Protein 1TII (pdb70)

Organism: Escherichia coli (NCBI:txid562)

Foldseek 3Di:
DDDPVVVVVLVVDQFDKAWFWQWADWDADCPPVVHFIWTATPVGQIETQDADDDPPRNVVSVVVSVLNVVRNVPRFTKMFGWHPPDPVTYTPDMGTDD/DDDVVRVVVLVVDQFDKAWQWQWADWDADCPVVPHFIWTATPVGAIEGEDDDDDPPVNVVSVVVNVLRVCRNVPRFGKMFGWHPPDVVTYTPDMGTDD/DDDVVVVVVLVVDQFDKAWFWQWADWDADCPPVDHFTKTATPVRAIEGQDDDPDPPVNVVSVVVSVLRVCSNVVSWTKMFGWRPPDPPTYTPDMGTDD/DDDPVRVVVLVVDPFDKAPFWQWADWDQDCPVPPHFIWTATPVRQIETEDDDDDPPVNVVSVVVSVLRVVSNVPRFTKMFGWAPPDVVTYTPDMDGDD/DDDPVRVVVLVVDQFDKAPFFFWADWDADCPPPPHFIWTATPVGQIETQDDDDDPPVNVVSVVVSVLRVVRNVPRFTKMFGWHVPDVVTYTPDMGTDD/DKWKAWWADDPVRQVQLQHFFAPQWDHRLVPTFRPAAAQLVQLVDDAQTQGRYRQWGKIAHDPVLNLVSCCVRVVVPQKIKMWIFFAAAQWAQQCLQCPPSRPCVVRRITIGGRGGGLLRTQFMFMQGRSRGDDDTDGRPSHDCVVRPPHHYHDSLVSLQRNRDDAPDVQCVDPPNVVNHDVRRHD/DDPVVVVVVVVVVVVVVVVVVVVVVVVVVVCVVPDD

CATH classification: 3.90.210.10

InterPro domains:
  IPR001144 Heat-labile enterotoxin, A chain [PF01375] (2-263)
  IPR001144 Heat-labile enterotoxin, A chain [PR00771] (24-44)
  IPR001144 Heat-labile enterotoxin, A chain [PR00771] (46-72)
  IPR001144 Heat-labile enterotoxin, A chain [PR00771] (75-95)
  IPR001144 Heat-labile enterotoxin, A chain [PR00771] (111-129)
  IPR001144 Heat-labile enterotoxin, A chain [PR00771] (133-153)
  IPR001144 Heat-labile enterotoxin, A chain [PR00771] (174-196)
  IPR001144 Heat-labile enterotoxin, A chain [PR00771] (197-217)
  IPR001144 Heat-labile enterotoxin, A chain [PR00771] (217-232)

B-factor: mean 30.54, std 16.08, range [2.89, 94.62]

Sequence (712 aa):
GASQFFKDNCNRTTASLVEGVELTKYISDINNNTDGMYVVSSTGGVWRISRAKDYPDNVMTAEMRKIAMAAVLSGMRVNMCASPASSPNVIWAIELEAGASQFFKDNCNRTTASLVEGVELTKYISDINNNTDGMYVVSSTGGVWRISRAKDYPDNVMTAEMRKIAMAAVLSGMRVNMCASPASSPNVIWAIELEAGASQFFKDNCNRTTASLVEGVELTKYISDINNNTDGMYVVSSTGGVWRISRAKDYPDNVMTAEMRKIAMAAVLSGMRVNMCASPASSPNVIWAIELEAGASQFFKDNCNRTTASLVEGVELTKYISDINNNTDGMYVVSSTGGVWRISRAKDYPDNVMTAEMRKIAMAAVLSGMRVNMCASPASSPNVIWAIELEAGASQFFKDNCNRTTASLVEGVELTKYISDINNNTDGMYVVSSTGGVWRISRAKDYPDNVMTAEMRKIAMAAVLSGMRVNMCASPASSPNVIWAIELEANDYFRADSRTPDEVRRSGGLIPRGQDEAYERGTPININLYDHARGTTGNTRYNDGYVSTTTTLRQAHLLGQNMLGGYNEYYIYVVAAAPNLFDVNGVLGRYSPYPSENEYAALGGIPLSQIIGWYRVSFGAIEGGMHRNRDYRRDLFRGLSAAPNEDGYRIAGFPDGFPAWEEVPWREFAPNSCLPTTCASLTNKLSQHDLADFKKYIKRKFTLMTLLSINN

Structure (mmCIF, N/CA/C/O backbone):
data_1TII
#
_entry.id   1TII
#
_cell.length_a   105.700
_cell.length_b   105.700
_cell.length_c   171.600
_cell.angle_alpha   90.00
_cell.angle_beta   90.00
_cell.angle_gamma   120.00
#
_symmetry.space_group_name_H-M   'P 31 2 1'
#
loop_
_entity.id
_entity.type
_entity.pdbx_description
1 polymer 'HEAT LABILE ENTEROTOXIN TYPE IIB'
2 polymer 'HEAT LABILE ENTEROTOXIN TYPE IIB'
3 polymer 'HEAT LABILE ENTEROTOXIN TYPE IIB'
4 water water
#
loop_
_atom_site.group_PDB
_atom_site.id
_atom_site.type_symbol
_atom_site.label_atom_id
_atom_site.label_alt_id
_atom_site.label_comp_id
_atom_site.label_asym_id
_atom_site.label_entity_id
_atom_site.label_seq_id
_atom_site.pdbx_PDB_ins_code
_atom_site.Cartn_x
_atom_site.Cartn_y
_atom_site.Cartn_z
_atom_site.occupancy
_atom_site.B_iso_or_equiv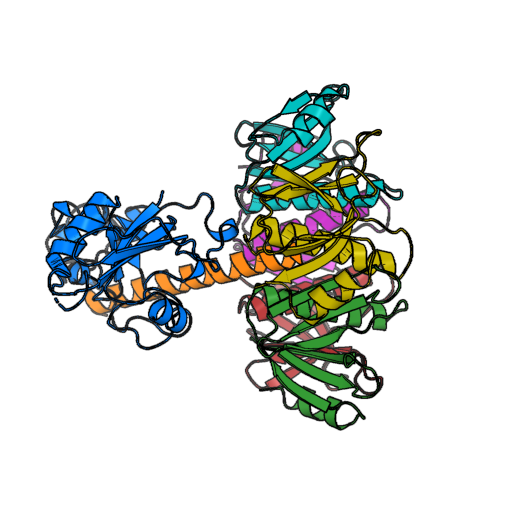
_atom_site.auth_seq_id
_atom_site.auth_comp_id
_atom_site.auth_asym_id
_atom_site.auth_atom_id
_atom_site.pdbx_PDB_model_num
ATOM 1 N N . GLY A 1 1 ? 42.053 -9.336 17.867 1.00 43.86 1 GLY D N 1
ATOM 2 C CA . GLY A 1 1 ? 42.704 -10.253 18.851 1.00 41.67 1 GLY D CA 1
ATOM 3 C C . GLY A 1 1 ? 44.140 -10.512 18.447 1.00 40.48 1 GLY D C 1
ATOM 4 O O . GLY A 1 1 ? 44.535 -10.161 17.337 1.00 42.47 1 GLY D O 1
ATOM 5 N N . ALA A 1 2 ? 44.927 -11.100 19.338 1.00 38.67 2 ALA D N 1
ATOM 6 C CA . ALA A 1 2 ? 46.325 -11.383 19.040 1.00 37.36 2 ALA D CA 1
ATOM 7 C C . ALA A 1 2 ? 46.414 -12.479 17.988 1.00 36.74 2 ALA D C 1
ATOM 8 O O . ALA A 1 2 ? 45.621 -13.414 17.993 1.00 38.51 2 ALA D O 1
ATOM 10 N N . SER A 1 3 ? 47.363 -12.347 17.071 1.00 36.76 3 SER D N 1
ATOM 11 C CA . SER A 1 3 ? 47.523 -13.332 16.025 1.00 35.93 3 SER D CA 1
ATOM 12 C C . SER A 1 3 ? 47.767 -14.667 16.691 1.00 40.41 3 SER D C 1
ATOM 13 O O . SER A 1 3 ? 48.280 -14.712 17.812 1.00 44.16 3 SER D O 1
ATOM 16 N N . GLN A 1 4 ? 47.384 -15.749 16.024 1.00 42.14 4 GLN D N 1
ATOM 17 C CA . GLN A 1 4 ? 47.591 -17.078 16.578 1.00 43.27 4 GLN D CA 1
ATOM 18 C C . GLN A 1 4 ? 49.068 -17.209 16.892 1.00 39.83 4 GLN D C 1
ATOM 19 O O . GLN A 1 4 ? 49.451 -17.715 17.942 1.00 38.33 4 GLN D O 1
ATOM 25 N N . PHE A 1 5 ? 49.883 -16.674 15.993 1.00 36.17 5 PHE D N 1
ATOM 26 C CA . PHE A 1 5 ? 51.321 -16.694 16.144 1.00 35.07 5 PHE D CA 1
ATOM 27 C C . PHE A 1 5 ? 51.724 -16.095 17.490 1.00 38.58 5 PHE D C 1
ATOM 28 O O . PHE A 1 5 ? 52.434 -16.721 18.279 1.00 40.47 5 PHE D O 1
ATOM 36 N N . PHE A 1 6 ? 51.239 -14.892 17.756 1.00 36.76 6 PHE D N 1
ATOM 37 C CA . PHE A 1 6 ? 51.551 -14.200 18.992 1.00 37.59 6 PHE D CA 1
ATOM 38 C C . PHE A 1 6 ? 51.064 -14.975 20.219 1.00 40.74 6 PHE D C 1
ATOM 39 O O . PHE A 1 6 ? 51.826 -15.172 21.161 1.00 40.79 6 PHE D O 1
ATOM 47 N N . LYS A 1 7 ? 49.803 -15.415 20.212 1.00 41.17 7 LYS D N 1
ATOM 48 C CA . LYS A 1 7 ? 49.264 -16.170 21.340 1.00 40.98 7 LYS D CA 1
ATOM 49 C C . LYS A 1 7 ? 50.165 -17.339 21.693 1.00 43.16 7 LYS D C 1
ATOM 50 O O . LYS A 1 7 ? 50.394 -17.620 22.862 1.00 50.48 7 LYS D O 1
ATOM 56 N N . ASP A 1 8 ? 50.694 -18.008 20.681 1.00 43.88 8 ASP D N 1
ATOM 57 C CA . ASP A 1 8 ? 51.555 -19.167 20.892 1.00 44.89 8 ASP D CA 1
ATOM 58 C C . ASP A 1 8 ? 52.961 -18.902 21.471 1.00 44.42 8 ASP D C 1
ATOM 59 O O . ASP A 1 8 ? 53.382 -19.601 22.394 1.00 45.05 8 ASP D O 1
ATOM 64 N N . ASN A 1 9 ? 53.678 -17.907 20.949 1.00 42.68 9 ASN D N 1
ATOM 65 C CA . ASN A 1 9 ? 55.027 -17.573 21.427 1.00 38.80 9 ASN D CA 1
ATOM 66 C C . ASN A 1 9 ? 55.050 -17.103 22.869 1.00 38.62 9 ASN D C 1
ATOM 67 O O . ASN A 1 9 ? 56.001 -17.388 23.605 1.00 40.24 9 ASN D O 1
ATOM 72 N N . CYS A 1 10 ? 54.013 -16.364 23.254 1.00 36.73 10 CYS D N 1
ATOM 73 C CA . CYS A 1 10 ? 53.877 -15.850 24.606 1.00 37.27 10 CYS D CA 1
ATOM 74 C C . CYS A 1 10 ? 53.545 -16.955 25.600 1.00 40.83 10 CYS D C 1
ATOM 75 O O . CYS A 1 10 ? 54.088 -16.999 26.705 1.00 40.40 10 CYS D O 1
ATOM 78 N N . ASN A 1 11 ? 52.650 -17.855 25.202 1.00 46.30 11 ASN D N 1
ATOM 79 C CA . ASN A 1 11 ? 52.232 -18.970 26.057 1.00 51.96 11 ASN D CA 1
ATOM 80 C C . ASN A 1 11 ? 53.297 -20.067 26.185 1.00 53.14 11 ASN D C 1
ATOM 81 O O . ASN A 1 11 ? 53.118 -21.058 26.893 1.00 52.20 11 ASN D O 1
ATOM 86 N N . ARG A 1 12 ? 54.412 -19.853 25.494 1.00 55.06 12 ARG D N 1
ATOM 87 C CA . ARG A 1 12 ? 55.559 -20.740 25.506 1.00 57.07 12 ARG D CA 1
ATOM 88 C C . ARG A 1 12 ? 56.506 -20.227 26.617 1.00 59.61 12 ARG D C 1
ATOM 89 O O . ARG A 1 12 ? 57.484 -20.902 26.976 1.00 61.07 12 ARG D O 1
ATOM 97 N N . THR A 1 13 ? 56.220 -19.025 27.139 1.00 58.30 13 THR D N 1
ATOM 98 C CA . THR A 1 13 ? 57.035 -18.389 28.180 1.00 53.45 13 THR D CA 1
ATOM 99 C C . THR A 1 13 ? 56.313 -18.229 29.527 1.00 52.74 13 THR D C 1
ATOM 100 O O . THR A 1 13 ? 55.179 -18.694 29.708 1.00 54.32 13 THR D O 1
ATOM 104 N N . THR A 1 14 ? 57.008 -17.585 30.465 1.00 50.01 14 THR D N 1
ATOM 105 C CA . THR A 1 14 ? 56.505 -17.307 31.809 1.00 48.22 14 THR D CA 1
ATOM 106 C C . THR A 1 14 ? 55.646 -16.035 31.855 1.00 45.85 14 THR D C 1
ATOM 107 O O . THR A 1 14 ? 54.935 -15.790 32.831 1.00 49.08 14 THR D O 1
ATOM 111 N N . ALA A 1 15 ? 55.690 -15.242 30.790 1.00 40.08 15 ALA D N 1
ATOM 112 C CA . ALA A 1 15 ? 54.937 -14.005 30.746 1.00 34.62 15 ALA D CA 1
ATOM 113 C C . ALA A 1 15 ? 53.472 -14.276 30.468 1.00 34.72 15 ALA D C 1
ATOM 114 O O . ALA A 1 15 ? 53.116 -15.348 29.987 1.00 38.77 15 ALA D O 1
ATOM 116 N N . SER A 1 16 ? 52.624 -13.313 30.800 1.00 34.94 16 SER D N 1
ATOM 117 C CA . SER A 1 16 ? 51.192 -13.423 30.548 1.00 38.18 16 SER D CA 1
ATOM 118 C C . SER A 1 16 ? 50.836 -12.681 29.244 1.00 36.63 16 SER D C 1
ATOM 119 O O . SER A 1 16 ? 51.521 -11.727 28.858 1.00 38.56 16 SER D O 1
ATOM 122 N N . LEU A 1 17 ? 49.798 -13.134 28.552 1.00 36.16 17 LEU D N 1
ATOM 123 C CA . LEU A 1 17 ? 49.363 -12.485 27.321 1.00 35.16 17 LEU D CA 1
ATOM 124 C C . LEU A 1 17 ? 48.264 -11.503 27.675 1.00 35.38 17 LEU D C 1
ATOM 125 O O . LEU A 1 17 ? 47.248 -11.900 28.238 1.00 39.11 17 LEU D O 1
ATOM 130 N N . VAL A 1 18 ? 48.486 -10.221 27.399 1.00 33.94 18 VAL D N 1
ATOM 131 C CA . VAL A 1 18 ? 47.488 -9.181 27.679 1.00 32.18 18 VAL D CA 1
ATOM 132 C C . VAL A 1 18 ? 47.010 -8.724 26.306 1.00 33.95 18 VAL D C 1
ATOM 133 O O . VAL A 1 18 ? 47.822 -8.241 25.516 1.00 35.32 18 VAL D O 1
ATOM 137 N N . GLU A 1 19 ? 45.723 -8.848 26.000 1.00 36.35 19 GLU D N 1
ATOM 138 C CA . GLU A 1 19 ? 45.288 -8.432 24.670 1.00 40.55 19 GLU D CA 1
ATOM 139 C C . GLU A 1 19 ? 44.249 -7.327 24.513 1.00 37.18 19 GLU D C 1
ATOM 140 O O . GLU A 1 19 ? 43.451 -7.070 25.412 1.00 37.35 19 GLU D O 1
ATOM 146 N N . GLY A 1 20 ? 44.327 -6.638 23.370 1.00 35.95 20 GLY D N 1
ATOM 147 C CA . GLY A 1 20 ? 43.417 -5.548 23.060 1.00 32.73 20 GLY D CA 1
ATOM 148 C C . GLY A 1 20 ? 43.511 -4.357 24.000 1.00 32.07 20 GLY D C 1
ATOM 149 O O . GLY A 1 20 ? 42.494 -3.742 24.327 1.00 36.58 20 GLY D O 1
ATOM 150 N N . VAL A 1 21 ? 44.728 -4.011 24.409 1.00 29.65 21 VAL D N 1
ATOM 151 C CA . VAL A 1 21 ? 44.948 -2.898 25.324 1.00 25.51 21 VAL D CA 1
ATOM 152 C C . VAL A 1 21 ? 44.995 -1.590 24.575 1.00 25.45 21 VAL D C 1
ATOM 153 O O . VAL A 1 21 ? 45.507 -1.524 23.460 1.00 25.86 21 VAL D O 1
ATOM 157 N N . GLU A 1 22 ? 44.485 -0.546 25.206 1.00 27.41 22 GLU D N 1
ATOM 158 C CA . GLU A 1 22 ? 44.488 0.772 24.620 1.00 25.42 22 GLU D CA 1
ATOM 159 C C . GLU A 1 22 ? 45.451 1.647 25.420 1.00 24.31 22 GLU D C 1
ATOM 160 O O . GLU A 1 22 ? 45.195 1.983 26.575 1.00 26.26 22 GLU D O 1
ATOM 166 N N . LEU A 1 23 ? 46.615 1.909 24.833 1.00 23.03 23 LEU D N 1
ATOM 167 C CA . LEU A 1 23 ? 47.645 2.727 25.456 1.00 18.23 23 LEU D CA 1
ATOM 168 C C . LEU A 1 23 ? 47.248 4.183 25.354 1.00 19.86 23 LEU D C 1
ATOM 169 O O . LEU A 1 23 ? 46.821 4.648 24.304 1.00 21.13 23 LEU D O 1
ATOM 174 N N . THR A 1 24 ? 47.410 4.906 26.453 1.00 19.23 24 THR D N 1
ATOM 175 C CA . THR A 1 24 ? 47.020 6.297 26.508 1.00 18.22 24 THR D CA 1
ATOM 176 C C . THR A 1 24 ? 48.133 7.257 26.906 1.00 16.33 24 THR D C 1
ATOM 177 O O . THR A 1 24 ? 48.015 8.456 26.665 1.00 16.15 24 THR D O 1
ATOM 181 N N . LYS A 1 25 ? 49.190 6.753 27.544 1.00 13.45 25 LYS D N 1
ATOM 182 C CA . LYS A 1 25 ? 50.306 7.615 27.955 1.00 13.55 25 LYS D CA 1
ATOM 183 C C . LYS A 1 25 ? 51.578 6.917 27.603 1.00 9.16 25 LYS D C 1
ATOM 184 O O . LYS A 1 25 ? 51.681 5.712 27.738 1.00 11.87 25 LYS D O 1
ATOM 190 N N . TYR A 1 26 ? 52.582 7.705 27.288 1.00 7.59 26 TYR D N 1
ATOM 191 C CA . TYR A 1 26 ? 53.875 7.196 26.930 1.00 7.67 26 TYR D CA 1
ATOM 192 C C . TYR A 1 26 ? 54.791 8.034 27.789 1.00 8.37 26 TYR D C 1
ATOM 193 O O . TYR A 1 26 ? 54.735 9.277 27.744 1.00 8.10 26 TYR D O 1
ATOM 202 N N . ILE A 1 27 ? 55.631 7.367 28.572 1.00 10.96 27 ILE D N 1
ATOM 203 C CA . ILE A 1 27 ? 56.520 8.055 29.517 1.00 9.02 27 ILE D CA 1
ATOM 204 C C . ILE A 1 27 ? 58.010 7.790 29.356 1.00 7.16 27 ILE D C 1
ATOM 205 O O . ILE A 1 27 ? 58.414 6.647 29.169 1.00 13.65 27 ILE D O 1
ATOM 210 N N . SER A 1 28 ? 58.813 8.850 29.427 1.00 9.41 28 SER D N 1
ATOM 211 C CA . SER A 1 28 ? 60.276 8.759 29.398 1.00 9.57 28 SER D CA 1
ATOM 212 C C . SER A 1 28 ? 60.681 9.424 30.719 1.00 11.42 28 SER D C 1
ATOM 213 O O . SER A 1 28 ? 60.315 10.570 30.974 1.00 8.76 28 SER D O 1
ATOM 216 N N . ASP A 1 29 ? 61.449 8.723 31.546 1.00 16.24 29 ASP D N 1
ATOM 217 C CA . ASP A 1 29 ? 61.830 9.255 32.850 1.00 14.16 29 ASP D CA 1
ATOM 218 C C . ASP A 1 29 ? 63.300 9.028 33.109 1.00 13.03 29 ASP D C 1
ATOM 219 O O . ASP A 1 29 ? 63.774 7.906 32.969 1.00 16.32 29 ASP D O 1
ATOM 224 N N . ILE A 1 30 ? 64.052 10.089 33.385 1.00 11.39 30 ILE D N 1
ATOM 225 C CA . ILE A 1 30 ? 65.456 9.888 33.722 1.00 14.78 30 ILE D CA 1
ATOM 226 C C . ILE A 1 30 ? 65.795 10.100 35.224 1.00 17.19 30 ILE D C 1
ATOM 227 O O . ILE A 1 30 ? 66.967 10.047 35.593 1.00 14.36 30 ILE D O 1
ATOM 232 N N . ASN A 1 31 ? 64.783 10.349 36.075 1.00 20.59 31 ASN D N 1
ATOM 233 C CA . ASN A 1 31 ? 65.007 10.488 37.548 1.00 20.24 31 ASN D CA 1
ATOM 234 C C . ASN A 1 31 ? 65.664 9.149 37.916 1.00 18.64 31 ASN D C 1
ATOM 235 O O . ASN A 1 31 ? 65.135 8.088 37.566 1.00 13.80 31 ASN D O 1
ATOM 240 N N . ASN A 1 32 ? 66.801 9.176 38.599 1.00 20.23 32 ASN D N 1
ATOM 241 C CA . ASN A 1 32 ? 67.484 7.930 38.940 1.00 22.18 32 ASN D CA 1
ATOM 242 C C . ASN A 1 32 ? 66.632 6.837 39.561 1.00 23.99 32 ASN D C 1
ATOM 243 O O . ASN A 1 32 ? 66.826 5.668 39.279 1.00 27.58 32 ASN D O 1
ATOM 248 N N . ASN A 1 33 ? 65.662 7.194 40.384 1.00 27.21 33 ASN D N 1
ATOM 249 C CA . ASN A 1 33 ? 64.849 6.166 40.998 1.00 28.41 33 ASN D CA 1
ATOM 250 C C . ASN A 1 33 ? 63.867 5.479 40.084 1.00 30.19 33 ASN D C 1
ATOM 251 O O . ASN A 1 33 ? 63.583 4.302 40.269 1.00 32.22 33 ASN D O 1
ATOM 256 N N . THR A 1 34 ? 63.311 6.212 39.125 1.00 28.67 34 THR D N 1
ATOM 257 C CA . THR A 1 34 ? 62.321 5.647 38.210 1.00 24.10 34 THR D CA 1
ATOM 258 C C . THR A 1 34 ? 62.749 5.593 36.736 1.00 21.91 34 THR D C 1
ATOM 259 O O . THR A 1 34 ? 61.935 5.316 35.856 1.00 17.29 34 THR D O 1
ATOM 263 N N . ASP A 1 35 ? 64.034 5.837 36.506 1.00 17.34 35 ASP D N 1
ATOM 264 C CA . ASP A 1 35 ? 64.667 5.839 35.204 1.00 17.29 35 ASP D CA 1
ATOM 265 C C . ASP A 1 35 ? 64.129 4.710 34.330 1.00 22.81 35 ASP D C 1
ATOM 266 O O . ASP A 1 35 ? 64.246 3.552 34.714 1.00 28.63 35 ASP D O 1
ATOM 271 N N . GLY A 1 36 ? 63.504 5.050 33.191 1.00 20.45 36 GLY D N 1
ATOM 272 C CA . GLY A 1 36 ? 62.962 4.037 32.282 1.00 15.68 36 GLY D CA 1
ATOM 273 C C . GLY A 1 36 ? 61.964 4.580 31.262 1.00 17.12 36 GLY D C 1
ATOM 274 O O . GLY A 1 36 ? 61.772 5.801 31.167 1.00 17.01 36 GLY D O 1
ATOM 275 N N . MET A 1 37 ? 61.332 3.676 30.510 1.00 15.18 37 MET D N 1
ATOM 276 C CA . MET A 1 37 ? 60.330 3.994 29.482 1.00 13.09 37 MET D CA 1
ATOM 277 C C . MET A 1 37 ? 59.092 3.226 29.899 1.00 11.29 37 MET D C 1
ATOM 278 O O . MET A 1 37 ? 59.164 2.031 30.142 1.00 11.34 37 MET D O 1
ATOM 283 N N . TYR A 1 38 ? 57.944 3.886 29.943 1.00 10.51 38 TYR D N 1
ATOM 284 C CA . TYR A 1 38 ? 56.718 3.224 30.388 1.00 12.88 38 TYR D CA 1
ATOM 285 C C . TYR A 1 38 ? 55.524 3.627 29.545 1.00 13.49 38 TYR D C 1
ATOM 286 O O . TYR A 1 38 ? 55.545 4.663 28.898 1.00 15.34 38 TYR D O 1
ATOM 295 N N . VAL A 1 39 ? 54.474 2.817 29.599 1.00 14.84 39 VAL D N 1
ATOM 296 C CA . VAL A 1 39 ? 53.224 3.099 28.911 1.00 16.64 39 VAL D CA 1
ATOM 297 C C . VAL A 1 39 ? 52.118 2.809 29.925 1.00 17.77 39 VAL D C 1
ATOM 298 O O . VAL A 1 39 ? 52.286 1.960 30.801 1.00 19.02 39 VAL D O 1
ATOM 302 N N . VAL A 1 40 ? 51.017 3.543 29.824 1.00 16.01 40 VAL D N 1
ATOM 303 C CA . VAL A 1 40 ? 49.867 3.398 30.715 1.00 19.20 40 VAL D CA 1
ATOM 304 C C . VAL A 1 40 ? 48.637 3.114 29.843 1.00 20.93 40 VAL D C 1
ATOM 305 O O . VAL A 1 40 ? 48.450 3.780 28.824 1.00 21.82 40 VAL D O 1
ATOM 309 N N . SER A 1 41 ? 47.823 2.125 30.210 1.00 22.72 41 SER D N 1
ATOM 310 C CA . SER A 1 41 ? 46.632 1.801 29.432 1.00 20.57 41 SER D CA 1
ATOM 311 C C . SER A 1 41 ? 45.508 2.711 29.853 1.00 21.00 41 SER D C 1
ATOM 312 O O . SER A 1 41 ? 45.634 3.458 30.822 1.00 23.45 41 SER D O 1
ATOM 315 N N . SER A 1 42 ? 44.391 2.621 29.150 1.00 24.36 42 SER D N 1
ATOM 316 C CA . SER A 1 42 ? 43.251 3.469 29.449 1.00 27.39 42 SER D CA 1
ATOM 317 C C . SER A 1 42 ? 42.652 3.137 30.811 1.00 32.08 42 SER D C 1
ATOM 318 O O . SER A 1 42 ? 41.981 3.975 31.414 1.00 34.99 42 SER D O 1
ATOM 321 N N . THR A 1 43 ? 42.942 1.934 31.310 1.00 38.11 43 THR D N 1
ATOM 322 C CA . THR A 1 43 ? 42.431 1.461 32.599 1.00 39.18 43 THR D CA 1
ATOM 323 C C . THR A 1 43 ? 43.435 1.643 33.739 1.00 39.69 43 THR D C 1
ATOM 324 O O . THR A 1 43 ? 43.244 1.095 34.833 1.00 45.40 43 THR D O 1
ATOM 328 N N . GLY A 1 44 ? 44.519 2.370 33.478 1.00 34.83 44 GLY D N 1
ATOM 329 C CA . GLY A 1 44 ? 45.502 2.605 34.515 1.00 27.54 44 GLY D CA 1
ATOM 330 C C . GLY A 1 44 ? 46.592 1.565 34.685 1.00 24.06 44 GLY D C 1
ATOM 331 O O . GLY A 1 44 ? 47.402 1.703 35.590 1.00 28.62 44 GLY D O 1
ATOM 332 N N . GLY A 1 45 ? 46.613 0.520 33.870 1.00 17.68 45 GLY D N 1
ATOM 333 C CA . GLY A 1 45 ? 47.679 -0.454 33.999 1.00 14.08 45 GLY D CA 1
ATOM 334 C C . GLY A 1 45 ? 48.966 0.210 33.538 1.00 16.51 45 GLY D C 1
ATOM 335 O O . GLY A 1 45 ? 48.921 1.046 32.640 1.00 20.48 45 GLY D O 1
ATOM 336 N N . VAL A 1 46 ? 50.101 -0.126 34.149 1.00 16.29 46 VAL D N 1
ATOM 337 C CA . VAL A 1 46 ? 51.402 0.452 33.798 1.00 13.07 46 VAL D CA 1
ATOM 338 C C . VAL A 1 46 ? 52.397 -0.661 33.440 1.00 18.10 46 VAL D C 1
ATOM 339 O O . VAL A 1 46 ? 52.435 -1.694 34.101 1.00 20.44 46 VAL D O 1
ATOM 343 N N . TRP A 1 47 ? 53.219 -0.442 32.410 1.00 17.15 47 TRP D N 1
ATOM 344 C CA . TRP A 1 47 ? 54.216 -1.434 31.993 1.00 15.67 47 TRP D CA 1
ATOM 345 C C . TRP A 1 47 ? 55.538 -0.783 31.700 1.00 13.90 47 TRP D C 1
ATOM 346 O O . TRP A 1 47 ? 55.590 0.385 31.362 1.00 22.90 47 TRP D O 1
ATOM 357 N N . ARG A 1 48 ? 56.613 -1.535 31.848 1.00 18.51 48 ARG D N 1
ATOM 358 C CA . ARG A 1 48 ? 57.931 -1.025 31.531 1.00 17.86 48 ARG D CA 1
ATOM 359 C C . ARG A 1 48 ? 58.312 -1.607 30.170 1.00 20.63 48 ARG D C 1
ATOM 360 O O . ARG A 1 48 ? 57.987 -2.750 29.868 1.00 20.58 48 ARG D O 1
ATOM 368 N N . ILE A 1 49 ? 59.001 -0.834 29.346 1.00 20.69 49 ILE D N 1
ATOM 369 C CA . ILE A 1 49 ? 59.410 -1.318 28.041 1.00 18.96 49 ILE D CA 1
ATOM 370 C C . ILE A 1 49 ? 60.851 -1.849 28.167 1.00 18.24 49 ILE D C 1
ATOM 371 O O . ILE A 1 49 ? 61.707 -1.178 28.716 1.00 21.24 49 ILE D O 1
ATOM 376 N N . SER A 1 50 ? 61.101 -3.068 27.691 1.00 15.70 50 SER D N 1
ATOM 377 C CA . SER A 1 50 ? 62.439 -3.655 27.751 1.00 13.40 50 SER D CA 1
ATOM 378 C C . SER A 1 50 ? 63.459 -2.803 27.002 1.00 16.73 50 SER D C 1
ATOM 379 O O . SER A 1 50 ? 63.102 -2.009 26.139 1.00 21.29 50 SER D O 1
ATOM 382 N N . ARG A 1 51 ? 64.736 -2.985 27.306 1.00 17.23 51 ARG D N 1
ATOM 383 C CA . ARG A 1 51 ? 65.781 -2.277 26.593 1.00 15.78 51 ARG D CA 1
ATOM 384 C C . ARG A 1 51 ? 66.969 -3.205 26.500 1.00 20.22 51 ARG D C 1
ATOM 385 O O . ARG A 1 51 ? 67.048 -4.181 27.228 1.00 25.02 51 ARG D O 1
ATOM 393 N N . ALA A 1 52 ? 67.823 -2.980 25.517 1.00 20.61 52 ALA D N 1
ATOM 394 C CA . ALA A 1 52 ? 68.988 -3.824 25.324 1.00 23.35 52 ALA D CA 1
ATOM 395 C C . ALA A 1 52 ? 69.990 -2.999 24.567 1.00 25.16 52 ALA D C 1
ATOM 396 O O . ALA A 1 52 ? 69.632 -2.250 23.665 1.00 30.35 52 ALA D O 1
ATOM 398 N N . LYS A 1 53 ? 71.252 -3.120 24.929 1.00 28.38 53 LYS D N 1
ATOM 399 C CA . LYS A 1 53 ? 72.263 -2.329 24.258 1.00 31.53 53 LYS D CA 1
ATOM 400 C C . LYS A 1 53 ? 72.887 -3.043 23.069 1.00 34.89 53 LYS D C 1
ATOM 401 O O . LYS A 1 53 ? 73.297 -2.404 22.094 1.00 33.87 53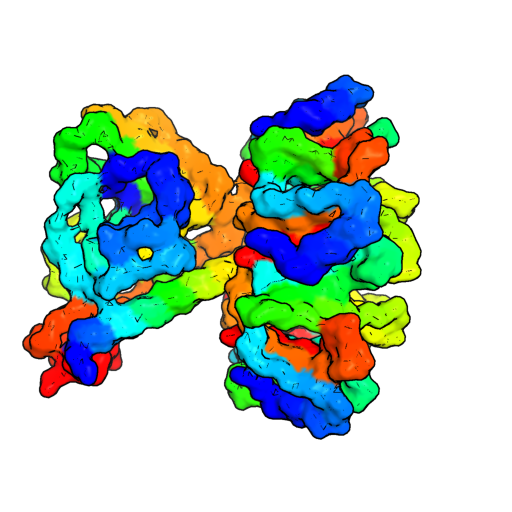 LYS D O 1
ATOM 407 N N . ASP A 1 54 ? 72.955 -4.366 23.138 1.00 39.45 54 ASP D N 1
ATOM 408 C CA . ASP A 1 54 ? 73.589 -5.108 22.058 1.00 45.14 54 ASP D CA 1
ATOM 409 C C . ASP A 1 54 ? 72.700 -5.743 20.986 1.00 40.96 54 ASP D C 1
ATOM 410 O O . ASP A 1 54 ? 71.515 -6.040 21.218 1.00 38.14 54 ASP D O 1
ATOM 415 N N . TYR A 1 55 ? 73.275 -5.876 19.790 1.00 38.90 55 TYR D N 1
ATOM 416 C CA . TYR A 1 55 ? 72.600 -6.489 18.656 1.00 37.97 55 TYR D CA 1
ATOM 417 C C . TYR A 1 55 ? 72.381 -7.959 19.003 1.00 33.19 55 TYR D C 1
ATOM 418 O O . TYR A 1 55 ? 73.281 -8.610 19.517 1.00 36.20 55 TYR D O 1
ATOM 427 N N . PRO A 1 56 ? 71.229 -8.530 18.627 1.00 30.83 56 PRO D N 1
ATOM 428 C CA . PRO A 1 56 ? 70.121 -7.911 17.900 1.00 28.44 56 PRO D CA 1
ATOM 429 C C . PRO A 1 56 ? 69.037 -7.233 18.721 1.00 30.75 56 PRO D C 1
ATOM 430 O O . PRO A 1 56 ? 68.240 -6.484 18.161 1.00 35.86 56 PRO D O 1
ATOM 434 N N . ASP A 1 57 ? 68.959 -7.513 20.022 1.00 29.70 57 ASP D N 1
ATOM 435 C CA . ASP A 1 57 ? 67.891 -6.945 20.832 1.00 24.17 57 ASP D CA 1
ATOM 436 C C . ASP A 1 57 ? 67.733 -5.446 20.904 1.00 20.07 57 ASP D C 1
ATOM 437 O O . ASP A 1 57 ? 66.637 -4.965 21.187 1.00 24.91 57 ASP D O 1
ATOM 442 N N . ASN A 1 58 ? 68.803 -4.711 20.625 1.00 14.99 58 ASN D N 1
ATOM 443 C CA . ASN A 1 58 ? 68.732 -3.259 20.609 1.00 15.18 58 ASN D CA 1
ATOM 444 C C . ASN A 1 58 ? 67.775 -2.816 19.477 1.00 21.85 58 ASN D C 1
ATOM 445 O O . ASN A 1 58 ? 67.146 -1.757 19.527 1.00 22.73 58 ASN D O 1
ATOM 450 N N . VAL A 1 59 ? 67.660 -3.648 18.447 1.00 24.07 59 VAL D N 1
ATOM 451 C CA . VAL A 1 59 ? 66.766 -3.367 17.338 1.00 20.07 59 VAL D CA 1
ATOM 452 C C . VAL A 1 59 ? 65.329 -3.676 17.746 1.00 16.34 59 VAL D C 1
ATOM 453 O O . VAL A 1 59 ? 64.455 -2.821 17.622 1.00 19.21 59 VAL D O 1
ATOM 457 N N . MET A 1 60 ? 65.082 -4.857 18.299 1.00 15.60 60 MET D N 1
ATOM 458 C CA . MET A 1 60 ? 63.724 -5.199 18.714 1.00 15.28 60 MET D CA 1
ATOM 459 C C . MET A 1 60 ? 63.118 -4.260 19.775 1.00 20.92 60 MET D C 1
ATOM 460 O O . MET A 1 60 ? 61.913 -3.942 19.720 1.00 22.66 60 MET D O 1
ATOM 465 N N . THR A 1 61 ? 63.926 -3.820 20.746 1.00 18.35 61 THR D N 1
ATOM 466 C CA . THR A 1 61 ? 63.416 -2.935 21.797 1.00 14.30 61 THR D CA 1
ATOM 467 C C . THR A 1 61 ? 63.139 -1.555 21.222 1.00 13.80 61 THR D C 1
ATOM 468 O O . THR A 1 61 ? 62.117 -0.941 21.550 1.00 17.68 61 THR D O 1
ATOM 472 N N . ALA A 1 62 ? 63.984 -1.113 20.293 1.00 14.08 62 ALA D N 1
ATOM 473 C CA . ALA A 1 62 ? 63.765 0.171 19.587 1.00 13.65 62 ALA D CA 1
ATOM 474 C C . ALA A 1 62 ? 62.413 0.128 18.855 1.00 10.30 62 ALA D C 1
ATOM 475 O O . ALA A 1 62 ? 61.635 1.071 18.903 1.00 16.27 62 ALA D O 1
ATOM 477 N N . GLU A 1 63 ? 62.107 -0.992 18.208 1.00 11.58 63 GLU D N 1
ATOM 478 C CA . GLU A 1 63 ? 60.826 -1.107 17.522 1.00 13.82 63 GLU D CA 1
ATOM 479 C C . GLU A 1 63 ? 59.715 -1.173 18.549 1.00 15.30 63 GLU D C 1
ATOM 480 O O . GLU A 1 63 ? 58.608 -0.706 18.302 1.00 19.14 63 GLU D O 1
ATOM 486 N N . MET A 1 64 ? 59.993 -1.800 19.687 1.00 16.88 64 MET D N 1
ATOM 487 C CA . MET A 1 64 ? 59.021 -1.897 20.782 1.00 16.41 64 MET D CA 1
ATOM 488 C C . MET A 1 64 ? 58.578 -0.489 21.261 1.00 12.88 64 MET D C 1
ATOM 489 O O . MET A 1 64 ? 57.404 -0.258 21.576 1.00 13.99 64 MET D O 1
ATOM 494 N N . ARG A 1 65 ? 59.521 0.449 21.296 1.00 13.54 65 ARG D N 1
ATOM 495 C CA . ARG A 1 65 ? 59.241 1.829 21.681 1.00 12.82 65 ARG D CA 1
ATOM 496 C C . ARG A 1 65 ? 58.392 2.522 20.610 1.00 15.62 65 ARG D C 1
ATOM 497 O O . ARG A 1 65 ? 57.416 3.217 20.929 1.00 19.51 65 ARG D O 1
ATOM 505 N N . LYS A 1 66 ? 58.763 2.321 19.345 1.00 13.82 66 LYS D N 1
ATOM 506 C CA . LYS A 1 66 ? 58.029 2.886 18.214 1.00 11.83 66 LYS D CA 1
ATOM 507 C C . LYS A 1 66 ? 56.612 2.309 18.165 1.00 9.51 66 LYS D C 1
ATOM 508 O O . LYS A 1 66 ? 55.647 3.031 17.951 1.00 15.12 66 LYS D O 1
ATOM 514 N N . ILE A 1 67 ? 56.478 1.014 18.386 1.00 8.74 67 ILE D N 1
ATOM 515 C CA . ILE A 1 67 ? 55.157 0.398 18.387 1.00 10.23 67 ILE D CA 1
ATOM 516 C C . ILE A 1 67 ? 54.303 0.996 19.499 1.00 15.66 67 ILE D C 1
ATOM 517 O O . ILE A 1 67 ? 53.116 1.258 19.301 1.00 23.72 67 ILE D O 1
ATOM 522 N N . ALA A 1 68 ? 54.908 1.203 20.671 1.00 18.05 68 ALA D N 1
ATOM 523 C CA . ALA A 1 68 ? 54.207 1.750 21.820 1.00 12.27 68 ALA D CA 1
ATOM 524 C C . ALA A 1 68 ? 53.790 3.178 21.557 1.00 11.39 68 ALA D C 1
ATOM 525 O O . ALA A 1 68 ? 52.637 3.547 21.771 1.00 16.12 68 ALA D O 1
ATOM 527 N N . MET A 1 69 ? 54.722 3.986 21.074 1.00 9.27 69 MET D N 1
ATOM 528 C CA . MET A 1 69 ? 54.415 5.362 20.774 1.00 6.49 69 MET D CA 1
ATOM 529 C C . MET A 1 69 ? 53.407 5.531 19.614 1.00 12.90 69 MET D C 1
ATOM 530 O O . MET A 1 69 ? 52.522 6.396 19.672 1.00 17.19 69 MET D O 1
ATOM 535 N N . ALA A 1 70 ? 53.510 4.708 18.571 1.00 12.53 70 ALA D N 1
ATOM 536 C CA . ALA A 1 70 ? 52.562 4.792 17.456 1.00 11.93 70 ALA D CA 1
ATOM 537 C C . ALA A 1 70 ? 51.159 4.434 17.961 1.00 14.58 70 ALA D C 1
ATOM 538 O O . ALA A 1 70 ? 50.163 4.964 17.477 1.00 20.02 70 ALA D O 1
ATOM 540 N N . ALA A 1 71 ? 51.082 3.555 18.961 1.00 18.87 71 ALA D N 1
ATOM 541 C CA . ALA A 1 71 ? 49.805 3.147 19.559 1.00 14.71 71 ALA D CA 1
ATOM 542 C C . ALA A 1 71 ? 49.139 4.278 20.358 1.00 17.20 71 ALA D C 1
ATOM 543 O O . ALA A 1 71 ? 47.921 4.386 20.357 1.00 22.08 71 ALA D O 1
ATOM 545 N N . VAL A 1 72 ? 49.929 5.077 21.081 1.00 16.39 72 VAL D N 1
ATOM 546 C CA . VAL A 1 72 ? 49.399 6.211 21.852 1.00 13.34 72 VAL D CA 1
ATOM 547 C C . VAL A 1 72 ? 48.948 7.305 20.865 1.00 15.46 72 VAL D C 1
ATOM 548 O O . VAL A 1 72 ? 47.906 7.925 21.041 1.00 15.07 72 VAL D O 1
ATOM 552 N N . LEU A 1 73 ? 49.775 7.557 19.850 1.00 15.97 73 LEU D N 1
ATOM 553 C CA . LEU A 1 73 ? 49.491 8.552 18.815 1.00 12.32 73 LEU D CA 1
ATOM 554 C C . LEU A 1 73 ? 48.267 8.204 17.978 1.00 11.96 73 LEU D C 1
ATOM 555 O O . LEU A 1 73 ? 47.488 9.079 17.631 1.00 16.38 73 LEU D O 1
ATOM 560 N N . SER A 1 74 ? 48.060 6.920 17.698 1.00 18.38 74 SER D N 1
ATOM 561 C CA . SER A 1 74 ? 46.927 6.502 16.861 1.00 19.42 74 SER D CA 1
ATOM 562 C C . SER A 1 74 ? 45.691 5.951 17.525 1.00 23.53 74 SER D C 1
ATOM 563 O O . SER A 1 74 ? 44.618 6.002 16.928 1.00 27.14 74 SER D O 1
ATOM 566 N N . GLY A 1 75 ? 45.827 5.376 18.719 1.00 22.58 75 GLY D N 1
ATOM 567 C CA . GLY A 1 75 ? 44.671 4.792 19.375 1.00 19.65 75 GLY D CA 1
ATOM 568 C C . GLY A 1 75 ? 44.470 3.339 18.963 1.00 19.33 75 GLY D C 1
ATOM 569 O O . GLY A 1 75 ? 43.446 2.743 19.268 1.00 27.07 75 GLY D O 1
ATOM 570 N N . MET A 1 76 ? 45.422 2.783 18.223 1.00 17.63 76 MET D N 1
ATOM 571 C CA . MET A 1 76 ? 45.359 1.393 17.789 1.00 20.58 76 MET D CA 1
ATOM 572 C C . MET A 1 76 ? 45.679 0.514 19.004 1.00 21.04 76 MET D C 1
ATOM 573 O O . MET A 1 76 ? 46.463 0.923 19.875 1.00 28.23 76 MET D O 1
ATOM 578 N N . ARG A 1 77 ? 45.022 -0.642 19.095 1.00 20.82 77 ARG D N 1
ATOM 579 C CA . ARG A 1 77 ? 45.206 -1.568 20.202 1.00 19.00 77 ARG D CA 1
ATOM 580 C C . ARG A 1 77 ? 46.467 -2.370 20.038 1.00 19.84 77 ARG D C 1
ATOM 581 O O . ARG A 1 77 ? 47.007 -2.505 18.929 1.00 18.14 77 ARG D O 1
ATOM 589 N N . VAL A 1 78 ? 46.928 -2.925 21.151 1.00 16.67 78 VAL D N 1
ATOM 590 C CA . VAL A 1 78 ? 48.102 -3.763 21.128 1.00 14.23 78 VAL D CA 1
ATOM 591 C C . VAL A 1 78 ? 47.855 -4.969 21.991 1.00 15.76 78 VAL D C 1
ATOM 592 O O . VAL A 1 78 ? 46.925 -4.990 22.791 1.00 17.52 78 VAL D O 1
ATOM 596 N N . ASN A 1 79 ? 48.654 -6.001 21.752 1.00 19.67 79 ASN D N 1
ATOM 597 C CA . ASN A 1 79 ? 48.616 -7.239 22.508 1.00 19.56 79 ASN D CA 1
ATOM 598 C C . ASN A 1 79 ? 50.031 -7.311 23.044 1.00 21.95 79 ASN D C 1
ATOM 599 O O . ASN A 1 79 ? 50.979 -7.024 22.318 1.00 19.54 79 ASN D O 1
ATOM 604 N N . MET A 1 80 ? 50.178 -7.623 24.323 1.00 22.39 80 MET D N 1
ATOM 605 C CA . MET A 1 80 ? 51.497 -7.685 24.923 1.00 20.72 80 MET D CA 1
ATOM 606 C C . MET A 1 80 ? 51.752 -9.040 25.560 1.00 20.22 80 MET D C 1
ATOM 607 O O . MET A 1 80 ? 50.821 -9.801 25.810 1.00 19.71 80 MET D O 1
ATOM 612 N N . CYS A 1 81 ? 53.026 -9.340 25.774 1.00 19.74 81 CYS D N 1
ATOM 613 C CA . CYS A 1 81 ? 53.462 -10.556 26.452 1.00 23.82 81 CYS D CA 1
ATOM 614 C C . CYS A 1 81 ? 54.349 -9.934 27.534 1.00 23.91 81 CYS D C 1
ATOM 615 O O . CYS A 1 81 ? 55.491 -9.530 27.273 1.00 23.23 81 CYS D O 1
ATOM 618 N N . ALA A 1 82 ? 53.800 -9.786 28.731 1.00 25.19 82 ALA D N 1
ATOM 619 C CA . ALA A 1 82 ? 54.522 -9.124 29.808 1.00 29.50 82 ALA D CA 1
ATOM 620 C C . ALA A 1 82 ? 54.844 -9.994 31.024 1.00 30.98 82 ALA D C 1
ATOM 621 O O . ALA A 1 82 ? 53.994 -10.758 31.467 1.00 29.38 82 ALA D O 1
ATOM 623 N N . SER A 1 83 ? 56.068 -9.879 31.551 1.00 33.30 83 SER D N 1
ATOM 624 C CA . SER A 1 83 ? 56.492 -10.650 32.730 1.00 38.15 83 SER D CA 1
ATOM 625 C C . SER A 1 83 ? 55.974 -10.056 34.018 1.00 42.49 83 SER D C 1
ATOM 626 O O . SER A 1 83 ? 56.136 -8.850 34.274 1.00 44.54 83 SER D O 1
ATOM 629 N N . PRO A 1 84 ? 55.417 -10.910 34.887 1.00 44.17 84 PRO D N 1
ATOM 630 C CA . PRO A 1 84 ? 54.870 -10.483 36.177 1.00 46.81 84 PRO D CA 1
ATOM 631 C C . PRO A 1 84 ? 55.936 -10.346 37.277 1.00 46.27 84 PRO D C 1
ATOM 632 O O . PRO A 1 84 ? 55.657 -9.814 38.348 1.00 46.85 84 PRO D O 1
ATOM 636 N N . ALA A 1 85 ? 57.146 -10.827 37.007 1.00 45.85 85 ALA D N 1
ATOM 637 C CA . ALA A 1 85 ? 58.236 -10.753 37.976 1.00 47.52 85 ALA D CA 1
ATOM 638 C C . ALA A 1 85 ? 58.411 -9.348 38.538 1.00 48.78 85 ALA D C 1
ATOM 639 O O . ALA A 1 85 ? 58.226 -9.131 39.740 1.00 53.83 85 ALA D O 1
ATOM 641 N N . SER A 1 86 ? 58.785 -8.404 37.677 1.00 46.21 86 SER D N 1
ATOM 642 C CA . SER A 1 86 ? 58.994 -7.017 38.087 1.00 39.19 86 SER D CA 1
ATOM 643 C C . SER A 1 86 ? 57.690 -6.243 38.233 1.00 36.91 86 SER D C 1
ATOM 644 O O . SER A 1 86 ? 56.602 -6.736 37.902 1.00 33.02 86 SER D O 1
ATOM 647 N N . SER A 1 87 ? 57.809 -5.031 38.761 1.00 36.96 87 SER D N 1
ATOM 648 C CA . SER A 1 87 ? 56.670 -4.137 38.923 1.00 39.31 87 SER D CA 1
ATOM 649 C C . SER A 1 87 ? 57.200 -2.705 38.726 1.00 37.67 87 SER D C 1
ATOM 650 O O . SER A 1 87 ? 58.040 -2.241 39.512 1.00 40.76 87 SER D O 1
ATOM 653 N N . PRO A 1 88 ? 56.703 -1.986 37.685 1.00 33.18 88 PRO D N 1
ATOM 654 C CA . PRO A 1 88 ? 55.690 -2.450 36.718 1.00 30.51 88 PRO D CA 1
ATOM 655 C C . PRO A 1 88 ? 56.133 -3.626 35.816 1.00 27.56 88 PRO D C 1
ATOM 656 O O . PRO A 1 88 ? 57.325 -3.858 35.628 1.00 26.23 88 PRO D O 1
ATOM 660 N N . ASN A 1 89 ? 55.177 -4.412 35.322 1.00 27.14 89 ASN D N 1
ATOM 661 C CA . ASN A 1 89 ? 55.514 -5.559 34.471 1.00 25.57 89 ASN D CA 1
ATOM 662 C C . ASN A 1 89 ? 56.323 -5.143 33.265 1.00 23.32 89 ASN D C 1
ATOM 663 O O . ASN A 1 89 ? 56.189 -4.028 32.766 1.00 22.65 89 ASN D O 1
ATOM 668 N N . VAL A 1 90 ? 57.196 -6.039 32.832 1.00 21.80 90 VAL D N 1
ATOM 669 C CA . VAL A 1 90 ? 58.068 -5.799 31.696 1.00 23.63 90 VAL D CA 1
ATOM 670 C C . VAL A 1 90 ? 57.483 -6.418 30.428 1.00 25.39 90 VAL D C 1
ATOM 671 O O . VAL A 1 90 ? 57.005 -7.557 30.452 1.00 28.29 90 VAL D O 1
ATOM 675 N N . ILE A 1 91 ? 57.471 -5.636 29.347 1.00 24.13 91 ILE D N 1
ATOM 676 C CA . ILE A 1 91 ? 56.973 -6.066 28.043 1.00 18.21 91 ILE D CA 1
ATOM 677 C C . ILE A 1 91 ? 58.077 -6.825 27.328 1.00 15.12 91 ILE D C 1
ATOM 678 O O . ILE A 1 91 ? 59.130 -6.268 27.046 1.00 16.69 91 ILE D O 1
ATOM 683 N N . TRP A 1 92 ? 57.835 -8.103 27.053 1.00 19.86 92 TRP D N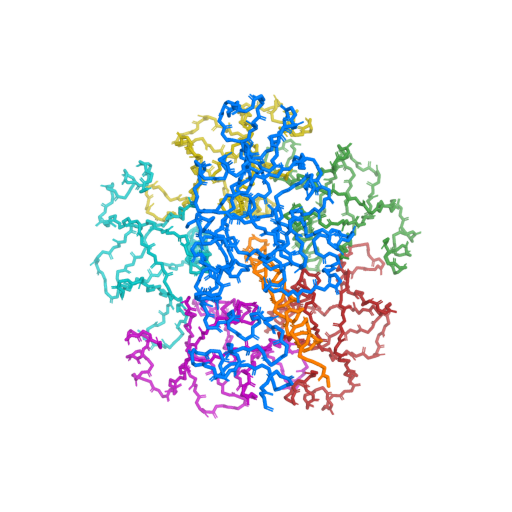 1
ATOM 684 C CA . TRP A 1 92 ? 58.802 -8.953 26.352 1.00 22.09 92 TRP D CA 1
ATOM 685 C C . TRP A 1 92 ? 58.501 -9.065 24.850 1.00 21.77 92 TRP D C 1
ATOM 686 O O . TRP A 1 92 ? 59.379 -9.363 24.034 1.00 19.19 92 TRP D O 1
ATOM 697 N N . ALA A 1 93 ? 57.252 -8.805 24.492 1.00 22.90 93 ALA D N 1
ATOM 698 C CA . ALA A 1 93 ? 56.824 -8.858 23.108 1.00 23.62 93 ALA D CA 1
ATOM 699 C C . ALA A 1 93 ? 55.586 -7.989 23.008 1.00 24.55 93 ALA D C 1
ATOM 700 O O . ALA A 1 93 ? 54.803 -7.918 23.971 1.00 25.38 93 ALA D O 1
ATOM 702 N N . ILE A 1 94 ? 55.402 -7.345 21.854 1.00 22.50 94 ILE D N 1
ATOM 703 C CA . ILE A 1 94 ? 54.258 -6.465 21.626 1.00 21.07 94 ILE D CA 1
ATOM 704 C C . ILE A 1 94 ? 53.770 -6.566 20.165 1.00 22.68 94 ILE D C 1
ATOM 705 O O . ILE A 1 94 ? 54.577 -6.681 19.233 1.00 22.60 94 ILE D O 1
ATOM 710 N N . GLU A 1 95 ? 52.452 -6.604 19.987 1.00 19.22 95 GLU D N 1
ATOM 711 C CA . GLU A 1 95 ? 51.846 -6.705 18.679 1.00 17.58 95 GLU D CA 1
ATOM 712 C C . GLU A 1 95 ? 50.922 -5.533 18.448 1.00 21.11 95 GLU D C 1
ATOM 713 O O . GLU A 1 95 ? 49.960 -5.350 19.192 1.00 18.89 95 GLU D O 1
ATOM 719 N N . LEU A 1 96 ? 51.249 -4.721 17.442 1.00 22.66 96 LEU D N 1
ATOM 720 C CA . LEU A 1 96 ? 50.435 -3.570 17.049 1.00 21.40 96 LEU D CA 1
ATOM 721 C C . LEU A 1 96 ? 49.419 -4.108 16.061 1.00 22.74 96 LEU D C 1
ATOM 722 O O . LEU A 1 96 ? 49.789 -4.751 15.066 1.00 22.93 96 LEU D O 1
ATOM 727 N N . GLU A 1 97 ? 48.144 -3.887 16.338 1.00 24.32 97 GLU D N 1
ATOM 728 C CA . GLU A 1 97 ? 47.135 -4.379 15.433 1.00 25.64 97 GLU D CA 1
ATOM 729 C C . GLU A 1 97 ? 46.336 -3.277 14.767 1.00 28.12 97 GLU D C 1
ATOM 730 O O . GLU A 1 97 ? 45.891 -2.341 15.412 1.00 27.70 97 GLU D O 1
ATOM 736 N N . ALA A 1 98 ? 46.254 -3.358 13.446 1.00 32.51 98 ALA D N 1
ATOM 737 C CA . ALA A 1 98 ? 45.537 -2.380 12.638 1.00 36.36 98 ALA D CA 1
ATOM 738 C C . ALA A 1 98 ? 44.024 -2.528 12.774 1.00 35.26 98 ALA D C 1
ATOM 739 O O . ALA A 1 98 ? 43.570 -3.692 12.704 1.00 40.73 98 ALA D O 1
ATOM 741 N N . GLY B 1 1 ? 50.127 -4.027 -8.409 1.00 34.70 1 GLY E N 1
ATOM 742 C CA . GLY B 1 1 ? 50.896 -5.261 -8.114 1.00 36.51 1 GLY E CA 1
ATOM 743 C C . GLY B 1 1 ? 52.355 -4.878 -8.157 1.00 35.60 1 GLY E C 1
ATOM 744 O O . GLY B 1 1 ? 52.668 -3.698 -8.295 1.00 37.21 1 GLY E O 1
ATOM 745 N N . ALA B 1 2 ? 53.243 -5.859 -8.055 1.00 36.96 2 ALA E N 1
ATOM 746 C CA . ALA B 1 2 ? 54.676 -5.604 -8.073 1.00 36.86 2 ALA E CA 1
ATOM 747 C C . ALA B 1 2 ? 55.143 -4.918 -9.350 1.00 38.95 2 ALA E C 1
ATOM 748 O O . ALA B 1 2 ? 54.624 -5.176 -10.439 1.00 41.99 2 ALA E O 1
ATOM 750 N N . SER B 1 3 ? 56.104 -4.015 -9.201 1.00 41.02 3 SER E N 1
ATOM 751 C CA . SER B 1 3 ? 56.670 -3.312 -10.337 1.00 40.77 3 SER E CA 1
ATOM 752 C C . SER B 1 3 ? 57.492 -4.359 -11.078 1.00 43.62 3 SER E C 1
ATOM 753 O O . SER B 1 3 ? 57.975 -5.320 -10.465 1.00 42.88 3 SER E O 1
ATOM 756 N N . GLN B 1 4 ? 57.691 -4.150 -12.376 1.00 45.13 4 GLN E N 1
ATOM 757 C CA . GLN B 1 4 ? 58.456 -5.092 -13.176 1.00 42.70 4 GLN E CA 1
ATOM 758 C C . GLN B 1 4 ? 59.843 -5.264 -12.597 1.00 38.62 4 GLN E C 1
ATOM 759 O O . GLN B 1 4 ? 60.326 -6.382 -12.479 1.00 34.26 4 GLN E O 1
ATOM 765 N N . PHE B 1 5 ? 60.471 -4.151 -12.228 1.00 37.69 5 PHE E N 1
ATOM 766 C CA . PHE B 1 5 ? 61.805 -4.182 -11.635 1.00 37.70 5 PHE E CA 1
ATOM 767 C C . PHE B 1 5 ? 61.816 -5.128 -10.419 1.00 37.57 5 PHE E C 1
ATOM 768 O O . PHE B 1 5 ? 62.598 -6.071 -10.366 1.00 36.55 5 PHE E O 1
ATOM 776 N N . PHE B 1 6 ? 60.890 -4.913 -9.489 1.00 37.37 6 PHE E N 1
ATOM 777 C CA . PHE B 1 6 ? 60.779 -5.745 -8.297 1.00 36.61 6 PHE E CA 1
ATOM 778 C C . PHE B 1 6 ? 60.493 -7.191 -8.689 1.00 36.65 6 PHE E C 1
ATOM 779 O O . PHE B 1 6 ? 61.068 -8.127 -8.140 1.00 34.90 6 PHE E O 1
ATOM 787 N N . LYS B 1 7 ? 59.575 -7.365 -9.632 1.00 42.17 7 LYS E N 1
ATOM 788 C CA . LYS B 1 7 ? 59.201 -8.690 -10.119 1.00 45.16 7 LYS E CA 1
ATOM 789 C C . LYS B 1 7 ? 60.409 -9.413 -10.697 1.00 44.43 7 LYS E C 1
ATOM 790 O O . LYS B 1 7 ? 60.671 -10.561 -10.353 1.00 43.77 7 LYS E O 1
ATOM 796 N N . ASP B 1 8 ? 61.191 -8.711 -11.505 1.00 43.85 8 ASP E N 1
ATOM 797 C CA . ASP B 1 8 ? 62.359 -9.313 -12.120 1.00 49.79 8 ASP E CA 1
ATOM 798 C C . ASP B 1 8 ? 63.385 -9.770 -11.083 1.00 51.12 8 ASP E C 1
ATOM 799 O O . ASP B 1 8 ? 63.734 -10.950 -11.040 1.00 54.97 8 ASP E O 1
ATOM 804 N N . ASN B 1 9 ? 63.798 -8.863 -10.200 1.00 50.00 9 ASN E N 1
ATOM 805 C CA . ASN B 1 9 ? 64.785 -9.166 -9.164 1.00 46.96 9 ASN E CA 1
ATOM 806 C C . ASN B 1 9 ? 64.466 -10.390 -8.323 1.00 45.73 9 ASN E C 1
ATOM 807 O O . ASN B 1 9 ? 65.360 -11.174 -8.001 1.00 43.65 9 ASN E O 1
ATOM 812 N N . CYS B 1 10 ? 63.207 -10.528 -7.923 1.00 46.13 10 CYS E N 1
ATOM 813 C CA . CYS B 1 10 ? 62.814 -11.669 -7.110 1.00 50.83 10 CYS E CA 1
ATOM 814 C C . CYS B 1 10 ? 62.843 -12.944 -7.923 1.00 54.91 10 CYS E C 1
ATOM 815 O O . CYS B 1 10 ? 63.388 -13.953 -7.485 1.00 54.40 10 CYS E O 1
ATOM 818 N N . ASN B 1 11 ? 62.282 -12.892 -9.125 1.00 60.17 11 ASN E N 1
ATOM 819 C CA . ASN B 1 11 ? 62.255 -14.069 -9.985 1.00 65.95 11 ASN E CA 1
ATOM 820 C C . ASN B 1 11 ? 63.645 -14.436 -10.510 1.00 67.30 11 ASN E C 1
ATOM 821 O O . ASN B 1 11 ? 63.805 -15.366 -11.307 1.00 71.74 11 ASN E O 1
ATOM 826 N N . ARG B 1 12 ? 64.644 -13.687 -10.059 1.00 66.02 12 ARG E N 1
ATOM 827 C CA . ARG B 1 12 ? 66.027 -13.930 -10.409 1.00 65.67 12 ARG E CA 1
ATOM 828 C C . ARG B 1 12 ? 66.575 -14.866 -9.321 1.00 67.48 12 ARG E C 1
ATOM 829 O O . ARG B 1 12 ? 67.456 -15.690 -9.580 1.00 70.44 12 ARG E O 1
ATOM 837 N N . THR B 1 13 ? 66.046 -14.737 -8.104 1.00 69.00 13 THR E N 1
ATOM 838 C CA . THR B 1 13 ? 66.484 -15.548 -6.963 1.00 68.55 13 THR E CA 1
ATOM 839 C C . THR B 1 13 ? 65.607 -16.792 -6.743 1.00 67.86 13 THR E C 1
ATOM 840 O O . THR B 1 13 ? 64.758 -17.113 -7.577 1.00 68.47 13 THR E O 1
ATOM 844 N N . THR B 1 14 ? 65.819 -17.476 -5.615 1.00 67.23 14 THR E N 1
ATOM 845 C CA . THR B 1 14 ? 65.073 -18.690 -5.241 1.00 65.19 14 THR E CA 1
ATOM 846 C C . THR B 1 14 ? 63.825 -18.411 -4.381 1.00 65.01 14 THR E C 1
ATOM 847 O O . THR B 1 14 ? 63.054 -19.330 -4.037 1.00 64.68 14 THR E O 1
ATOM 851 N N . ALA B 1 15 ? 63.635 -17.140 -4.039 1.00 62.95 15 ALA E N 1
ATOM 852 C CA . ALA B 1 15 ? 62.522 -16.722 -3.201 1.00 59.59 15 ALA E CA 1
ATOM 853 C C . ALA B 1 15 ? 61.211 -16.589 -3.966 1.00 55.55 15 ALA E C 1
ATOM 854 O O . ALA B 1 15 ? 61.193 -16.494 -5.199 1.00 56.53 15 ALA E O 1
ATOM 856 N N . SER B 1 16 ? 60.116 -16.605 -3.216 1.00 50.18 16 SER E N 1
ATOM 857 C CA . SER B 1 16 ? 58.786 -16.469 -3.775 1.00 45.96 16 SER E CA 1
ATOM 858 C C . SER B 1 16 ? 58.363 -15.010 -3.765 1.00 42.54 16 SER E C 1
ATOM 859 O O . SER B 1 16 ? 58.821 -14.215 -2.946 1.00 45.22 16 SER E O 1
ATOM 862 N N . LEU B 1 17 ? 57.519 -14.652 -4.716 1.00 37.48 17 LEU E N 1
ATOM 863 C CA . LEU B 1 17 ? 57.021 -13.301 -4.818 1.00 35.19 17 LEU E CA 1
ATOM 864 C C . LEU B 1 17 ? 55.638 -13.371 -4.211 1.00 35.96 17 LEU E C 1
ATOM 865 O O . LEU B 1 17 ? 54.984 -14.406 -4.282 1.00 39.13 17 LEU E O 1
ATOM 870 N N . VAL B 1 18 ? 55.233 -12.327 -3.511 1.00 33.77 18 VAL E N 1
ATOM 871 C CA . VAL B 1 18 ? 53.903 -12.296 -2.933 1.00 32.66 18 VAL E CA 1
ATOM 872 C C . VAL B 1 18 ? 53.453 -10.893 -3.272 1.00 32.97 18 VAL E C 1
ATOM 873 O O . VAL B 1 18 ? 54.238 -9.954 -3.141 1.00 37.75 18 VAL E O 1
ATOM 877 N N . GLU B 1 19 ? 52.231 -10.745 -3.771 1.00 31.11 19 GLU E N 1
ATOM 878 C CA . GLU B 1 19 ? 51.748 -9.426 -4.144 1.00 28.66 19 GLU E CA 1
ATOM 879 C C . GLU B 1 19 ? 50.424 -9.031 -3.528 1.00 25.98 19 GLU E C 1
ATOM 880 O O . GLU B 1 19 ? 49.626 -9.886 -3.153 1.00 23.27 19 GLU E O 1
ATOM 886 N N . GLY B 1 20 ? 50.199 -7.714 -3.475 1.00 27.05 20 GLY E N 1
ATOM 887 C CA . GLY B 1 20 ? 48.968 -7.153 -2.942 1.00 24.32 20 GLY E CA 1
ATOM 888 C C . GLY B 1 20 ? 48.678 -7.634 -1.540 1.00 27.89 20 GLY E C 1
ATOM 889 O O . GLY B 1 20 ? 47.528 -7.932 -1.224 1.00 30.70 20 GLY E O 1
ATOM 890 N N . VAL B 1 21 ? 49.717 -7.701 -0.704 1.00 25.99 21 VAL E N 1
ATOM 891 C CA . VAL B 1 21 ? 49.570 -8.166 0.673 1.00 26.05 21 VAL E CA 1
ATOM 892 C C . VAL B 1 21 ? 49.121 -7.058 1.609 1.00 23.17 21 VAL E C 1
ATOM 893 O O . VAL B 1 21 ? 49.613 -5.924 1.562 1.00 18.91 21 VAL E O 1
ATOM 897 N N . GLU B 1 22 ? 48.158 -7.408 2.440 1.00 25.15 22 GLU E N 1
ATOM 898 C CA . GLU B 1 22 ? 47.602 -6.496 3.418 1.00 29.03 22 GLU E CA 1
ATOM 899 C C . GLU B 1 22 ? 48.124 -6.892 4.814 1.00 24.31 22 GLU E C 1
ATOM 900 O O . GLU B 1 22 ? 47.680 -7.887 5.402 1.00 23.02 22 GLU E O 1
ATOM 906 N N . LEU B 1 23 ? 49.082 -6.131 5.331 1.00 25.03 23 LEU E N 1
ATOM 907 C CA . LEU B 1 23 ? 49.671 -6.399 6.649 1.00 21.24 23 LEU E CA 1
ATOM 908 C C . LEU B 1 23 ? 48.820 -5.754 7.726 1.00 20.72 23 LEU E C 1
ATOM 909 O O . LEU B 1 23 ? 48.581 -4.562 7.700 1.00 24.23 23 LEU E O 1
ATOM 914 N N . THR B 1 24 ? 48.388 -6.536 8.700 1.00 22.15 24 THR E N 1
ATOM 915 C CA . THR B 1 24 ? 47.525 -6.008 9.747 1.00 25.98 24 THR E CA 1
ATOM 916 C C . THR B 1 24 ? 48.073 -6.033 11.189 1.00 25.29 24 THR E C 1
ATOM 917 O O . THR B 1 24 ? 47.421 -5.544 12.111 1.00 26.43 24 THR E O 1
ATOM 921 N N . LYS B 1 25 ? 49.259 -6.601 11.380 1.00 22.32 25 LYS E N 1
ATOM 922 C CA . LYS B 1 25 ? 49.879 -6.692 12.698 1.00 18.01 25 LYS E CA 1
ATOM 923 C C . LYS B 1 25 ? 51.356 -6.612 12.542 1.00 18.16 25 LYS E C 1
ATOM 924 O O . LYS B 1 25 ? 51.903 -7.156 11.590 1.00 21.07 25 LYS E O 1
ATOM 930 N N . TYR B 1 26 ? 51.996 -5.893 13.452 1.00 16.62 26 TYR E N 1
ATOM 931 C CA . TYR B 1 26 ? 53.441 -5.726 13.447 1.00 14.07 26 TYR E CA 1
ATOM 932 C C . TYR B 1 26 ? 53.892 -6.212 14.845 1.00 20.21 26 TYR E C 1
ATOM 933 O O . TYR B 1 26 ? 53.286 -5.843 15.854 1.00 21.05 26 TYR E O 1
ATOM 942 N N . ILE B 1 27 ? 54.932 -7.047 14.899 1.00 18.39 27 ILE E N 1
ATOM 943 C CA . ILE B 1 27 ? 55.397 -7.647 16.148 1.00 14.88 27 ILE E CA 1
ATOM 944 C C . ILE B 1 27 ? 56.878 -7.503 16.459 1.00 16.60 27 ILE E C 1
ATOM 945 O O . ILE B 1 27 ? 57.709 -7.694 15.586 1.00 17.34 27 ILE E O 1
ATOM 950 N N . SER B 1 28 ? 57.198 -7.199 17.719 1.00 18.33 28 SER E N 1
ATOM 951 C CA . SER B 1 28 ? 58.585 -7.114 18.202 1.00 15.95 28 SER E CA 1
ATOM 952 C C . SER B 1 28 ? 58.640 -8.136 19.342 1.00 18.64 28 SER E C 1
ATOM 953 O O . SER B 1 28 ? 57.830 -8.081 20.268 1.00 15.10 28 SER E O 1
ATOM 956 N N . ASP B 1 29 ? 59.530 -9.116 19.228 1.00 22.37 29 ASP E N 1
ATOM 957 C CA . ASP B 1 29 ? 59.659 -10.199 20.215 1.00 27.79 29 ASP E CA 1
ATOM 958 C C . ASP B 1 29 ? 61.120 -10.381 20.631 1.00 29.34 29 ASP E C 1
ATOM 959 O O . ASP B 1 29 ? 61.997 -10.482 19.774 1.00 26.12 29 ASP E O 1
ATOM 964 N N . ILE B 1 30 ? 61.382 -10.360 21.943 1.00 33.67 30 ILE E N 1
ATOM 965 C CA . ILE B 1 30 ? 62.736 -10.568 22.462 1.00 33.33 30 ILE E CA 1
ATOM 966 C C . ILE B 1 30 ? 62.832 -11.867 23.276 1.00 38.70 30 ILE E C 1
ATOM 967 O O . ILE B 1 30 ? 63.892 -12.198 23.810 1.00 39.66 30 ILE E O 1
ATOM 972 N N . ASN B 1 31 ? 61.708 -12.575 23.407 1.00 43.03 31 ASN E N 1
ATOM 973 C CA . ASN B 1 31 ? 61.685 -13.858 24.113 1.00 47.85 31 ASN E CA 1
ATOM 974 C C . ASN B 1 31 ? 62.580 -14.752 23.279 1.00 50.31 31 ASN E C 1
ATOM 975 O O . ASN B 1 31 ? 62.224 -15.106 22.162 1.00 50.91 31 ASN E O 1
ATOM 980 N N . ASN B 1 32 ? 63.759 -15.056 23.803 1.00 56.87 32 ASN E N 1
ATOM 981 C CA . ASN B 1 32 ? 64.781 -15.893 23.141 1.00 63.43 32 ASN E CA 1
ATOM 982 C C . ASN B 1 32 ? 64.311 -17.015 22.200 1.00 61.91 32 ASN E C 1
ATOM 983 O O . ASN B 1 32 ? 64.999 -17.350 21.223 1.00 60.13 32 ASN E O 1
ATOM 988 N N . ASN B 1 33 ? 63.175 -17.628 22.510 1.00 60.15 33 ASN E N 1
ATOM 989 C CA . ASN B 1 33 ? 62.646 -18.676 21.647 1.00 61.72 33 ASN E CA 1
ATOM 990 C C . ASN B 1 33 ? 62.203 -18.115 20.273 1.00 58.52 33 ASN E C 1
ATOM 991 O O . ASN B 1 33 ? 62.634 -18.601 19.226 1.00 56.69 33 ASN E O 1
ATOM 996 N N . THR B 1 34 ? 61.454 -17.013 20.307 1.00 55.37 34 THR E N 1
ATOM 997 C CA . THR B 1 34 ? 60.881 -16.362 19.129 1.00 49.84 34 THR E CA 1
ATOM 998 C C . THR B 1 34 ? 61.425 -14.960 18.818 1.00 46.29 34 THR E C 1
ATOM 999 O O . THR B 1 34 ? 60.774 -14.157 18.156 1.00 46.48 34 THR E O 1
ATOM 1003 N N . ASP B 1 35 ? 62.645 -14.712 19.262 1.00 43.02 35 ASP E N 1
ATOM 1004 C CA . ASP B 1 35 ? 63.349 -13.443 19.125 1.00 37.97 35 ASP E CA 1
ATOM 1005 C C . ASP B 1 35 ? 63.447 -12.831 17.718 1.00 37.11 35 ASP E C 1
ATOM 1006 O O . ASP B 1 35 ? 64.317 -13.212 16.932 1.00 38.95 35 ASP E O 1
ATOM 1011 N N . GLY B 1 36 ? 62.598 -11.844 17.423 1.00 34.48 36 GLY E N 1
ATOM 1012 C CA . GLY B 1 36 ? 62.645 -11.190 16.122 1.00 27.28 36 GLY E CA 1
ATOM 1013 C C . GLY B 1 36 ? 61.494 -10.244 15.824 1.00 25.12 36 GLY E C 1
ATOM 1014 O O . GLY B 1 36 ? 60.637 -10.018 16.679 1.00 23.26 36 GLY E O 1
ATOM 1015 N N . MET B 1 37 ? 61.492 -9.676 14.618 1.00 25.10 37 MET E N 1
ATOM 1016 C CA . MET B 1 37 ? 60.449 -8.754 14.147 1.00 23.04 37 MET E CA 1
ATOM 1017 C C . MET B 1 37 ? 59.595 -9.516 13.133 1.00 21.87 37 MET E C 1
ATOM 1018 O O . MET B 1 37 ? 60.133 -10.115 12.212 1.00 24.40 37 MET E O 1
ATOM 1023 N N . TYR B 1 38 ? 58.273 -9.487 13.295 1.00 23.28 38 TYR E N 1
ATOM 1024 C CA . TYR B 1 38 ? 57.341 -10.218 12.423 1.00 21.84 38 TYR E CA 1
ATOM 1025 C C . TYR B 1 38 ? 56.158 -9.387 11.930 1.00 24.15 38 TYR E C 1
ATOM 1026 O O . TYR B 1 38 ? 55.807 -8.378 12.547 1.00 22.56 38 TYR E O 1
ATOM 1035 N N . VAL B 1 39 ? 55.524 -9.840 10.845 1.00 21.56 39 VAL E N 1
ATOM 1036 C CA . VAL B 1 39 ? 54.340 -9.177 10.285 1.00 23.82 39 VAL E CA 1
ATOM 1037 C C . VAL B 1 39 ? 53.313 -10.241 9.944 1.00 22.16 39 VAL E C 1
ATOM 1038 O O . VAL B 1 39 ? 53.684 -11.323 9.510 1.00 25.87 39 VAL E O 1
ATOM 1042 N N . VAL B 1 40 ? 52.041 -9.946 10.186 1.00 19.89 40 VAL E N 1
ATOM 1043 C CA . VAL B 1 40 ? 50.948 -10.869 9.904 1.00 20.97 40 VAL E CA 1
ATOM 1044 C C . VAL B 1 40 ? 50.008 -10.227 8.870 1.00 23.80 40 VAL E C 1
ATOM 1045 O O . VAL B 1 40 ? 49.726 -9.029 8.930 1.00 24.70 40 VAL E O 1
ATOM 1049 N N . SER B 1 41 ? 49.573 -11.000 7.884 1.00 26.14 41 SER E N 1
ATOM 1050 C CA . SER B 1 41 ? 48.704 -10.476 6.838 1.00 25.74 41 SER E CA 1
ATOM 1051 C C . SER B 1 41 ? 47.254 -10.709 7.179 1.00 26.74 41 SER E C 1
ATOM 1052 O O . SER B 1 41 ? 46.932 -11.531 8.041 1.00 23.37 41 SER E O 1
ATOM 1055 N N . SER B 1 42 ? 46.374 -10.034 6.450 1.00 28.65 42 SER E N 1
ATOM 1056 C CA . SER B 1 42 ? 44.948 -10.156 6.686 1.00 29.91 42 SER E CA 1
ATOM 1057 C C . SER B 1 42 ? 44.428 -11.568 6.442 1.00 29.67 42 SER E C 1
ATOM 1058 O O . SER B 1 42 ? 43.362 -11.928 6.918 1.00 34.25 42 SER E O 1
ATOM 1061 N N . THR B 1 43 ? 45.182 -12.371 5.704 1.00 32.61 43 THR E N 1
ATOM 1062 C CA . THR B 1 43 ? 44.770 -13.742 5.402 1.00 35.29 43 THR E CA 1
ATOM 1063 C C . THR B 1 43 ? 45.347 -14.751 6.405 1.00 36.34 43 THR E C 1
ATOM 1064 O O . THR B 1 43 ? 44.966 -15.926 6.419 1.00 37.04 43 THR E O 1
ATOM 1068 N N . GLY B 1 44 ? 46.266 -14.276 7.245 1.00 36.00 44 GLY E N 1
ATOM 1069 C CA . GLY B 1 44 ? 46.870 -15.133 8.246 1.00 30.65 44 GLY E CA 1
ATOM 1070 C C . GLY B 1 44 ? 48.324 -15.459 8.000 1.00 27.55 44 GLY E C 1
ATOM 1071 O O . GLY B 1 44 ? 48.908 -16.249 8.726 1.00 33.74 44 GLY E O 1
ATOM 1072 N N . GLY B 1 45 ? 48.926 -14.854 6.992 1.00 25.78 45 GLY E N 1
ATOM 1073 C CA . GLY B 1 45 ? 50.314 -15.146 6.721 1.00 28.15 45 GLY E CA 1
ATOM 1074 C C . GLY B 1 45 ? 51.210 -14.460 7.718 1.00 28.88 45 GLY E C 1
ATOM 1075 O O . GLY B 1 45 ? 50.886 -13.377 8.166 1.00 32.69 45 GLY E O 1
ATOM 1076 N N . VAL B 1 46 ? 52.340 -15.084 8.041 1.00 32.77 46 VAL E N 1
ATOM 1077 C CA . VAL B 1 46 ? 53.319 -14.549 8.985 1.00 27.15 46 VAL E CA 1
ATOM 1078 C C . VAL B 1 46 ? 54.693 -14.567 8.335 1.00 27.31 46 VAL E C 1
ATOM 1079 O O . VAL B 1 46 ? 55.108 -15.590 7.809 1.00 29.13 46 VAL E O 1
ATOM 1083 N N . TRP B 1 47 ? 55.374 -13.430 8.336 1.00 26.20 47 TRP E N 1
ATOM 1084 C CA . TRP B 1 47 ? 56.705 -13.324 7.760 1.00 25.90 47 TRP E CA 1
ATOM 1085 C C . TRP B 1 47 ? 57.588 -12.632 8.769 1.00 25.32 47 TRP E C 1
ATOM 1086 O O . TRP B 1 47 ? 57.093 -11.919 9.630 1.00 26.22 47 TRP E O 1
ATOM 1097 N N . ARG B 1 48 ? 58.891 -12.852 8.685 1.00 24.35 48 ARG E N 1
ATOM 1098 C CA . ARG B 1 48 ? 59.783 -12.162 9.576 1.00 23.71 48 ARG E CA 1
ATOM 1099 C C . ARG B 1 48 ? 60.736 -11.357 8.765 1.00 24.84 48 ARG E C 1
ATOM 1100 O O . ARG B 1 48 ? 61.155 -11.765 7.683 1.00 26.32 48 ARG E O 1
ATOM 1108 N N . ILE B 1 49 ? 61.015 -10.169 9.276 1.00 24.16 49 ILE E N 1
ATOM 1109 C CA . ILE B 1 49 ? 61.883 -9.221 8.629 1.00 22.58 49 ILE E CA 1
ATOM 1110 C C . ILE B 1 49 ? 63.330 -9.626 8.877 1.00 27.40 49 ILE E C 1
ATOM 1111 O O . ILE B 1 49 ? 63.636 -10.267 9.863 1.00 32.64 49 ILE E O 1
ATOM 1116 N N . SER B 1 50 ? 64.192 -9.345 7.917 1.00 31.06 50 SER E N 1
ATOM 1117 C CA . SER B 1 50 ? 65.598 -9.683 8.040 1.00 35.53 50 SER E CA 1
ATOM 1118 C C . SER B 1 50 ? 66.350 -8.654 8.862 1.00 37.04 50 SER E C 1
ATOM 1119 O O . SER B 1 50 ? 66.079 -7.458 8.756 1.00 39.86 50 SER E O 1
ATOM 1122 N N . ARG B 1 51 ? 67.357 -9.112 9.597 1.00 40.34 51 ARG E N 1
ATOM 1123 C CA . ARG B 1 51 ? 68.207 -8.216 10.380 1.00 41.58 51 ARG E CA 1
ATOM 1124 C C . ARG B 1 51 ? 69.661 -8.303 9.898 1.00 39.40 51 ARG E C 1
ATOM 1125 O O . ARG B 1 51 ? 70.081 -9.296 9.296 1.00 39.24 51 ARG E O 1
ATOM 1133 N N . ALA B 1 52 ? 70.415 -7.234 10.088 1.00 38.84 52 ALA E N 1
ATOM 1134 C CA . ALA B 1 52 ? 71.791 -7.230 9.646 1.00 41.76 52 ALA E CA 1
ATOM 1135 C C . ALA B 1 52 ? 72.546 -6.163 10.399 1.00 45.27 52 ALA E C 1
ATOM 1136 O O . ALA B 1 52 ? 72.250 -4.984 10.261 1.00 49.48 52 ALA E O 1
ATOM 1138 N N . LYS B 1 53 ? 73.560 -6.584 11.146 1.00 49.83 53 LYS E N 1
ATOM 1139 C CA . LYS B 1 53 ? 74.387 -5.679 11.948 1.00 54.18 53 LYS E CA 1
ATOM 1140 C C . LYS B 1 53 ? 75.311 -4.728 11.168 1.00 55.90 53 LYS E C 1
ATOM 1141 O O . LYS B 1 53 ? 75.526 -3.587 11.582 1.00 58.04 53 LYS E O 1
ATOM 1147 N N . ASP B 1 54 ? 75.871 -5.187 10.051 1.00 56.68 54 ASP E N 1
ATOM 1148 C CA . ASP B 1 54 ? 76.812 -4.352 9.303 1.00 57.17 54 ASP E CA 1
ATOM 1149 C C . ASP B 1 54 ? 76.243 -3.609 8.108 1.00 54.08 54 ASP E C 1
ATOM 1150 O O . ASP B 1 54 ? 75.173 -3.941 7.594 1.00 53.83 54 ASP E O 1
ATOM 1155 N N . TYR B 1 55 ? 77.000 -2.614 7.660 1.00 50.92 55 TYR E N 1
ATOM 1156 C CA . TYR B 1 55 ? 76.661 -1.806 6.496 1.00 48.73 55 TYR E CA 1
ATOM 1157 C C . TYR B 1 55 ? 77.077 -2.607 5.252 1.00 49.44 55 TYR E C 1
ATOM 1158 O O . TYR B 1 55 ? 78.030 -3.385 5.307 1.00 51.90 55 TYR E O 1
ATOM 1167 N N . PRO B 1 56 ? 76.381 -2.422 4.115 1.00 47.39 56 PRO E N 1
ATOM 1168 C CA . PRO B 1 56 ? 75.240 -1.544 3.850 1.00 45.68 56 PRO E CA 1
ATOM 1169 C C . PRO B 1 56 ? 73.882 -2.117 4.236 1.00 43.37 56 PRO E C 1
ATOM 1170 O O . PRO B 1 56 ? 72.908 -1.377 4.339 1.00 45.68 56 PRO E O 1
ATOM 1174 N N . ASP B 1 57 ? 73.826 -3.416 4.498 1.00 42.70 57 ASP E N 1
ATOM 1175 C CA . ASP B 1 57 ? 72.569 -4.073 4.831 1.00 41.13 57 ASP E CA 1
ATOM 1176 C C . ASP B 1 57 ? 71.781 -3.615 6.051 1.00 41.66 57 ASP E C 1
ATOM 1177 O O . ASP B 1 57 ? 70.560 -3.786 6.086 1.00 41.12 57 ASP E O 1
ATOM 1182 N N . ASN B 1 58 ? 72.460 -3.035 7.042 1.00 41.96 58 ASN E N 1
ATOM 1183 C CA . ASN B 1 58 ? 71.788 -2.521 8.248 1.00 38.91 58 ASN E CA 1
ATOM 1184 C C . ASN B 1 58 ? 70.780 -1.421 7.850 1.00 34.92 58 ASN E C 1
ATOM 1185 O O . ASN B 1 58 ? 69.699 -1.299 8.433 1.00 33.95 58 ASN E O 1
ATOM 1190 N N . VAL B 1 59 ? 71.127 -0.679 6.796 1.00 31.22 59 VAL E N 1
ATOM 1191 C CA . VAL B 1 59 ? 70.298 0.384 6.244 1.00 26.90 59 VAL E CA 1
ATOM 1192 C C . VAL B 1 59 ? 69.048 -0.207 5.604 1.00 27.88 59 VAL E C 1
ATOM 1193 O O . VAL B 1 59 ? 67.941 0.223 5.890 1.00 30.61 59 VAL E O 1
ATOM 1197 N N . MET B 1 60 ? 69.228 -1.211 4.756 1.00 26.67 60 MET E N 1
ATOM 1198 C CA . MET B 1 60 ? 68.105 -1.840 4.077 1.00 26.88 60 MET E CA 1
ATOM 1199 C C . MET B 1 60 ? 67.109 -2.478 5.038 1.00 26.34 60 MET E C 1
ATOM 1200 O O . MET B 1 60 ? 65.889 -2.305 4.878 1.00 29.71 60 MET E O 1
ATOM 1205 N N . THR B 1 61 ? 67.607 -3.186 6.048 1.00 22.15 61 THR E N 1
ATOM 1206 C CA . THR B 1 61 ? 66.717 -3.836 7.004 1.00 20.80 61 THR E CA 1
ATOM 1207 C C . THR B 1 61 ? 65.933 -2.813 7.838 1.00 19.85 61 THR E C 1
ATOM 1208 O O . THR B 1 61 ? 64.757 -3.018 8.121 1.00 23.78 61 THR E O 1
ATOM 1212 N N . ALA B 1 62 ? 66.551 -1.670 8.129 1.00 18.29 62 ALA E N 1
ATOM 1213 C CA . ALA B 1 62 ? 65.893 -0.593 8.883 1.00 18.22 62 ALA E CA 1
ATOM 1214 C C . ALA B 1 62 ? 64.748 -0.034 8.033 1.00 18.94 62 ALA E C 1
ATOM 1215 O O . ALA B 1 62 ? 63.630 0.178 8.513 1.00 18.71 62 ALA E O 1
ATOM 1217 N N . GLU B 1 63 ? 65.034 0.152 6.743 1.00 16.26 63 GLU E N 1
ATOM 1218 C CA . GLU B 1 63 ? 64.057 0.653 5.806 1.00 11.29 63 GLU E CA 1
ATOM 1219 C C . GLU B 1 63 ? 62.961 -0.366 5.677 1.00 12.32 63 GLU E C 1
ATOM 1220 O O . GLU B 1 63 ? 61.778 -0.028 5.621 1.00 17.36 63 GLU E O 1
ATOM 1226 N N . MET B 1 64 ? 63.344 -1.622 5.767 1.00 13.18 64 MET E N 1
ATOM 1227 C CA . MET B 1 64 ? 62.385 -2.695 5.680 1.00 15.80 64 MET E CA 1
ATOM 1228 C C . MET B 1 64 ? 61.402 -2.581 6.843 1.00 19.12 64 MET E C 1
ATOM 1229 O O . MET B 1 64 ? 60.207 -2.852 6.692 1.00 21.26 64 MET E O 1
ATOM 1234 N N . ARG B 1 65 ? 61.901 -2.185 8.011 1.00 21.87 65 ARG E N 1
ATOM 1235 C CA . ARG B 1 65 ? 61.041 -2.057 9.185 1.00 19.88 65 ARG E CA 1
ATOM 1236 C C . ARG B 1 65 ? 60.129 -0.842 9.102 1.00 18.62 65 ARG E C 1
ATOM 1237 O O . ARG B 1 65 ? 58.978 -0.904 9.554 1.00 20.22 65 ARG E O 1
ATOM 1245 N N . LYS B 1 66 ? 60.618 0.243 8.506 1.00 15.58 66 LYS E N 1
ATOM 1246 C CA . LYS B 1 66 ? 59.789 1.433 8.311 1.00 19.81 66 LYS E CA 1
ATOM 1247 C C . LYS B 1 66 ? 58.609 1.139 7.358 1.00 23.25 66 LYS E C 1
ATOM 1248 O O . LYS B 1 66 ? 57.464 1.569 7.592 1.00 22.27 66 LYS E O 1
ATOM 1254 N N . ILE B 1 67 ? 58.901 0.418 6.275 1.00 21.35 67 ILE E N 1
ATOM 1255 C CA . ILE B 1 67 ? 57.886 0.053 5.275 1.00 22.12 67 ILE E CA 1
ATOM 1256 C C . ILE B 1 67 ? 56.788 -0.808 5.911 1.00 20.12 67 ILE E C 1
ATOM 1257 O O . ILE B 1 67 ? 55.602 -0.545 5.736 1.00 23.66 67 ILE E O 1
ATOM 1262 N N . ALA B 1 68 ? 57.184 -1.821 6.672 1.00 19.54 68 ALA E N 1
ATOM 1263 C CA . ALA B 1 68 ? 56.226 -2.694 7.336 1.00 18.40 68 ALA E CA 1
ATOM 1264 C C . ALA B 1 68 ? 55.301 -1.904 8.246 1.00 19.52 68 ALA E C 1
ATOM 1265 O O . ALA B 1 68 ? 54.094 -2.139 8.258 1.00 22.28 68 ALA E O 1
ATOM 1267 N N . MET B 1 69 ? 55.866 -0.954 8.990 1.00 20.02 69 MET E N 1
ATOM 1268 C CA . MET B 1 69 ? 55.091 -0.129 9.907 1.00 22.07 69 MET E CA 1
ATOM 1269 C C . MET B 1 69 ? 54.178 0.824 9.142 1.00 21.77 69 MET E C 1
ATOM 1270 O O . MET B 1 69 ? 53.023 1.034 9.521 1.00 22.07 69 MET E O 1
ATOM 1275 N N . ALA B 1 70 ? 54.701 1.421 8.078 1.00 21.84 70 ALA E N 1
ATOM 1276 C CA . ALA B 1 70 ? 53.912 2.323 7.238 1.00 17.84 70 ALA E CA 1
ATOM 1277 C C . ALA B 1 70 ? 52.697 1.577 6.698 1.00 19.51 70 ALA E C 1
ATOM 1278 O O . ALA B 1 70 ? 51.600 2.116 6.679 1.00 20.92 70 ALA E O 1
ATOM 1280 N N . ALA B 1 71 ? 52.895 0.312 6.330 1.00 19.23 71 ALA E N 1
ATOM 1281 C CA . ALA B 1 71 ? 51.834 -0.531 5.788 1.00 21.73 71 ALA E CA 1
ATOM 1282 C C . ALA B 1 71 ? 50.763 -0.821 6.809 1.00 21.43 71 ALA E C 1
ATOM 1283 O O . ALA B 1 71 ? 49.580 -0.705 6.515 1.00 23.11 71 ALA E O 1
ATOM 1285 N N . VAL B 1 72 ? 51.170 -1.187 8.019 1.00 24.42 72 VAL E N 1
ATOM 1286 C CA . VAL B 1 72 ? 50.202 -1.487 9.067 1.00 19.19 72 VAL E CA 1
ATOM 1287 C C . VAL B 1 72 ? 49.426 -0.244 9.493 1.00 20.08 72 VAL E C 1
ATOM 1288 O O . VAL B 1 72 ? 48.249 -0.350 9.858 1.00 23.48 72 VAL E O 1
ATOM 1292 N N . LEU B 1 73 ? 50.075 0.924 9.444 1.00 15.65 73 LEU E N 1
ATOM 1293 C CA . LEU B 1 73 ? 49.433 2.179 9.844 1.00 15.69 73 LEU E CA 1
ATOM 1294 C C . LEU B 1 73 ? 48.515 2.801 8.793 1.00 19.53 73 LEU E C 1
ATOM 1295 O O . LEU B 1 73 ? 47.468 3.381 9.135 1.00 18.03 73 LEU E O 1
ATOM 1300 N N . SER B 1 74 ? 48.921 2.709 7.526 1.00 20.28 74 SER E N 1
ATOM 1301 C CA . SER B 1 74 ? 48.176 3.305 6.425 1.00 21.03 74 SER E CA 1
ATOM 1302 C C . SER B 1 74 ? 47.188 2.403 5.719 1.00 21.57 74 SER E C 1
ATOM 1303 O O . SER B 1 74 ? 46.146 2.847 5.288 1.00 25.55 74 SER E O 1
ATOM 1306 N N . GLY B 1 75 ? 47.499 1.124 5.637 1.00 25.89 75 GLY E N 1
ATOM 1307 C CA . GLY B 1 75 ? 46.630 0.217 4.917 1.00 24.42 75 GLY E CA 1
ATOM 1308 C C . GLY B 1 75 ? 47.199 0.018 3.508 1.00 24.28 75 GLY E C 1
ATOM 1309 O O . GLY B 1 75 ? 46.630 -0.708 2.691 1.00 27.65 75 GLY E O 1
ATOM 1310 N N . MET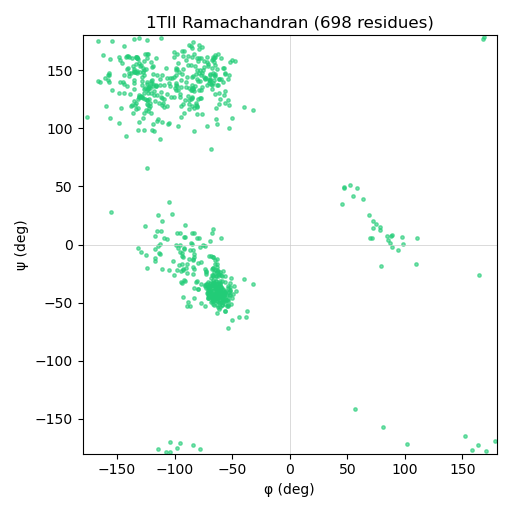 B 1 76 ? 48.328 0.660 3.220 1.00 20.79 76 MET E N 1
ATOM 1311 C CA . MET B 1 76 ? 48.949 0.527 1.915 1.00 20.04 76 MET E CA 1
ATOM 1312 C C . MET B 1 76 ? 49.476 -0.870 1.759 1.00 22.15 76 MET E C 1
ATOM 1313 O O . MET B 1 76 ? 50.124 -1.413 2.655 1.00 28.42 76 MET E O 1
ATOM 1318 N N . ARG B 1 77 ? 49.273 -1.417 0.577 1.00 24.54 77 ARG E N 1
ATOM 1319 C CA . ARG B 1 77 ? 49.707 -2.762 0.283 1.00 20.60 77 ARG E CA 1
ATOM 1320 C C . ARG B 1 77 ? 51.197 -2.837 -0.031 1.00 18.39 77 ARG E C 1
ATOM 1321 O O . ARG B 1 77 ? 51.841 -1.833 -0.368 1.00 17.97 77 ARG E O 1
ATOM 1329 N N . VAL B 1 78 ? 51.750 -4.032 0.137 1.00 19.06 78 VAL E N 1
ATOM 1330 C CA . VAL B 1 78 ? 53.160 -4.279 -0.147 1.00 20.43 78 VAL E CA 1
ATOM 1331 C C . VAL B 1 78 ? 53.309 -5.554 -0.986 1.00 20.80 78 VAL E C 1
ATOM 1332 O O . VAL B 1 78 ? 52.421 -6.418 -1.029 1.00 19.71 78 VAL E O 1
ATOM 1336 N N . ASN B 1 79 ? 54.447 -5.674 -1.641 1.00 19.62 79 ASN E N 1
ATOM 1337 C CA . ASN B 1 79 ? 54.736 -6.861 -2.420 1.00 21.88 79 ASN E CA 1
ATOM 1338 C C . ASN B 1 79 ? 56.012 -7.348 -1.780 1.00 22.90 79 ASN E C 1
ATOM 1339 O O . ASN B 1 79 ? 56.887 -6.542 -1.461 1.00 26.36 79 ASN E O 1
ATOM 1344 N N . MET B 1 80 ? 56.112 -8.644 -1.547 1.00 22.36 80 MET E N 1
ATOM 1345 C CA . MET B 1 80 ? 57.279 -9.179 -0.892 1.00 25.63 80 MET E CA 1
ATOM 1346 C C . MET B 1 80 ? 57.960 -10.297 -1.636 1.00 29.53 80 MET E C 1
ATOM 1347 O O . MET B 1 80 ? 57.324 -11.067 -2.347 1.00 30.38 80 MET E O 1
ATOM 1352 N N . CYS B 1 81 ? 59.267 -10.386 -1.440 1.00 30.35 81 CYS E N 1
ATOM 1353 C CA . CYS B 1 81 ? 60.074 -11.435 -2.026 1.00 31.87 81 CYS E CA 1
ATOM 1354 C C . CYS B 1 81 ? 60.605 -12.131 -0.791 1.00 30.25 81 CYS E C 1
ATOM 1355 O O . CYS B 1 81 ? 61.541 -11.666 -0.145 1.00 27.20 81 CYS E O 1
ATOM 1358 N N . ALA B 1 82 ? 59.941 -13.210 -0.429 1.00 32.13 82 ALA E N 1
ATOM 1359 C CA . ALA B 1 82 ? 60.289 -13.952 0.755 1.00 38.25 82 ALA E CA 1
ATOM 1360 C C . ALA B 1 82 ? 60.839 -15.336 0.478 1.00 42.73 82 ALA E C 1
ATOM 1361 O O . ALA B 1 82 ? 60.330 -16.061 -0.365 1.00 44.85 82 ALA E O 1
ATOM 1363 N N . SER B 1 83 ? 61.888 -15.694 1.204 1.00 49.83 83 SER E N 1
ATOM 1364 C CA . SER B 1 83 ? 62.528 -16.995 1.073 1.00 55.32 83 SER E CA 1
ATOM 1365 C C . SER B 1 83 ? 61.720 -18.039 1.838 1.00 58.98 83 SER E C 1
ATOM 1366 O O . SER B 1 83 ? 61.451 -17.873 3.033 1.00 59.71 83 SER E O 1
ATOM 1369 N N . PRO B 1 84 ? 61.317 -19.125 1.155 1.00 61.79 84 PRO E N 1
ATOM 1370 C CA . PRO B 1 84 ? 60.542 -20.205 1.775 1.00 62.13 84 PRO E CA 1
ATOM 1371 C C . PRO B 1 84 ? 61.463 -21.183 2.509 1.00 62.58 84 PRO E C 1
ATOM 1372 O O . PRO B 1 84 ? 61.033 -22.256 2.943 1.00 63.40 84 PRO E O 1
ATOM 1376 N N . ALA B 1 85 ? 62.732 -20.802 2.640 1.00 64.06 85 ALA E N 1
ATOM 1377 C CA . ALA B 1 85 ? 63.733 -21.622 3.322 1.00 66.56 85 ALA E CA 1
ATOM 1378 C C . ALA B 1 85 ? 63.432 -21.808 4.822 1.00 69.57 85 ALA E C 1
ATOM 1379 O O . ALA B 1 85 ? 63.701 -22.877 5.385 1.00 72.01 85 ALA E O 1
ATOM 1381 N N . SER B 1 86 ? 62.871 -20.776 5.458 1.00 69.36 86 SER E N 1
ATOM 1382 C CA . SER B 1 86 ? 62.548 -20.826 6.885 1.00 66.79 86 SER E CA 1
ATOM 1383 C C . SER B 1 86 ? 61.037 -20.923 7.122 1.00 65.19 86 SER E C 1
ATOM 1384 O O . SER B 1 86 ? 60.246 -20.987 6.181 1.00 64.87 86 SER E O 1
ATOM 1387 N N . SER B 1 87 ? 60.643 -20.938 8.388 1.00 64.87 87 SER E N 1
ATOM 1388 C CA . SER B 1 87 ? 59.233 -21.003 8.761 1.00 65.52 87 SER E CA 1
ATOM 1389 C C . SER B 1 87 ? 59.077 -20.233 10.079 1.00 64.96 87 SER E C 1
ATOM 1390 O O . SER B 1 87 ? 59.439 -20.752 11.143 1.00 67.81 87 SER E O 1
ATOM 1393 N N . PRO B 1 88 ? 58.509 -19.004 10.038 1.00 61.01 88 PRO E N 1
ATOM 1394 C CA . PRO B 1 88 ? 57.991 -18.249 8.888 1.00 56.14 88 PRO E CA 1
ATOM 1395 C C . PRO B 1 88 ? 59.029 -17.838 7.841 1.00 51.71 88 PRO E C 1
ATOM 1396 O O . PRO B 1 88 ? 60.228 -17.802 8.108 1.00 51.07 88 PRO E O 1
ATOM 1400 N N . ASN B 1 89 ? 58.556 -17.518 6.645 1.00 47.92 89 ASN E N 1
ATOM 1401 C CA . ASN B 1 89 ? 59.450 -17.133 5.565 1.00 45.44 89 ASN E CA 1
ATOM 1402 C C . ASN B 1 89 ? 60.071 -15.782 5.831 1.00 41.79 89 ASN E C 1
ATOM 1403 O O . ASN B 1 89 ? 59.440 -14.878 6.366 1.00 44.36 89 ASN E O 1
ATOM 1408 N N . VAL B 1 90 ? 61.331 -15.648 5.475 1.00 37.47 90 VAL E N 1
ATOM 1409 C CA . VAL B 1 90 ? 62.021 -14.407 5.705 1.00 32.56 90 VAL E CA 1
ATOM 1410 C C . VAL B 1 90 ? 61.856 -13.511 4.493 1.00 32.76 90 VAL E C 1
ATOM 1411 O O . VAL B 1 90 ? 61.882 -13.977 3.364 1.00 32.37 90 VAL E O 1
ATOM 1415 N N . ILE B 1 91 ? 61.653 -12.227 4.733 1.00 30.81 91 ILE E N 1
ATOM 1416 C CA . ILE B 1 91 ? 61.486 -11.269 3.656 1.00 27.40 91 ILE E CA 1
ATOM 1417 C C . ILE B 1 91 ? 62.827 -10.722 3.189 1.00 29.94 91 ILE E C 1
ATOM 1418 O O . ILE B 1 91 ? 63.492 -10.023 3.940 1.00 31.81 91 ILE E O 1
ATOM 1423 N N . TRP B 1 92 ? 63.196 -10.986 1.939 1.00 28.48 92 TRP E N 1
ATOM 1424 C CA . TRP B 1 92 ? 64.465 -10.500 1.392 1.00 27.19 92 TRP E CA 1
ATOM 1425 C C . TRP B 1 92 ? 64.324 -9.171 0.679 1.00 23.23 92 TRP E C 1
ATOM 1426 O O . TRP B 1 92 ? 65.309 -8.469 0.410 1.00 23.64 92 TRP E O 1
ATOM 1437 N N . ALA B 1 93 ? 63.104 -8.862 0.280 1.00 20.72 93 ALA E N 1
ATOM 1438 C CA . ALA B 1 93 ? 62.859 -7.616 -0.409 1.00 18.93 93 ALA E CA 1
ATOM 1439 C C . ALA B 1 93 ? 61.399 -7.306 -0.237 1.00 18.24 93 ALA E C 1
ATOM 1440 O O . ALA B 1 93 ? 60.569 -8.213 -0.147 1.00 21.55 93 ALA E O 1
ATOM 1442 N N . ILE B 1 94 ? 61.097 -6.022 -0.129 1.00 18.50 94 ILE E N 1
ATOM 1443 C CA . ILE B 1 94 ? 59.734 -5.571 0.071 1.00 18.89 94 ILE E CA 1
ATOM 1444 C C . ILE B 1 94 ? 59.529 -4.273 -0.690 1.00 19.35 94 ILE E C 1
ATOM 1445 O O . ILE B 1 94 ? 60.454 -3.461 -0.831 1.00 22.54 94 ILE E O 1
ATOM 1450 N N . GLU B 1 95 ? 58.320 -4.109 -1.202 1.00 17.83 95 GLU E N 1
ATOM 1451 C CA . GLU B 1 95 ? 57.951 -2.940 -1.957 1.00 20.34 95 GLU E CA 1
ATOM 1452 C C . GLU B 1 95 ? 56.641 -2.403 -1.434 1.00 20.07 95 GLU E C 1
ATOM 1453 O O . GLU B 1 95 ? 55.642 -3.126 -1.308 1.00 21.26 95 GLU E O 1
ATOM 1459 N N . LEU B 1 96 ? 56.659 -1.115 -1.137 1.00 20.68 96 LEU E N 1
ATOM 1460 C CA . LEU B 1 96 ? 55.498 -0.414 -0.626 1.00 20.07 96 LEU E CA 1
ATOM 1461 C C . LEU B 1 96 ? 54.908 0.270 -1.842 1.00 19.85 96 LEU E C 1
ATOM 1462 O O . LEU B 1 96 ? 55.646 0.918 -2.596 1.00 20.52 96 LEU E O 1
ATOM 1467 N N . GLU B 1 97 ? 53.595 0.160 -2.028 1.00 24.69 97 GLU E N 1
ATOM 1468 C CA . GLU B 1 97 ? 52.954 0.774 -3.196 1.00 25.76 97 GLU E CA 1
ATOM 1469 C C . GLU B 1 97 ? 51.748 1.683 -2.907 1.00 23.87 97 GLU E C 1
ATOM 1470 O O . GLU B 1 97 ? 50.826 1.289 -2.211 1.00 24.85 97 GLU E O 1
ATOM 1476 N N . ALA B 1 98 ? 51.800 2.919 -3.398 1.00 23.92 98 ALA E N 1
ATOM 1477 C CA . ALA B 1 98 ? 50.704 3.880 -3.226 1.00 24.33 98 ALA E CA 1
ATOM 1478 C C . ALA B 1 98 ? 49.722 3.720 -4.380 1.00 25.84 98 ALA E C 1
ATOM 1479 O O . ALA B 1 98 ? 48.626 3.196 -4.112 1.00 31.06 98 ALA E O 1
ATOM 1481 N N . GLY C 1 1 ? 57.805 23.563 -10.166 1.00 58.16 1 GLY F N 1
ATOM 1482 C CA . GLY C 1 1 ? 59.026 22.957 -10.766 1.00 57.40 1 GLY F CA 1
ATOM 1483 C C . GLY C 1 1 ? 60.169 23.211 -9.812 1.00 54.74 1 GLY F C 1
ATOM 1484 O O . GLY C 1 1 ? 59.998 23.997 -8.873 1.00 54.41 1 GLY F O 1
ATOM 1485 N N . ALA C 1 2 ? 61.304 22.548 -10.027 1.00 51.05 2 ALA F N 1
ATOM 1486 C CA . ALA C 1 2 ? 62.473 22.710 -9.162 1.00 51.74 2 ALA F CA 1
ATOM 1487 C C . ALA C 1 2 ? 62.798 24.182 -8.899 1.00 50.42 2 ALA F C 1
ATOM 1488 O O . ALA C 1 2 ? 62.331 25.058 -9.633 1.00 56.23 2 ALA F O 1
ATOM 1490 N N . SER C 1 3 ? 63.515 24.458 -7.809 1.00 46.58 3 SER F N 1
ATOM 1491 C CA . SER C 1 3 ? 63.899 25.831 -7.482 1.00 41.05 3 SER F CA 1
ATOM 1492 C C . SER C 1 3 ? 65.024 26.249 -8.431 1.00 38.68 3 SER F C 1
ATOM 1493 O O . SER C 1 3 ? 65.731 25.390 -8.988 1.00 36.54 3 SER F O 1
ATOM 1496 N N . GLN C 1 4 ? 65.204 27.552 -8.604 1.00 35.37 4 GLN F N 1
ATOM 1497 C CA . GLN C 1 4 ? 66.258 28.034 -9.466 1.00 35.66 4 GLN F CA 1
ATOM 1498 C C . GLN C 1 4 ? 67.526 27.439 -8.883 1.00 35.29 4 GLN F C 1
ATOM 1499 O O . GLN C 1 4 ? 68.300 26.791 -9.587 1.00 36.04 4 GLN F O 1
ATOM 1505 N N . PHE C 1 5 ? 67.653 27.573 -7.565 1.00 33.31 5 PHE F N 1
ATOM 1506 C CA . PHE C 1 5 ? 68.778 27.063 -6.802 1.00 26.90 5 PHE F CA 1
ATOM 1507 C C . PHE C 1 5 ? 69.031 25.601 -7.102 1.00 25.39 5 PHE F C 1
ATOM 1508 O O . PHE C 1 5 ? 70.151 25.207 -7.383 1.00 25.05 5 PHE F O 1
ATOM 1516 N N . PHE C 1 6 ? 68.001 24.778 -7.024 1.00 27.86 6 PHE F N 1
ATOM 1517 C CA . PHE C 1 6 ? 68.197 23.362 -7.301 1.00 30.54 6 PHE F CA 1
ATOM 1518 C C . PHE C 1 6 ? 68.628 23.141 -8.745 1.00 36.30 6 PHE F C 1
ATOM 1519 O O . PHE C 1 6 ? 69.510 22.315 -9.009 1.00 36.71 6 PHE F O 1
ATOM 1527 N N . LYS C 1 7 ? 67.998 23.869 -9.671 1.00 39.79 7 LYS F N 1
ATOM 1528 C CA . LYS C 1 7 ? 68.307 23.759 -11.099 1.00 41.36 7 LYS F CA 1
ATOM 1529 C C . LYS C 1 7 ? 69.759 24.109 -11.414 1.00 40.82 7 LYS F C 1
ATOM 1530 O O . LYS C 1 7 ? 70.481 23.296 -11.989 1.00 41.74 7 LYS F O 1
ATOM 1536 N N . ASP C 1 8 ? 70.203 25.285 -10.986 1.00 41.94 8 ASP F N 1
ATOM 1537 C CA . ASP C 1 8 ? 71.580 25.720 -11.228 1.00 47.40 8 ASP F CA 1
ATOM 1538 C C . ASP C 1 8 ? 72.629 24.766 -10.627 1.00 50.26 8 ASP F C 1
ATOM 1539 O O . ASP C 1 8 ? 73.739 24.637 -11.153 1.00 52.21 8 ASP F O 1
ATOM 1544 N N . ASN C 1 9 ? 72.284 24.115 -9.518 1.00 52.76 9 ASN F N 1
ATOM 1545 C CA . ASN C 1 9 ? 73.198 23.183 -8.852 1.00 51.20 9 ASN F CA 1
ATOM 1546 C C . ASN C 1 9 ? 73.389 21.923 -9.662 1.00 47.23 9 ASN F C 1
ATOM 1547 O O . ASN C 1 9 ? 74.494 21.394 -9.763 1.00 45.48 9 ASN F O 1
ATOM 1552 N N . CYS C 1 10 ? 72.296 21.438 -10.233 1.00 46.40 10 CYS F N 1
ATOM 1553 C CA . CYS C 1 10 ? 72.334 20.232 -11.039 1.00 49.17 10 CYS F CA 1
ATOM 1554 C C . CYS C 1 10 ? 73.038 20.532 -12.368 1.00 53.51 10 CYS F C 1
ATOM 1555 O O . CYS C 1 10 ? 73.807 19.706 -12.865 1.00 51.44 10 CYS F O 1
ATOM 1558 N N . ASN C 1 11 ? 72.850 21.755 -12.875 1.00 58.77 11 ASN F N 1
ATOM 1559 C CA . ASN C 1 11 ? 73.474 22.210 -14.131 1.00 62.40 11 ASN F CA 1
ATOM 1560 C C . ASN C 1 11 ? 74.982 22.037 -14.148 1.00 63.81 11 ASN F C 1
ATOM 1561 O O . ASN C 1 11 ? 75.544 21.512 -15.115 1.00 66.65 11 ASN F O 1
ATOM 1566 N N . ARG C 1 12 ? 75.636 22.480 -13.078 1.00 62.70 12 ARG F N 1
ATOM 1567 C CA . ARG C 1 12 ? 77.083 22.383 -12.983 1.00 64.86 12 ARG F CA 1
ATOM 1568 C C . ARG C 1 12 ? 77.595 20.947 -12.889 1.00 66.05 12 ARG F C 1
ATOM 1569 O O . ARG C 1 12 ? 78.775 20.730 -12.562 1.00 67.71 12 ARG F O 1
ATOM 1577 N N . THR C 1 13 ? 76.732 19.969 -13.173 1.00 66.16 13 THR F N 1
ATOM 1578 C CA . THR C 1 13 ? 77.136 18.570 -13.096 1.00 67.87 13 THR F CA 1
ATOM 1579 C C . THR C 1 13 ? 76.666 17.746 -14.302 1.00 67.92 13 THR F C 1
ATOM 1580 O O . THR C 1 13 ? 75.960 18.249 -15.192 1.00 66.42 13 THR F O 1
ATOM 1584 N N . THR C 1 14 ? 77.089 16.477 -14.290 1.00 68.10 14 THR F N 1
ATOM 1585 C CA . THR C 1 14 ? 76.789 15.449 -15.294 1.00 66.60 14 THR F CA 1
ATOM 1586 C C . THR C 1 14 ? 75.331 14.995 -15.226 1.00 64.85 14 THR F C 1
ATOM 1587 O O . THR C 1 14 ? 74.716 14.669 -16.241 1.00 67.50 14 THR F O 1
ATOM 1591 N N . ALA C 1 15 ? 74.813 14.907 -14.009 1.00 62.12 15 ALA F N 1
ATOM 1592 C CA . ALA C 1 15 ? 73.456 14.465 -13.787 1.00 58.90 15 ALA F CA 1
ATOM 1593 C C . ALA C 1 15 ? 72.450 15.212 -14.655 1.00 56.93 15 ALA F C 1
ATOM 1594 O O . ALA C 1 15 ? 72.713 16.311 -15.152 1.00 54.40 15 ALA F O 1
ATOM 1596 N N . SER C 1 16 ? 71.298 14.585 -14.838 1.00 55.15 16 SER F N 1
ATOM 1597 C CA . SER C 1 16 ? 70.221 15.147 -15.623 1.00 55.78 16 SER F CA 1
ATOM 1598 C C . SER C 1 16 ? 69.103 15.530 -14.663 1.00 52.16 16 SER F C 1
ATOM 1599 O O . SER C 1 16 ? 68.668 14.701 -13.863 1.00 52.52 16 SER F O 1
ATOM 1602 N N . LEU C 1 17 ? 68.670 16.785 -14.716 1.00 49.08 17 LEU F N 1
ATOM 1603 C CA . LEU C 1 17 ? 67.583 17.255 -13.870 1.00 47.80 17 LEU F CA 1
ATOM 1604 C C . LEU C 1 17 ? 66.308 16.550 -14.310 1.00 48.63 17 LEU F C 1
ATOM 1605 O O . LEU C 1 17 ? 66.103 16.360 -15.504 1.00 52.58 17 LEU F O 1
ATOM 1610 N N . VAL C 1 18 ? 65.495 16.105 -13.353 1.00 48.06 18 VAL F N 1
ATOM 1611 C CA . VAL C 1 18 ? 64.216 15.449 -13.647 1.00 45.49 18 VAL F CA 1
ATOM 1612 C C . VAL C 1 18 ? 63.195 16.145 -12.754 1.00 47.76 18 VAL F C 1
ATOM 1613 O O . VAL C 1 18 ? 63.197 15.953 -11.538 1.00 51.59 18 VAL F O 1
ATOM 1617 N N . GLU C 1 19 ? 62.362 16.992 -13.347 1.00 46.81 19 GLU F N 1
ATOM 1618 C CA . GLU C 1 19 ? 61.361 17.736 -12.591 1.00 45.74 19 GLU F CA 1
ATOM 1619 C C . GLU C 1 19 ? 60.000 17.060 -12.442 1.00 45.09 19 GLU F C 1
ATOM 1620 O O . GLU C 1 19 ? 59.655 16.145 -13.200 1.00 47.02 19 GLU F O 1
ATOM 1626 N N . GLY C 1 20 ? 59.260 17.507 -11.425 1.00 44.13 20 GLY F N 1
ATOM 1627 C CA . GLY C 1 20 ? 57.918 17.012 -11.135 1.00 39.22 20 GLY F CA 1
ATOM 1628 C C . GLY C 1 20 ? 57.583 15.526 -11.129 1.00 34.31 20 GLY F C 1
ATOM 1629 O O . GLY C 1 20 ? 56.453 15.166 -11.475 1.00 35.90 20 GLY F O 1
ATOM 1630 N N . VAL C 1 21 ? 58.507 14.668 -10.696 1.00 31.06 21 VAL F N 1
ATOM 1631 C CA . VAL C 1 21 ? 58.245 13.226 -10.657 1.00 26.76 21 VAL F CA 1
ATOM 1632 C C . VAL C 1 21 ? 57.343 12.867 -9.492 1.00 27.85 21 VAL F C 1
ATOM 1633 O O . VAL C 1 21 ? 57.366 13.536 -8.467 1.00 31.86 21 VAL F O 1
ATOM 1637 N N . GLU C 1 22 ? 56.557 11.814 -9.657 1.00 27.96 22 GLU F N 1
ATOM 1638 C CA . GLU C 1 22 ? 55.674 11.339 -8.615 1.00 28.84 22 GLU F CA 1
ATOM 1639 C C . GLU C 1 22 ? 56.094 9.903 -8.338 1.00 30.64 22 GLU F C 1
ATOM 1640 O O . GLU C 1 22 ? 55.977 9.022 -9.204 1.00 28.69 22 GLU F O 1
ATOM 1646 N N . LEU C 1 23 ? 56.631 9.686 -7.143 1.00 27.79 23 LEU F N 1
ATOM 1647 C CA . LEU C 1 23 ? 57.091 8.379 -6.736 1.00 21.70 23 LEU F CA 1
ATOM 1648 C C . LEU C 1 23 ? 55.902 7.652 -6.190 1.00 22.08 23 LEU F C 1
ATOM 1649 O O . LEU C 1 23 ? 55.112 8.230 -5.459 1.00 24.53 23 LEU F O 1
ATOM 1654 N N . THR C 1 24 ? 55.751 6.400 -6.597 1.00 20.20 24 THR F N 1
ATOM 1655 C CA . THR C 1 24 ? 54.628 5.585 -6.171 1.00 23.71 24 THR F CA 1
ATOM 1656 C C . THR C 1 24 ? 55.025 4.264 -5.515 1.00 23.29 24 THR F C 1
ATOM 1657 O O . THR C 1 24 ? 54.173 3.549 -4.985 1.00 26.78 24 THR F O 1
ATOM 1661 N N . LYS C 1 25 ? 56.300 3.908 -5.560 1.00 22.57 25 LYS F N 1
ATOM 1662 C CA . LYS C 1 25 ? 56.724 2.675 -4.917 1.00 18.28 25 LYS F CA 1
ATOM 1663 C C . LYS C 1 25 ? 58.053 2.906 -4.219 1.00 22.33 25 LYS F C 1
ATOM 1664 O O . LYS C 1 25 ? 58.835 3.766 -4.642 1.00 20.30 25 LYS F O 1
ATOM 1670 N N . TYR C 1 26 ? 58.259 2.213 -3.099 1.00 19.99 26 TYR F N 1
ATOM 1671 C CA . TYR C 1 26 ? 59.495 2.329 -2.322 1.00 20.25 26 TYR F CA 1
ATOM 1672 C C . TYR C 1 26 ? 59.960 0.898 -2.111 1.00 19.86 26 TYR F C 1
ATOM 1673 O O . TYR C 1 26 ? 59.199 0.059 -1.634 1.00 24.01 26 TYR F O 1
ATOM 1682 N N . ILE C 1 27 ? 61.210 0.618 -2.456 1.00 20.96 27 ILE F N 1
ATOM 1683 C CA . ILE C 1 27 ? 61.734 -0.748 -2.380 1.00 21.92 27 ILE F CA 1
ATOM 1684 C C . ILE C 1 27 ? 62.988 -0.906 -1.526 1.00 18.87 27 ILE F C 1
ATOM 1685 O O . ILE C 1 27 ? 63.906 -0.094 -1.599 1.00 17.15 27 ILE F O 1
ATOM 1690 N N . SER C 1 28 ? 63.027 -1.971 -0.736 1.00 21.10 28 SER F N 1
ATOM 1691 C CA . SER C 1 28 ? 64.203 -2.274 0.073 1.00 26.83 28 SER F CA 1
ATOM 1692 C C . SER C 1 28 ? 64.582 -3.696 -0.325 1.00 25.63 28 SER F C 1
ATOM 1693 O O . SER C 1 28 ? 63.825 -4.643 -0.083 1.00 24.94 28 SER F O 1
ATOM 1696 N N . ASP C 1 29 ? 65.761 -3.830 -0.924 1.00 29.52 29 ASP F N 1
ATOM 1697 C CA . ASP C 1 29 ? 66.239 -5.107 -1.427 1.00 30.43 29 ASP F CA 1
ATOM 1698 C C . ASP C 1 29 ? 67.589 -5.501 -0.861 1.00 28.37 29 ASP F C 1
ATOM 1699 O O . ASP C 1 29 ? 68.562 -4.767 -1.029 1.00 26.53 29 ASP F O 1
ATOM 1704 N N . ILE C 1 30 ? 67.671 -6.678 -0.254 1.00 31.08 30 ILE F N 1
ATOM 1705 C CA . ILE C 1 30 ? 68.951 -7.126 0.274 1.00 36.90 30 ILE F CA 1
ATOM 1706 C C . ILE C 1 30 ? 69.521 -8.339 -0.463 1.00 43.19 30 ILE F C 1
ATOM 1707 O O . ILE C 1 30 ? 70.602 -8.815 -0.109 1.00 46.63 30 ILE F O 1
ATOM 1712 N N . ASN C 1 31 ? 68.808 -8.824 -1.485 1.00 48.10 31 ASN F N 1
ATOM 1713 C CA . ASN C 1 31 ? 69.268 -9.965 -2.298 1.00 52.13 31 ASN F CA 1
ATOM 1714 C C . ASN C 1 31 ? 70.625 -9.635 -2.915 1.00 54.28 31 ASN F C 1
ATOM 1715 O O . ASN C 1 31 ? 70.833 -8.511 -3.390 1.00 52.24 31 ASN F O 1
ATOM 1720 N N . ASN C 1 32 ? 71.517 -10.626 -2.941 1.00 58.42 32 ASN F N 1
ATOM 1721 C CA . ASN C 1 32 ? 72.875 -10.479 -3.481 1.00 60.65 32 ASN F CA 1
ATOM 1722 C C . ASN C 1 32 ? 72.958 -9.603 -4.702 1.00 58.89 32 ASN F C 1
ATOM 1723 O O . ASN C 1 32 ? 73.731 -8.648 -4.772 1.00 56.21 32 ASN F O 1
ATOM 1728 N N . ASN C 1 33 ? 72.187 -10.011 -5.692 1.00 60.84 33 ASN F N 1
ATOM 1729 C CA . ASN C 1 33 ? 72.081 -9.341 -6.975 1.00 64.89 33 ASN F CA 1
ATOM 1730 C C . ASN C 1 33 ? 71.682 -7.869 -6.888 1.00 65.69 33 ASN F C 1
ATOM 1731 O O . ASN C 1 33 ? 72.391 -6.970 -7.348 1.00 65.73 33 ASN F O 1
ATOM 1736 N N . THR C 1 34 ? 70.542 -7.640 -6.259 1.00 65.64 34 THR F N 1
ATOM 1737 C CA . THR C 1 34 ? 69.958 -6.318 -6.172 1.00 63.87 34 THR F CA 1
ATOM 1738 C C . THR C 1 34 ? 70.089 -5.505 -4.880 1.00 61.60 34 THR F C 1
ATOM 1739 O O . THR C 1 34 ? 69.259 -4.634 -4.615 1.00 63.45 34 THR F O 1
ATOM 1743 N N . ASP C 1 35 ? 71.131 -5.754 -4.099 1.00 55.14 35 ASP F N 1
ATOM 1744 C CA . ASP C 1 35 ? 71.323 -5.027 -2.852 1.00 52.57 35 ASP F CA 1
ATOM 1745 C C . ASP C 1 35 ? 71.226 -3.490 -3.013 1.00 48.35 35 ASP F C 1
ATOM 1746 O O . ASP C 1 35 ? 72.111 -2.864 -3.612 1.00 49.80 35 ASP F O 1
ATOM 1751 N N . GLY C 1 36 ? 70.148 -2.895 -2.496 1.00 39.64 36 GLY F N 1
ATOM 1752 C CA . GLY C 1 36 ? 69.986 -1.453 -2.594 1.00 32.27 36 GLY F CA 1
ATOM 1753 C C . GLY C 1 36 ? 68.601 -0.924 -2.236 1.00 31.73 36 GLY F C 1
ATOM 1754 O O . GLY C 1 36 ? 67.677 -1.693 -1.908 1.00 25.92 36 GLY F O 1
ATOM 1755 N N . MET C 1 37 ? 68.478 0.402 -2.258 1.00 30.31 37 MET F N 1
ATOM 1756 C CA . MET C 1 37 ? 67.219 1.108 -1.976 1.00 32.58 37 MET F CA 1
ATOM 1757 C C . MET C 1 37 ? 66.748 1.757 -3.290 1.00 30.24 37 MET F C 1
ATOM 1758 O O . MET C 1 37 ? 67.493 2.536 -3.902 1.00 26.05 37 MET F O 1
ATOM 1763 N N . TYR C 1 38 ? 65.503 1.502 -3.694 1.00 29.11 38 TYR F N 1
ATOM 1764 C CA . TYR C 1 38 ? 64.999 2.063 -4.950 1.00 29.38 38 TYR F CA 1
ATOM 1765 C C . TYR C 1 38 ? 63.639 2.684 -4.783 1.00 29.15 38 TYR F C 1
ATOM 1766 O O . TYR C 1 38 ? 62.883 2.324 -3.884 1.00 29.07 38 TYR F O 1
ATOM 1775 N N . VAL C 1 39 ? 63.300 3.532 -5.743 1.00 30.23 39 VAL F N 1
ATOM 1776 C CA . VAL C 1 39 ? 62.034 4.239 -5.776 1.00 31.09 39 VAL F CA 1
ATOM 1777 C C . VAL C 1 39 ? 61.478 4.090 -7.209 1.00 33.88 39 VAL F C 1
ATOM 1778 O O . VAL C 1 39 ? 62.263 3.894 -8.140 1.00 34.82 39 VAL F O 1
ATOM 1782 N N . VAL C 1 40 ? 60.151 4.073 -7.384 1.00 34.31 40 VAL F N 1
ATOM 1783 C CA . VAL C 1 40 ? 59.538 3.932 -8.728 1.00 32.03 40 VAL F CA 1
ATOM 1784 C C . VAL C 1 40 ? 58.480 5.004 -8.988 1.00 31.32 40 VAL F C 1
ATOM 1785 O O . VAL C 1 40 ? 57.569 5.173 -8.185 1.00 31.85 40 VAL F O 1
ATOM 1789 N N . SER C 1 41 ? 58.602 5.719 -10.105 1.00 31.57 41 SER F N 1
ATOM 1790 C CA . SER C 1 41 ? 57.651 6.771 -10.446 1.00 31.00 41 SER F CA 1
ATOM 1791 C C . SER C 1 41 ? 56.382 6.183 -11.011 1.00 30.57 41 SER F C 1
ATOM 1792 O O . SER C 1 41 ? 56.329 4.986 -11.330 1.00 28.49 41 SER F O 1
ATOM 1795 N N . SER C 1 42 ? 55.356 7.023 -11.134 1.00 32.18 42 SER F N 1
ATOM 1796 C CA . SER C 1 42 ? 54.059 6.588 -11.673 1.00 39.11 42 SER F CA 1
ATOM 1797 C C . SER C 1 42 ? 54.163 6.075 -13.119 1.00 44.07 42 SER F C 1
ATOM 1798 O O . SER C 1 42 ? 53.464 5.136 -13.521 1.00 44.50 42 SER F O 1
ATOM 1801 N N . THR C 1 43 ? 55.081 6.675 -13.871 1.00 47.78 43 THR F N 1
ATOM 1802 C CA . THR C 1 43 ? 55.338 6.326 -15.261 1.00 48.05 43 THR F CA 1
ATOM 1803 C C . THR C 1 43 ? 56.117 5.017 -15.439 1.00 45.70 43 THR F C 1
ATOM 1804 O O . THR C 1 43 ? 56.384 4.609 -16.563 1.00 51.73 43 THR F O 1
ATOM 1808 N N . GLY C 1 44 ? 56.482 4.359 -14.344 1.00 41.89 44 GLY F N 1
ATOM 1809 C CA . GLY C 1 44 ? 57.224 3.115 -14.454 1.00 36.61 44 GLY F CA 1
ATOM 1810 C C . GLY C 1 44 ? 58.727 3.321 -14.382 1.00 34.07 44 GLY F C 1
ATOM 1811 O O . GLY C 1 44 ? 59.491 2.346 -14.413 1.00 32.24 44 GLY F O 1
ATOM 1812 N N . GLY C 1 45 ? 59.156 4.581 -14.325 1.00 32.52 45 GLY F N 1
ATOM 1813 C CA . GLY C 1 45 ? 60.579 4.888 -14.218 1.00 39.13 45 GLY F CA 1
ATOM 1814 C C . GLY C 1 45 ? 61.167 4.501 -12.857 1.00 41.48 45 GLY F C 1
ATOM 1815 O O . GLY C 1 45 ? 60.505 4.640 -11.817 1.00 42.10 45 GLY F O 1
ATOM 1816 N N . VAL C 1 46 ? 62.433 4.091 -12.857 1.00 40.86 46 VAL F N 1
ATOM 1817 C CA . VAL C 1 46 ? 63.117 3.642 -11.653 1.00 37.30 46 VAL F CA 1
ATOM 1818 C C . VAL C 1 46 ? 64.447 4.320 -11.403 1.00 40.73 46 VAL F C 1
ATOM 1819 O O . VAL C 1 46 ? 65.237 4.539 -12.333 1.00 43.94 46 VAL F O 1
ATOM 1823 N N . TRP C 1 47 ? 64.695 4.618 -10.128 1.00 38.47 47 TRP F N 1
ATOM 1824 C CA . TRP C 1 47 ? 65.927 5.249 -9.690 1.00 35.87 47 TRP F CA 1
ATOM 1825 C C . TRP C 1 47 ? 66.457 4.516 -8.467 1.00 35.16 47 TRP F C 1
ATOM 1826 O O . TRP C 1 47 ? 65.734 3.767 -7.813 1.00 35.73 47 TRP F O 1
ATOM 1837 N N . ARG C 1 48 ? 67.734 4.714 -8.188 1.00 35.02 48 ARG F N 1
ATOM 1838 C CA . ARG C 1 48 ? 68.379 4.111 -7.036 1.00 37.40 48 ARG F CA 1
ATOM 1839 C C . ARG C 1 48 ? 68.857 5.263 -6.166 1.00 35.19 48 ARG F C 1
ATOM 1840 O O . ARG C 1 48 ? 69.347 6.279 -6.673 1.00 33.26 48 ARG F O 1
ATOM 1848 N N . ILE C 1 49 ? 68.680 5.126 -4.860 1.00 34.86 49 ILE F N 1
ATOM 1849 C CA . ILE C 1 49 ? 69.083 6.178 -3.943 1.00 34.72 49 ILE F CA 1
ATOM 1850 C C . ILE C 1 49 ? 70.522 5.950 -3.493 1.00 34.97 49 ILE F C 1
ATOM 1851 O O . ILE C 1 49 ? 70.935 4.819 -3.245 1.00 31.71 49 ILE F O 1
ATOM 1856 N N . SER C 1 50 ? 71.313 7.015 -3.479 1.00 37.82 50 SER F N 1
ATOM 1857 C CA . SER C 1 50 ? 72.704 6.894 -3.048 1.00 46.28 50 SER F CA 1
ATOM 1858 C C . SER C 1 50 ? 72.840 6.514 -1.560 1.00 47.91 50 SER F C 1
ATOM 1859 O O . SER C 1 50 ? 72.033 6.940 -0.727 1.00 49.73 50 SER F O 1
ATOM 1862 N N . ARG C 1 51 ? 73.874 5.740 -1.237 1.00 49.14 51 ARG F N 1
ATOM 1863 C CA . ARG C 1 51 ? 74.143 5.368 0.149 1.00 51.95 51 ARG F CA 1
ATOM 1864 C C . ARG C 1 51 ? 75.616 5.668 0.424 1.00 52.36 51 ARG F C 1
ATOM 1865 O O . ARG C 1 51 ? 76.405 5.761 -0.516 1.00 56.36 51 ARG F O 1
ATOM 1873 N N . ALA C 1 52 ? 75.965 5.931 1.679 1.00 52.54 52 ALA F N 1
ATOM 1874 C CA . ALA C 1 52 ? 77.346 6.238 2.049 1.00 50.46 52 ALA F CA 1
ATOM 1875 C C . ALA C 1 52 ? 77.593 5.886 3.508 1.00 51.69 52 ALA F C 1
ATOM 1876 O O . ALA C 1 52 ? 76.790 6.225 4.379 1.00 54.20 52 ALA F O 1
ATOM 1878 N N . LYS C 1 53 ? 78.696 5.192 3.774 1.00 53.72 53 LYS F N 1
ATOM 1879 C CA . LYS C 1 53 ? 79.050 4.801 5.138 1.00 54.12 53 LYS F CA 1
ATOM 1880 C C . LYS C 1 53 ? 79.682 5.994 5.862 1.00 53.65 53 LYS F C 1
ATOM 1881 O O . LYS C 1 53 ? 79.425 6.242 7.038 1.00 54.11 53 LYS F O 1
ATOM 1887 N N . ASP C 1 54 ? 80.477 6.749 5.120 1.00 54.56 54 ASP F N 1
ATOM 1888 C CA . ASP C 1 54 ? 81.195 7.909 5.630 1.00 53.55 54 ASP F CA 1
ATOM 1889 C C . ASP C 1 54 ? 80.318 9.130 5.934 1.00 49.74 54 ASP F C 1
ATOM 1890 O O . ASP C 1 54 ? 79.232 9.294 5.371 1.00 48.88 54 ASP F O 1
ATOM 1895 N N . TYR C 1 55 ? 80.823 9.996 6.812 1.00 44.66 55 TYR F N 1
ATOM 1896 C CA . TYR C 1 55 ? 80.161 11.246 7.191 1.00 39.41 55 TYR F CA 1
ATOM 1897 C C . TYR C 1 55 ? 80.802 12.306 6.292 1.00 38.19 55 TYR F C 1
ATOM 1898 O O . TYR C 1 55 ? 82.004 12.228 6.027 1.00 41.33 55 TYR F O 1
ATOM 1907 N N . PRO C 1 56 ? 80.060 13.366 5.908 1.00 36.05 56 PRO F N 1
ATOM 1908 C CA . PRO C 1 56 ? 78.675 13.751 6.192 1.00 36.62 56 PRO F CA 1
ATOM 1909 C C . PRO C 1 56 ? 77.653 13.243 5.196 1.00 36.46 56 PRO F C 1
ATOM 1910 O O . PRO C 1 56 ? 76.479 13.619 5.270 1.00 34.38 56 PRO F O 1
ATOM 1914 N N . ASP C 1 57 ? 78.091 12.400 4.266 1.00 36.22 57 ASP F N 1
ATOM 1915 C CA . ASP C 1 57 ? 77.187 11.893 3.254 1.00 35.94 57 ASP F CA 1
ATOM 1916 C C . ASP C 1 57 ? 76.217 10.886 3.776 1.00 35.00 57 ASP F C 1
ATOM 1917 O O . ASP C 1 57 ? 75.129 10.725 3.223 1.00 35.65 57 ASP F O 1
ATOM 1922 N N . ASN C 1 58 ? 76.586 10.242 4.873 1.00 30.81 58 ASN F N 1
ATOM 1923 C CA . ASN C 1 58 ? 75.689 9.293 5.497 1.00 26.01 58 ASN F CA 1
ATOM 1924 C C . ASN C 1 58 ? 74.471 10.100 5.965 1.00 24.35 58 ASN F C 1
ATOM 1925 O O . ASN C 1 58 ? 73.359 9.605 5.988 1.00 27.43 58 ASN F O 1
ATOM 1930 N N . VAL C 1 59 ? 74.674 11.383 6.243 1.00 21.94 59 VAL F N 1
ATOM 1931 C CA . VAL C 1 59 ? 73.585 12.246 6.660 1.00 22.30 59 VAL F CA 1
ATOM 1932 C C . VAL C 1 59 ? 72.694 12.563 5.463 1.00 26.61 59 VAL F C 1
ATOM 1933 O O . VAL C 1 59 ? 71.473 12.359 5.495 1.00 24.66 59 VAL F O 1
ATOM 1937 N N . MET C 1 60 ? 73.318 13.052 4.398 1.00 29.83 60 MET F N 1
ATOM 1938 C CA . MET C 1 60 ? 72.590 13.404 3.191 1.00 28.59 60 MET F CA 1
ATOM 1939 C C . MET C 1 60 ? 71.828 12.245 2.584 1.00 25.86 60 MET F C 1
ATOM 1940 O O . MET C 1 60 ? 70.650 12.389 2.283 1.00 30.20 60 MET F O 1
ATOM 1945 N N . THR C 1 61 ? 72.453 11.080 2.464 1.00 25.21 61 THR F N 1
ATOM 1946 C CA . THR C 1 61 ? 71.762 9.953 1.857 1.00 22.90 61 THR F CA 1
ATOM 1947 C C . THR C 1 61 ? 70.616 9.431 2.705 1.00 26.65 61 THR F C 1
ATOM 1948 O O . THR C 1 61 ? 69.624 8.908 2.181 1.00 28.86 61 THR F O 1
ATOM 1952 N N . ALA C 1 62 ? 70.729 9.587 4.019 1.00 26.48 62 ALA F N 1
ATOM 1953 C CA . ALA C 1 62 ? 69.646 9.175 4.903 1.00 22.51 62 ALA F CA 1
ATOM 1954 C C . ALA C 1 62 ? 68.464 10.137 4.701 1.00 17.72 62 ALA F C 1
ATOM 1955 O O . ALA C 1 62 ? 67.318 9.739 4.768 1.00 16.56 62 ALA F O 1
ATOM 1957 N N . GLU C 1 63 ? 68.748 11.416 4.476 1.00 19.82 63 GLU F N 1
ATOM 1958 C CA . GLU C 1 63 ? 67.686 12.396 4.233 1.00 22.72 63 GLU F CA 1
ATOM 1959 C C . GLU C 1 63 ? 66.996 12.095 2.902 1.00 23.29 63 GLU F C 1
ATOM 1960 O O . GLU C 1 63 ? 65.834 12.431 2.704 1.00 26.96 63 GLU F O 1
ATOM 1966 N N . MET C 1 64 ? 67.724 11.465 1.991 1.00 24.46 64 MET F N 1
ATOM 1967 C CA . MET C 1 64 ? 67.176 11.093 0.697 1.00 24.56 64 MET F CA 1
ATOM 1968 C C . MET C 1 64 ? 66.152 9.995 0.896 1.00 24.33 64 MET F C 1
ATOM 1969 O O . MET C 1 64 ? 65.068 10.050 0.318 1.00 27.05 64 MET F O 1
ATOM 1974 N N . ARG C 1 65 ? 66.482 8.999 1.712 1.00 21.76 65 ARG F N 1
ATOM 1975 C CA . ARG C 1 65 ? 65.542 7.914 1.971 1.00 20.31 65 ARG F CA 1
ATOM 1976 C C . ARG C 1 65 ? 64.272 8.441 2.647 1.00 21.48 65 ARG F C 1
ATOM 1977 O O . ARG C 1 65 ? 63.169 7.966 2.365 1.00 25.48 65 ARG F O 1
ATOM 1985 N N . LYS C 1 66 ? 64.425 9.460 3.492 1.00 21.23 66 LYS F N 1
ATOM 1986 C CA . LYS C 1 66 ? 63.289 10.059 4.180 1.00 23.50 66 LYS F CA 1
ATOM 1987 C C . LYS C 1 66 ? 62.438 10.825 3.171 1.00 22.47 66 LYS F C 1
ATOM 1988 O O . LYS C 1 66 ? 61.214 10.720 3.165 1.00 24.62 66 LYS F O 1
ATOM 1994 N N . ILE C 1 67 ? 63.091 11.590 2.304 1.00 22.90 67 ILE F N 1
ATOM 1995 C CA . ILE C 1 67 ? 62.381 12.327 1.271 1.00 20.16 67 ILE F CA 1
ATOM 1996 C C . ILE C 1 67 ? 61.596 11.352 0.359 1.00 21.27 67 ILE F C 1
ATOM 1997 O O . ILE C 1 67 ? 60.432 11.595 0.042 1.00 22.85 67 ILE F O 1
ATOM 2002 N N . ALA C 1 68 ? 62.207 10.224 0.007 1.00 17.68 68 ALA F N 1
ATOM 2003 C CA . ALA C 1 68 ? 61.571 9.233 -0.851 1.00 18.09 68 ALA F CA 1
ATOM 2004 C C . ALA C 1 68 ? 60.342 8.660 -0.204 1.00 21.81 68 ALA F C 1
ATOM 2005 O O . ALA C 1 68 ? 59.286 8.559 -0.828 1.00 26.59 68 ALA F O 1
ATOM 2007 N N . MET C 1 69 ? 60.482 8.246 1.047 1.00 24.44 69 MET F N 1
ATOM 2008 C CA . MET C 1 69 ? 59.367 7.682 1.786 1.00 17.13 69 MET F CA 1
ATOM 2009 C C . MET C 1 69 ? 58.224 8.673 1.892 1.00 15.53 69 MET F C 1
ATOM 2010 O O . MET C 1 69 ? 57.075 8.295 1.726 1.00 18.96 69 MET F O 1
ATOM 2015 N N . ALA C 1 70 ? 58.535 9.933 2.181 1.00 14.86 70 ALA F N 1
ATOM 2016 C CA . ALA C 1 70 ? 57.517 10.978 2.298 1.00 18.82 70 ALA F CA 1
ATOM 2017 C C . ALA C 1 70 ? 56.740 11.168 0.990 1.00 23.64 70 ALA F C 1
ATOM 2018 O O . ALA C 1 70 ? 55.504 11.171 0.982 1.00 26.86 70 ALA F O 1
ATOM 2020 N N . ALA C 1 71 ? 57.470 11.312 -0.115 1.00 25.65 71 ALA F N 1
ATOM 2021 C CA . ALA C 1 71 ? 56.872 11.477 -1.443 1.00 21.85 71 ALA F CA 1
ATOM 2022 C C . ALA C 1 71 ? 55.924 10.313 -1.742 1.00 17.78 71 ALA F C 1
ATOM 2023 O O . ALA C 1 71 ? 54.773 10.529 -2.080 1.00 21.55 71 ALA F O 1
ATOM 2025 N N . VAL C 1 72 ? 56.379 9.087 -1.510 1.00 17.50 72 VAL F N 1
ATOM 2026 C CA . VAL C 1 72 ? 55.553 7.909 -1.750 1.00 17.28 72 VAL F CA 1
ATOM 2027 C C . VAL C 1 72 ? 54.298 7.860 -0.896 1.00 20.96 72 VAL F C 1
ATOM 2028 O O . VAL C 1 72 ? 53.326 7.221 -1.256 1.00 27.49 72 VAL F O 1
ATOM 2032 N N . LEU C 1 73 ? 54.324 8.482 0.269 1.00 23.37 73 LEU F N 1
ATOM 2033 C CA . LEU C 1 73 ? 53.148 8.449 1.118 1.00 21.17 73 LEU F CA 1
ATOM 2034 C C . LEU C 1 73 ? 52.276 9.662 0.915 1.00 21.89 73 LEU F C 1
ATOM 2035 O O . LEU C 1 73 ? 51.078 9.572 1.071 1.00 24.76 73 LEU F O 1
ATOM 2040 N N . SER C 1 74 ? 52.885 10.798 0.593 1.00 20.78 74 SER F N 1
ATOM 2041 C CA . SER C 1 74 ? 52.141 12.040 0.407 1.00 25.67 74 SER F CA 1
ATOM 2042 C C . SER C 1 74 ? 51.642 12.309 -1.025 1.00 27.98 74 SER F C 1
ATOM 2043 O O . SER C 1 74 ? 50.744 13.129 -1.237 1.00 26.63 74 SER F O 1
ATOM 2046 N N . GLY C 1 75 ? 52.250 11.645 -2.005 1.00 31.69 75 GLY F N 1
ATOM 2047 C CA . GLY C 1 75 ? 51.904 11.891 -3.388 1.00 34.14 75 GLY F CA 1
ATOM 2048 C C . GLY C 1 75 ? 52.468 13.257 -3.767 1.00 36.66 75 GLY F C 1
ATOM 2049 O O . GLY C 1 75 ? 51.983 13.892 -4.709 1.00 40.91 75 GLY F O 1
ATOM 2050 N N . MET C 1 76 ? 53.450 13.735 -2.998 1.00 34.42 76 MET F N 1
ATOM 2051 C CA . MET C 1 76 ? 54.079 15.032 -3.251 1.00 32.06 76 MET F CA 1
ATOM 2052 C C . MET C 1 76 ? 55.136 14.852 -4.314 1.00 32.11 76 MET F C 1
ATOM 2053 O O . MET C 1 76 ? 55.731 13.787 -4.442 1.00 33.45 76 MET F O 1
ATOM 2058 N N . ARG C 1 77 ? 55.422 15.914 -5.040 1.00 31.49 77 ARG F N 1
ATOM 2059 C CA . ARG C 1 77 ? 56.384 15.805 -6.108 1.00 32.80 77 ARG F CA 1
ATOM 2060 C C . ARG C 1 77 ? 57.820 16.146 -5.780 1.00 30.27 77 ARG F C 1
ATOM 2061 O O . ARG C 1 77 ? 58.117 16.992 -4.937 1.00 33.77 77 ARG F O 1
ATOM 2069 N N . VAL C 1 78 ? 58.722 15.449 -6.445 1.00 29.42 78 VAL F N 1
ATOM 2070 C CA . VAL C 1 78 ? 60.131 15.683 -6.255 1.00 29.89 78 VAL F CA 1
ATOM 2071 C C . VAL C 1 78 ? 60.809 16.022 -7.590 1.00 32.83 78 VAL F C 1
ATOM 2072 O O . VAL C 1 78 ? 60.225 15.867 -8.661 1.00 32.42 78 VAL F O 1
ATOM 2076 N N . ASN C 1 79 ? 62.008 16.573 -7.507 1.00 32.49 79 ASN F N 1
ATOM 2077 C CA . ASN C 1 79 ? 62.796 16.902 -8.674 1.00 30.27 79 ASN F CA 1
ATOM 2078 C C . ASN C 1 79 ? 64.112 16.288 -8.301 1.00 31.42 79 ASN F C 1
ATOM 2079 O O . ASN C 1 79 ? 64.589 16.497 -7.196 1.00 34.52 79 ASN F O 1
ATOM 2084 N N . MET C 1 80 ? 64.663 15.458 -9.168 1.00 33.52 80 MET F N 1
ATOM 2085 C CA . MET C 1 80 ? 65.933 14.823 -8.870 1.00 34.45 80 MET F CA 1
ATOM 2086 C C . MET C 1 80 ? 67.035 15.329 -9.775 1.00 37.51 80 MET F C 1
ATOM 2087 O O . MET C 1 80 ? 66.810 16.156 -10.658 1.00 42.47 80 MET F O 1
ATOM 2092 N N . CYS C 1 81 ? 68.232 14.829 -9.530 1.00 36.57 81 CYS F N 1
ATOM 2093 C CA . CYS C 1 81 ? 69.402 15.156 -10.313 1.00 38.18 81 CYS F CA 1
ATOM 2094 C C . CYS C 1 81 ? 70.066 13.797 -10.329 1.00 38.03 81 CYS F C 1
ATOM 2095 O O . CYS C 1 81 ? 70.738 13.418 -9.375 1.00 40.92 81 CYS F O 1
ATOM 2098 N N . ALA C 1 82 ? 69.783 13.017 -11.363 1.00 40.23 82 ALA F N 1
ATOM 2099 C CA . ALA C 1 82 ? 70.319 11.671 -11.451 1.00 42.49 82 ALA F CA 1
ATOM 2100 C C . ALA C 1 82 ? 71.425 11.493 -12.472 1.00 45.33 82 ALA F C 1
ATOM 2101 O O . ALA C 1 82 ? 71.415 12.120 -13.524 1.00 46.60 82 ALA F O 1
ATOM 2103 N N . SER C 1 83 ? 72.401 10.657 -12.134 1.00 49.69 83 SER F N 1
ATOM 2104 C CA . SER C 1 83 ? 73.505 10.371 -13.032 1.00 53.73 83 SER F CA 1
ATOM 2105 C C . SER C 1 83 ? 73.053 9.267 -13.962 1.00 58.06 83 SER F C 1
ATOM 2106 O O . SER C 1 83 ? 72.768 8.151 -13.509 1.00 54.95 83 SER F O 1
ATOM 2109 N N . PRO C 1 84 ? 73.037 9.549 -15.283 1.00 63.94 84 PRO F N 1
ATOM 2110 C CA . PRO C 1 84 ? 72.630 8.627 -16.353 1.00 64.89 84 PRO F CA 1
ATOM 2111 C C . PRO C 1 84 ? 73.591 7.441 -16.492 1.00 65.53 84 PRO F C 1
ATOM 2112 O O . PRO C 1 84 ? 73.308 6.481 -17.208 1.00 67.06 84 PRO F O 1
ATOM 2116 N N . ALA C 1 85 ? 74.726 7.526 -15.810 1.00 65.90 85 ALA F N 1
ATOM 2117 C CA . ALA C 1 85 ? 75.746 6.488 -15.854 1.00 67.66 85 ALA F CA 1
ATOM 2118 C C . ALA C 1 85 ? 75.275 5.061 -15.530 1.00 68.84 85 ALA F C 1
ATOM 2119 O O . ALA C 1 85 ? 75.200 4.199 -16.416 1.00 72.31 85 ALA F O 1
ATOM 2121 N N . SER C 1 86 ? 74.981 4.810 -14.258 1.00 67.47 86 SER F N 1
ATOM 2122 C CA . SER C 1 86 ? 74.563 3.490 -13.812 1.00 64.17 86 SER F CA 1
ATOM 2123 C C . SER C 1 86 ? 73.122 3.161 -14.175 1.00 62.71 86 SER F C 1
ATOM 2124 O O . SER C 1 86 ? 72.366 4.024 -14.627 1.00 62.30 86 SER F O 1
ATOM 2127 N N . SER C 1 87 ? 72.752 1.899 -13.988 1.00 62.09 87 SER F N 1
ATOM 2128 C CA . SER C 1 87 ? 71.389 1.457 -14.245 1.00 64.02 87 SER F CA 1
ATOM 2129 C C . SER C 1 87 ? 70.961 0.524 -13.114 1.00 62.34 87 SER F C 1
ATOM 2130 O O . SER C 1 87 ? 71.543 -0.558 -12.942 1.00 63.29 87 SER F O 1
ATOM 2133 N N . PRO C 1 88 ? 69.896 0.898 -12.370 1.00 58.88 88 PRO F N 1
ATOM 2134 C CA . PRO C 1 88 ? 69.076 2.111 -12.519 1.00 53.72 88 PRO F CA 1
ATOM 2135 C C . PRO C 1 88 ? 69.837 3.393 -12.246 1.00 51.21 88 PRO F C 1
ATOM 2136 O O . PRO C 1 88 ? 70.894 3.382 -11.614 1.00 49.11 88 PRO F O 1
ATOM 2140 N N . ASN C 1 89 ? 69.267 4.501 -12.700 1.00 52.01 89 ASN F N 1
ATOM 2141 C CA . ASN C 1 89 ? 69.887 5.806 -12.519 1.00 52.89 89 ASN F CA 1
ATOM 2142 C C . ASN C 1 89 ? 70.021 6.126 -11.035 1.00 49.74 89 ASN F C 1
ATOM 2143 O O . ASN C 1 89 ? 69.139 5.794 -10.248 1.00 48.48 89 ASN F O 1
ATOM 2148 N N . VAL C 1 90 ? 71.124 6.768 -10.666 1.00 43.87 90 VAL F N 1
ATOM 2149 C CA . VAL C 1 90 ? 71.398 7.097 -9.279 1.00 40.55 90 VAL F CA 1
ATOM 2150 C C . VAL C 1 90 ? 71.091 8.546 -8.912 1.00 38.45 90 VAL F C 1
ATOM 2151 O O . VAL C 1 90 ? 71.570 9.480 -9.562 1.00 35.99 90 VAL F O 1
ATOM 2155 N N . ILE C 1 91 ? 70.295 8.723 -7.859 1.00 34.10 91 ILE F N 1
ATOM 2156 C CA . ILE C 1 91 ? 69.904 10.050 -7.403 1.00 32.74 91 ILE F CA 1
ATOM 2157 C C . ILE C 1 91 ? 71.054 10.673 -6.634 1.00 32.47 91 ILE F C 1
ATOM 2158 O O . ILE C 1 91 ? 71.573 10.071 -5.705 1.00 31.65 91 ILE F O 1
ATOM 2163 N N . TRP C 1 92 ? 71.460 11.869 -7.045 1.00 32.85 92 TRP F N 1
ATOM 2164 C CA . TRP C 1 92 ? 72.559 12.598 -6.413 1.00 33.92 92 TRP F CA 1
ATOM 2165 C C . TRP C 1 92 ? 72.096 13.867 -5.686 1.00 30.80 92 TRP F C 1
ATOM 2166 O O . TRP C 1 92 ? 72.881 14.548 -5.029 1.00 32.09 92 TRP F O 1
ATOM 2177 N N . ALA C 1 93 ? 70.836 14.220 -5.864 1.00 26.60 93 ALA F N 1
ATOM 2178 C CA . ALA C 1 93 ? 70.254 15.396 -5.231 1.00 24.98 93 ALA F CA 1
ATOM 2179 C C . ALA C 1 93 ? 68.763 15.227 -5.422 1.00 27.71 93 ALA F C 1
ATOM 2180 O O . ALA C 1 93 ? 68.312 14.700 -6.447 1.00 28.66 93 ALA F O 1
ATOM 2182 N N . ILE C 1 94 ? 67.995 15.588 -4.409 1.00 26.93 94 ILE F N 1
ATOM 2183 C CA . ILE C 1 94 ? 66.566 15.440 -4.504 1.00 24.88 94 ILE F CA 1
ATOM 2184 C C . ILE C 1 94 ? 65.918 16.635 -3.852 1.00 25.35 94 ILE F C 1
ATOM 2185 O O . ILE C 1 94 ? 66.524 17.296 -3.006 1.00 27.24 94 ILE F O 1
ATOM 2190 N N . GLU C 1 95 ? 64.735 16.983 -4.331 1.00 24.34 95 GLU F N 1
ATOM 2191 C CA . GLU C 1 95 ? 64.027 18.116 -3.801 1.00 25.99 95 GLU F CA 1
ATOM 2192 C C . GLU C 1 95 ? 62.564 17.783 -3.629 1.00 32.13 95 GLU F C 1
ATOM 2193 O O . GLU C 1 95 ? 61.893 17.427 -4.600 1.00 38.56 95 GLU F O 1
ATOM 2199 N N . LEU C 1 96 ? 62.081 17.865 -2.393 1.00 28.73 96 LEU F N 1
ATOM 2200 C CA . LEU C 1 96 ? 60.688 17.593 -2.100 1.00 25.86 96 LEU F CA 1
ATOM 2201 C C . LEU C 1 96 ? 59.967 18.918 -2.290 1.00 26.79 96 LEU F C 1
ATOM 2202 O O . LEU C 1 96 ? 60.449 19.957 -1.838 1.00 29.23 96 LEU F O 1
ATOM 2207 N N . GLU C 1 97 ? 58.831 18.891 -2.976 1.00 30.23 97 GLU F N 1
ATOM 2208 C CA . GLU C 1 97 ? 58.050 20.098 -3.208 1.00 34.10 97 GLU F CA 1
ATOM 2209 C C . GLU C 1 97 ? 56.753 20.009 -2.443 1.00 34.13 97 GLU F C 1
ATOM 2210 O O . GLU C 1 97 ? 56.064 19.001 -2.518 1.00 35.08 97 GLU F O 1
ATOM 2216 N N . ALA C 1 98 ? 56.415 21.063 -1.712 1.00 36.30 98 ALA F N 1
ATOM 2217 C CA . ALA C 1 98 ? 55.174 21.095 -0.941 1.00 37.75 98 ALA F CA 1
ATOM 2218 C C . ALA C 1 98 ? 53.999 21.558 -1.806 1.00 39.65 98 ALA F C 1
ATOM 2219 O O . ALA C 1 98 ? 54.221 22.443 -2.672 1.00 45.84 98 ALA F O 1
ATOM 2221 N N . GLY D 1 1 ? 54.676 34.407 16.314 1.00 44.63 1 GLY G N 1
ATOM 2222 C CA . GLY D 1 1 ? 56.012 34.976 15.981 1.00 43.73 1 GLY G CA 1
ATOM 2223 C C . GLY D 1 1 ? 57.044 34.263 16.821 1.00 40.66 1 GLY G C 1
ATOM 2224 O O . GLY D 1 1 ? 56.685 33.328 17.526 1.00 46.56 1 GLY G O 1
ATOM 2225 N N . ALA D 1 2 ? 58.306 34.669 16.733 1.00 38.03 2 ALA G N 1
ATOM 2226 C CA . ALA D 1 2 ? 59.358 34.042 17.518 1.00 35.06 2 ALA G CA 1
ATOM 2227 C C . ALA D 1 2 ? 59.022 34.266 18.981 1.00 34.61 2 ALA G C 1
ATOM 2228 O O . ALA D 1 2 ? 58.520 35.323 19.358 1.00 37.56 2 ALA G O 1
ATOM 2230 N N . SER D 1 3 ? 59.187 33.229 19.782 1.00 34.36 3 SER G N 1
ATOM 2231 C CA . SER D 1 3 ? 58.925 33.342 21.200 1.00 33.10 3 SER G CA 1
ATOM 2232 C C . SER D 1 3 ? 59.983 34.325 21.704 1.00 36.78 3 SER G C 1
ATOM 2233 O O . SER D 1 3 ? 61.012 34.531 21.040 1.00 39.31 3 SER G O 1
ATOM 2236 N N . GLN D 1 4 ? 59.749 34.928 22.866 1.00 38.20 4 GLN G N 1
ATOM 2237 C CA . GLN D 1 4 ? 60.711 35.871 23.426 1.00 37.79 4 GLN G CA 1
ATOM 2238 C C . GLN D 1 4 ? 62.046 35.172 23.632 1.00 34.57 4 GLN G C 1
ATOM 2239 O O . GLN D 1 4 ? 63.099 35.709 23.277 1.00 33.95 4 GLN G O 1
ATOM 2245 N N . PHE D 1 5 ? 61.983 33.945 24.134 1.00 32.63 5 PHE G N 1
ATOM 2246 C CA . PHE D 1 5 ? 63.181 33.155 24.394 1.00 32.26 5 PHE G CA 1
ATOM 2247 C C . PHE D 1 5 ? 64.026 33.044 23.146 1.00 30.95 5 PHE G C 1
ATOM 2248 O O . PHE D 1 5 ? 65.249 33.177 23.192 1.00 35.01 5 PHE G O 1
ATOM 2256 N N . PHE D 1 6 ? 63.372 32.789 22.024 1.00 33.32 6 PHE G N 1
ATOM 2257 C CA . PHE D 1 6 ? 64.086 32.641 20.767 1.00 31.80 6 PHE G CA 1
ATOM 2258 C C . PHE D 1 6 ? 64.685 33.953 20.268 1.00 32.02 6 PHE G C 1
ATOM 2259 O O . PHE D 1 6 ? 65.822 33.975 19.790 1.00 29.36 6 PHE G O 1
ATOM 2267 N N . LYS D 1 7 ? 63.926 35.043 20.381 1.00 33.24 7 LYS G N 1
ATOM 2268 C CA . LYS D 1 7 ? 64.409 36.337 19.922 1.00 32.80 7 LYS G CA 1
ATOM 2269 C C . LYS D 1 7 ? 65.614 36.714 20.730 1.00 32.42 7 LYS G C 1
ATOM 2270 O O . LYS D 1 7 ? 66.704 36.874 20.197 1.00 30.44 7 LYS G O 1
ATOM 2276 N N . ASP D 1 8 ? 65.425 36.793 22.035 1.00 35.10 8 ASP G N 1
ATOM 2277 C CA . ASP D 1 8 ? 66.510 37.154 22.926 1.00 41.24 8 ASP G CA 1
ATOM 2278 C C . ASP D 1 8 ? 67.752 36.295 22.696 1.00 41.68 8 ASP G C 1
ATOM 2279 O O . ASP D 1 8 ? 68.864 36.815 22.712 1.00 43.60 8 ASP G O 1
ATOM 2284 N N . ASN D 1 9 ? 67.560 35.004 22.434 1.00 42.90 9 ASN G N 1
ATOM 2285 C CA . ASN D 1 9 ? 68.674 34.080 22.187 1.00 44.88 9 ASN G CA 1
ATOM 2286 C C . ASN D 1 9 ? 69.424 34.428 20.913 1.00 44.45 9 ASN G C 1
ATOM 2287 O O . ASN D 1 9 ? 70.660 34.438 20.895 1.00 42.69 9 ASN G O 1
ATOM 2292 N N . CYS D 1 10 ? 68.666 34.727 19.857 1.00 46.36 10 CYS G N 1
ATOM 2293 C CA . CYS D 1 10 ? 69.236 35.070 18.554 1.00 48.00 10 CYS G CA 1
ATOM 2294 C C . CYS D 1 10 ? 69.897 36.433 18.559 1.00 51.96 10 CYS G C 1
ATOM 2295 O O . CYS D 1 10 ? 70.983 36.607 17.998 1.00 53.69 10 CYS G O 1
ATOM 2298 N N . ASN D 1 11 ? 69.243 37.395 19.203 1.00 57.25 11 ASN G N 1
ATOM 2299 C CA . ASN D 1 11 ? 69.761 38.760 19.317 1.00 63.24 11 ASN G CA 1
ATOM 2300 C C . ASN D 1 11 ? 71.035 38.837 20.185 1.00 65.49 11 ASN G C 1
ATOM 2301 O O . ASN D 1 11 ? 71.710 39.874 20.234 1.00 69.27 11 ASN G O 1
ATOM 2306 N N . ARG D 1 12 ? 71.350 37.734 20.864 1.00 63.71 12 ARG G N 1
ATOM 2307 C CA . ARG D 1 12 ? 72.537 37.625 21.707 1.00 61.20 12 ARG G CA 1
ATOM 2308 C C . ARG D 1 12 ? 73.742 37.278 20.810 1.00 60.43 12 ARG G C 1
ATOM 2309 O O . ARG D 1 12 ? 74.896 37.506 21.187 1.00 59.38 12 ARG G O 1
ATOM 2317 N N . THR D 1 13 ? 73.456 36.724 19.627 1.00 59.67 13 THR G N 1
ATOM 2318 C CA . THR D 1 13 ? 74.479 36.315 18.659 1.00 57.34 13 THR G CA 1
ATOM 2319 C C . THR D 1 13 ? 74.605 37.291 17.477 1.00 55.05 13 THR G C 1
ATOM 2320 O O . THR D 1 13 ? 73.884 38.297 17.389 1.00 50.53 13 THR G O 1
ATOM 2324 N N . THR D 1 14 ? 75.509 36.941 16.559 1.00 53.88 14 THR G N 1
ATOM 2325 C CA . THR D 1 14 ? 75.790 37.714 15.340 1.00 53.89 14 THR G CA 1
ATOM 2326 C C . THR D 1 14 ? 74.865 37.375 14.156 1.00 49.54 14 THR G C 1
ATOM 2327 O O . THR D 1 14 ? 74.953 37.986 13.084 1.00 49.50 14 THR G O 1
ATOM 2331 N N . ALA D 1 15 ? 74.008 36.381 14.351 1.00 45.01 15 ALA G N 1
ATOM 2332 C CA . ALA D 1 15 ? 73.080 35.969 13.324 1.00 40.17 15 ALA G CA 1
ATOM 2333 C C . ALA D 1 15 ? 71.905 36.952 13.279 1.00 38.20 15 ALA G C 1
ATOM 2334 O O . ALA D 1 15 ? 71.885 37.971 13.982 1.00 37.69 15 ALA G O 1
ATOM 2336 N N . SER D 1 16 ? 70.935 36.649 12.431 1.00 36.65 16 SER G N 1
ATOM 2337 C CA . SER D 1 16 ? 69.763 37.482 12.308 1.00 35.36 16 SER G CA 1
ATOM 2338 C C . SER D 1 16 ? 68.507 36.632 12.451 1.00 35.09 16 SER G C 1
ATOM 2339 O O . SER D 1 16 ? 68.478 35.463 12.051 1.00 35.66 16 SER G O 1
ATOM 2342 N N . LEU D 1 17 ? 67.491 37.207 13.082 1.00 32.93 17 LEU G N 1
ATOM 2343 C CA . LEU D 1 17 ? 66.230 36.525 13.312 1.00 33.41 17 LEU G CA 1
ATOM 2344 C C . LEU D 1 17 ? 65.367 36.667 12.067 1.00 34.79 17 LEU G C 1
ATOM 2345 O O . LEU D 1 17 ? 65.264 37.746 11.511 1.00 37.40 17 LEU G O 1
ATOM 2350 N N . VAL D 1 18 ? 64.771 35.567 11.623 1.00 37.46 18 VAL G N 1
ATOM 2351 C CA . VAL D 1 18 ? 63.900 35.552 10.447 1.00 35.48 18 VAL G CA 1
ATOM 2352 C C . VAL D 1 18 ? 62.615 34.890 10.931 1.00 35.25 18 VAL G C 1
ATOM 2353 O O . VAL D 1 18 ? 62.594 33.686 11.174 1.00 38.15 18 VAL G O 1
ATOM 2357 N N . GLU D 1 19 ? 61.549 35.671 11.056 1.00 34.49 19 GLU G N 1
ATOM 2358 C CA . GLU D 1 19 ? 60.274 35.164 11.557 1.00 34.74 19 GLU G CA 1
ATOM 2359 C C . GLU D 1 19 ? 59.183 34.791 10.554 1.00 33.81 19 GLU G C 1
ATOM 2360 O O . GLU D 1 19 ? 59.058 35.389 9.491 1.00 33.98 19 GLU G O 1
ATOM 2366 N N . GLY D 1 20 ? 58.369 33.819 10.951 1.00 32.71 20 GLY G N 1
ATOM 2367 C CA . GLY D 1 20 ? 57.255 33.365 10.148 1.00 29.72 20 GLY G CA 1
ATOM 2368 C C . GLY D 1 20 ? 57.543 32.974 8.719 1.00 30.20 20 GLY G C 1
ATOM 2369 O O . GLY D 1 20 ? 56.839 33.428 7.823 1.00 33.65 20 GLY G O 1
ATOM 2370 N N . VAL D 1 21 ? 58.527 32.107 8.505 1.00 26.78 21 VAL G N 1
ATOM 2371 C CA . VAL D 1 21 ? 58.885 31.658 7.163 1.00 27.73 21 VAL G CA 1
ATOM 2372 C C . VAL D 1 21 ? 58.175 30.351 6.821 1.00 30.89 21 VAL G C 1
ATOM 2373 O O . VAL D 1 21 ? 58.019 29.483 7.681 1.00 31.38 21 VAL G O 1
ATOM 2377 N N . GLU D 1 22 ? 57.731 30.218 5.575 1.00 30.56 22 GLU G N 1
ATOM 2378 C CA . GLU D 1 22 ? 57.066 29.005 5.144 1.00 30.16 22 GLU G CA 1
ATOM 2379 C C . GLU D 1 22 ? 58.030 28.263 4.258 1.00 26.41 22 GLU G C 1
ATOM 2380 O O . GLU D 1 22 ? 58.468 28.779 3.249 1.00 30.63 22 GLU G O 1
ATOM 2386 N N . LEU D 1 23 ? 58.392 27.059 4.650 1.00 28.35 23 LEU G N 1
ATOM 2387 C CA . LEU D 1 23 ? 59.318 26.256 3.878 1.00 26.61 23 LEU G CA 1
ATOM 2388 C C . LEU D 1 23 ? 58.516 25.464 2.875 1.00 28.47 23 LEU G C 1
ATOM 2389 O O . LEU D 1 23 ? 57.565 24.772 3.238 1.00 30.54 23 LEU G O 1
ATOM 2394 N N . THR D 1 24 ? 58.895 25.551 1.608 1.00 27.01 24 THR G N 1
ATOM 2395 C CA . THR D 1 24 ? 58.147 24.822 0.590 1.00 26.14 24 THR G CA 1
ATOM 2396 C C . THR D 1 24 ? 58.961 23.762 -0.134 1.00 27.26 24 THR G C 1
ATOM 2397 O O . THR D 1 24 ? 58.390 22.888 -0.791 1.00 28.28 24 THR G O 1
ATOM 2401 N N . LYS D 1 25 ? 60.287 23.812 0.015 1.00 26.39 25 LYS G N 1
ATOM 2402 C CA . LYS D 1 25 ? 61.159 22.839 -0.639 1.00 27.08 25 LYS G CA 1
ATOM 2403 C C . LYS D 1 25 ? 62.165 22.328 0.362 1.00 24.27 25 LYS G C 1
ATOM 2404 O O . LYS D 1 25 ? 62.629 23.095 1.206 1.00 23.98 25 LYS G O 1
ATOM 2410 N N . TYR D 1 26 ? 62.563 21.072 0.193 1.00 18.98 26 TYR G N 1
ATOM 2411 C CA . TYR D 1 26 ? 63.559 20.428 1.043 1.00 21.95 26 TYR G CA 1
ATOM 2412 C C . TYR D 1 26 ? 64.535 19.705 0.121 1.00 22.00 26 TYR G C 1
ATOM 2413 O O . TYR D 1 26 ? 64.157 18.765 -0.589 1.00 20.93 26 TYR G O 1
ATOM 2422 N N . ILE D 1 27 ? 65.802 20.094 0.205 1.00 20.07 27 ILE G N 1
ATOM 2423 C CA . ILE D 1 27 ? 66.837 19.546 -0.653 1.00 22.89 27 ILE G CA 1
ATOM 2424 C C . ILE D 1 27 ? 67.909 18.775 0.094 1.00 24.18 27 ILE G C 1
ATOM 2425 O O . ILE D 1 27 ? 68.390 19.228 1.127 1.00 27.09 27 ILE G O 1
ATOM 2430 N N . SER D 1 28 ? 68.286 17.625 -0.448 1.00 28.40 28 SER G N 1
ATOM 2431 C CA . SER D 1 28 ? 69.378 16.801 0.082 1.00 33.01 28 SER G CA 1
ATOM 2432 C C . SER D 1 28 ? 70.318 16.686 -1.144 1.00 37.19 28 SER G C 1
ATOM 2433 O O . SER D 1 28 ? 69.948 16.095 -2.166 1.00 35.31 28 SER G O 1
ATOM 2436 N N . ASP D 1 29 ? 71.517 17.254 -1.039 1.00 37.41 29 ASP G N 1
ATOM 2437 C CA . ASP D 1 29 ? 72.455 17.289 -2.152 1.00 36.01 29 ASP G CA 1
ATOM 2438 C C . ASP D 1 29 ? 73.834 16.726 -1.801 1.00 38.61 29 ASP G C 1
ATOM 2439 O O . ASP D 1 29 ? 74.554 17.315 -0.993 1.00 40.19 29 ASP G O 1
ATOM 2444 N N . ILE D 1 30 ? 74.211 15.594 -2.396 1.00 40.39 30 ILE G N 1
ATOM 2445 C CA . ILE D 1 30 ? 75.540 15.042 -2.136 1.00 43.66 30 ILE G CA 1
ATOM 2446 C C . ILE D 1 30 ? 76.567 15.424 -3.206 1.00 51.58 30 ILE G C 1
ATOM 2447 O O . ILE D 1 30 ? 77.744 15.055 -3.085 1.00 55.37 30 ILE G O 1
ATOM 2452 N N . ASN D 1 31 ? 76.132 16.135 -4.253 1.00 56.43 31 ASN G N 1
ATOM 2453 C CA . ASN D 1 31 ? 77.041 16.571 -5.328 1.00 60.72 31 ASN G CA 1
ATOM 2454 C C . ASN D 1 31 ? 78.185 17.315 -4.667 1.00 63.51 31 ASN G C 1
ATOM 2455 O O . ASN D 1 31 ? 77.966 18.274 -3.916 1.00 62.11 31 ASN G O 1
ATOM 2460 N N . ASN D 1 32 ? 79.405 16.860 -4.932 1.00 68.26 32 ASN G N 1
ATOM 2461 C CA . ASN D 1 32 ? 80.582 17.451 -4.308 1.00 71.93 32 ASN G CA 1
ATOM 2462 C C . ASN D 1 32 ? 80.934 18.875 -4.728 1.00 70.06 32 ASN G C 1
ATOM 2463 O O . ASN D 1 32 ? 81.777 19.088 -5.589 1.00 72.31 32 ASN G O 1
ATOM 2468 N N . ASN D 1 33 ? 80.253 19.831 -4.103 1.00 69.73 33 ASN G N 1
ATOM 2469 C CA . ASN D 1 33 ? 80.453 21.266 -4.298 1.00 70.38 33 ASN G CA 1
ATOM 2470 C C . ASN D 1 33 ? 79.266 22.044 -3.739 1.00 68.89 33 ASN G C 1
ATOM 2471 O O . ASN D 1 33 ? 79.395 23.205 -3.337 1.00 70.10 33 ASN G O 1
ATOM 2476 N N . THR D 1 34 ? 78.117 21.377 -3.695 1.00 65.39 34 THR G N 1
ATOM 2477 C CA . THR D 1 34 ? 76.887 21.942 -3.156 1.00 61.02 34 THR G CA 1
ATOM 2478 C C . THR D 1 34 ? 76.392 20.954 -2.093 1.00 58.63 34 THR G C 1
ATOM 2479 O O . THR D 1 34 ? 75.232 20.976 -1.688 1.00 59.28 34 THR G O 1
ATOM 2483 N N . ASP D 1 35 ? 77.297 20.070 -1.680 1.00 53.05 35 ASP G N 1
ATOM 2484 C CA . ASP D 1 35 ? 77.030 19.042 -0.693 1.00 48.09 35 ASP G CA 1
ATOM 2485 C C . ASP D 1 35 ? 76.429 19.696 0.547 1.00 46.75 35 ASP G C 1
ATOM 2486 O O . ASP D 1 35 ? 77.046 20.591 1.132 1.00 45.62 35 ASP G O 1
ATOM 2491 N N . GLY D 1 36 ? 75.211 19.284 0.899 1.00 41.55 36 GLY G N 1
ATOM 2492 C CA . GLY D 1 36 ? 74.535 19.834 2.061 1.00 36.18 36 GLY G CA 1
ATOM 2493 C C . GLY D 1 36 ? 73.025 19.670 2.049 1.00 32.70 36 GLY G C 1
ATOM 2494 O O . GLY D 1 36 ? 72.472 19.004 1.174 1.00 34.12 36 GLY G O 1
ATOM 2495 N N . MET D 1 37 ? 72.363 20.222 3.064 1.00 29.62 37 MET G N 1
ATOM 2496 C CA . MET D 1 37 ? 70.905 20.170 3.187 1.00 26.50 37 MET G CA 1
ATOM 2497 C C . MET D 1 37 ? 70.397 21.617 3.138 1.00 25.06 37 MET G C 1
ATOM 2498 O O . MET D 1 37 ? 70.921 22.486 3.858 1.00 24.28 37 MET G O 1
ATOM 2503 N N . TYR D 1 38 ? 69.419 21.892 2.264 1.00 22.92 38 TYR G N 1
ATOM 2504 C CA . TYR D 1 38 ? 68.876 23.250 2.129 1.00 20.12 38 TYR G CA 1
ATOM 2505 C C . TYR D 1 38 ? 67.381 23.226 2.155 1.00 20.81 38 TYR G C 1
ATOM 2506 O O . TYR D 1 38 ? 66.759 22.197 1.899 1.00 19.40 38 TYR G O 1
ATOM 2515 N N . VAL D 1 39 ? 66.821 24.389 2.456 1.00 24.26 39 VAL G N 1
ATOM 2516 C CA . VAL D 1 39 ? 65.383 24.593 2.489 1.00 27.93 39 VAL G CA 1
ATOM 2517 C C . VAL D 1 39 ? 65.136 25.862 1.709 1.00 26.97 39 VAL G C 1
ATOM 2518 O O . VAL D 1 39 ? 65.988 26.762 1.685 1.00 27.86 39 VAL G O 1
ATOM 2522 N N . VAL D 1 40 ? 63.997 25.914 1.038 1.00 26.41 40 VAL G N 1
ATOM 2523 C CA . VAL D 1 40 ? 63.658 27.082 0.270 1.00 23.61 40 VAL G CA 1
ATOM 2524 C C . VAL D 1 40 ? 62.311 27.510 0.764 1.00 20.05 40 VAL G C 1
ATOM 2525 O O . VAL D 1 40 ? 61.445 26.673 0.992 1.00 23.67 40 VAL G O 1
ATOM 2529 N N . SER D 1 41 ? 62.154 28.803 0.991 1.00 20.40 41 SER G N 1
ATOM 2530 C CA . SER D 1 41 ? 60.902 29.317 1.478 1.00 24.17 41 SER G CA 1
ATOM 2531 C C . SER D 1 41 ? 59.966 29.642 0.331 1.00 30.45 41 SER G C 1
ATOM 2532 O O . SER D 1 41 ? 60.354 29.599 -0.831 1.00 34.62 41 SER G O 1
ATOM 2535 N N . SER D 1 42 ? 58.723 29.962 0.671 1.00 36.08 42 SER G N 1
ATOM 2536 C CA . SER D 1 42 ? 57.700 30.309 -0.302 1.00 37.19 42 SER G CA 1
ATOM 2537 C C . SER D 1 42 ? 58.124 31.563 -1.070 1.00 41.09 42 SER G C 1
ATOM 2538 O O . SER D 1 42 ? 57.696 31.794 -2.205 1.00 42.50 42 SER G O 1
ATOM 2541 N N . THR D 1 43 ? 58.963 32.368 -0.428 1.00 43.29 43 THR G N 1
ATOM 2542 C CA . THR D 1 43 ? 59.470 33.599 -1.009 1.00 46.00 43 THR G CA 1
ATOM 2543 C C . THR D 1 43 ? 60.781 33.388 -1.775 1.00 46.36 43 THR G C 1
ATOM 2544 O O . THR D 1 43 ? 61.520 34.353 -2.009 1.00 47.52 43 THR G O 1
ATOM 2548 N N . GLY D 1 44 ? 61.096 32.131 -2.103 1.00 44.05 44 GLY G N 1
ATOM 2549 C CA . GLY D 1 44 ? 62.311 31.828 -2.845 1.00 40.01 44 GLY G CA 1
ATOM 2550 C C . GLY D 1 44 ? 63.619 31.795 -2.068 1.00 39.39 44 GLY G C 1
ATOM 2551 O O . GLY D 1 44 ? 64.593 31.234 -2.568 1.00 39.25 44 GLY G O 1
ATOM 2552 N N . GLY D 1 45 ? 63.656 32.403 -0.873 1.00 38.68 45 GLY G N 1
ATOM 2553 C CA . GLY D 1 45 ? 64.860 32.409 -0.045 1.00 33.07 45 GLY G CA 1
ATOM 2554 C C . GLY D 1 45 ? 65.432 31.015 0.211 1.00 30.67 45 GLY G C 1
ATOM 2555 O O . GLY D 1 45 ? 64.682 30.047 0.389 1.00 32.76 45 GLY G O 1
ATOM 2556 N N . VAL D 1 46 ? 66.760 30.919 0.234 1.00 28.67 46 VAL G N 1
ATOM 2557 C CA . VAL D 1 46 ? 67.458 29.650 0.435 1.00 27.25 46 VAL G CA 1
ATOM 2558 C C . VAL D 1 46 ? 68.352 29.713 1.670 1.00 26.70 46 VAL G C 1
ATOM 2559 O O . VAL D 1 46 ? 69.005 30.736 1.928 1.00 25.24 46 VAL G O 1
ATOM 2563 N N . TRP D 1 47 ? 68.364 28.625 2.435 1.00 28.03 47 TRP G N 1
ATOM 2564 C CA . TRP D 1 47 ? 69.207 28.522 3.627 1.00 24.11 47 TRP G CA 1
ATOM 2565 C C . TRP D 1 47 ? 69.769 27.127 3.698 1.00 21.54 47 TRP G C 1
ATOM 2566 O O . TRP D 1 47 ? 69.181 26.190 3.171 1.00 24.89 47 TRP G O 1
ATOM 2577 N N . ARG D 1 48 ? 70.934 27.007 4.311 1.00 21.01 48 ARG G N 1
ATOM 2578 C CA . ARG D 1 48 ? 71.576 25.726 4.504 1.00 21.24 48 ARG G CA 1
ATOM 2579 C C . ARG D 1 48 ? 71.373 25.353 5.988 1.00 23.58 48 ARG G C 1
ATOM 2580 O O . ARG D 1 48 ? 71.338 26.219 6.866 1.00 24.21 48 ARG G O 1
ATOM 2588 N N . ILE D 1 49 ? 71.167 24.080 6.264 1.00 21.04 49 ILE G N 1
ATOM 2589 C CA . ILE D 1 49 ? 70.985 23.625 7.633 1.00 22.72 49 ILE G CA 1
ATOM 2590 C C . ILE D 1 49 ? 72.379 23.181 8.116 1.00 27.10 49 ILE G C 1
ATOM 2591 O O . ILE D 1 49 ? 73.128 22.568 7.349 1.00 23.87 49 ILE G O 1
ATOM 2596 N N . SER D 1 50 ? 72.758 23.559 9.341 1.00 29.03 50 SER G N 1
ATOM 2597 C CA . SER D 1 50 ? 74.069 23.179 9.903 1.00 28.67 50 SER G CA 1
ATOM 2598 C C . SER D 1 50 ? 74.179 21.674 10.059 1.00 29.94 50 SER G C 1
ATOM 2599 O O . SER D 1 50 ? 73.178 21.003 10.296 1.00 32.51 50 SER G O 1
ATOM 2602 N N . ARG D 1 51 ? 75.395 21.149 9.980 1.00 31.28 51 ARG G N 1
ATOM 2603 C CA . ARG D 1 51 ? 75.589 19.729 10.218 1.00 34.37 51 ARG G CA 1
ATOM 2604 C C . ARG D 1 51 ? 76.658 19.646 11.293 1.00 34.47 51 ARG G C 1
ATOM 2605 O O . ARG D 1 51 ? 77.303 20.651 11.608 1.00 33.71 51 ARG G O 1
ATOM 2613 N N . ALA D 1 52 ? 76.790 18.488 11.923 1.00 35.35 52 ALA G N 1
ATOM 2614 C CA . ALA D 1 52 ? 77.790 18.330 12.962 1.00 32.37 52 ALA G CA 1
ATOM 2615 C C . ALA D 1 52 ? 78.048 16.872 13.155 1.00 31.92 52 ALA G C 1
ATOM 2616 O O . ALA D 1 52 ? 77.147 16.048 13.047 1.00 33.53 52 ALA G O 1
ATOM 2618 N N . LYS D 1 53 ? 79.304 16.558 13.415 1.00 35.62 53 LYS G N 1
ATOM 2619 C CA . LYS D 1 53 ? 79.715 15.184 13.615 1.00 39.04 53 LYS G CA 1
ATOM 2620 C C . LYS D 1 53 ? 79.679 14.786 15.097 1.00 39.81 53 LYS G C 1
ATOM 2621 O O . LYS D 1 53 ? 79.108 13.764 15.453 1.00 39.87 53 LYS G O 1
ATOM 2627 N N . ASP D 1 54 ? 80.208 15.654 15.955 1.00 43.11 54 ASP G N 1
ATOM 2628 C CA . ASP D 1 54 ? 80.315 15.389 17.391 1.00 46.22 54 ASP G CA 1
ATOM 2629 C C . ASP D 1 54 ? 79.140 15.680 18.301 1.00 42.72 54 ASP G C 1
ATOM 2630 O O . ASP D 1 54 ? 78.239 16.449 17.958 1.00 45.46 54 ASP G O 1
ATOM 2635 N N . TYR D 1 55 ? 79.188 15.068 19.483 1.00 37.03 55 TYR G N 1
ATOM 2636 C CA . TYR D 1 55 ? 78.188 15.257 20.529 1.00 30.30 55 TYR G CA 1
ATOM 2637 C C . TYR D 1 55 ? 78.514 16.605 21.190 1.00 25.24 55 TYR G C 1
ATOM 2638 O O . TYR D 1 55 ? 79.683 16.964 21.327 1.00 28.40 55 TYR G O 1
ATOM 2647 N N . PRO D 1 56 ? 77.496 17.401 21.549 1.00 19.02 56 PRO G N 1
ATOM 2648 C CA . PRO D 1 56 ? 76.053 17.217 21.428 1.00 20.32 56 PRO G CA 1
ATOM 2649 C C . PRO D 1 56 ? 75.419 17.855 20.175 1.00 21.26 56 PRO G C 1
ATOM 2650 O O . PRO D 1 56 ? 74.230 17.683 19.923 1.00 24.90 56 PRO G O 1
ATOM 2654 N N . ASP D 1 57 ? 76.183 18.613 19.406 1.00 21.48 57 ASP G N 1
ATOM 2655 C CA . ASP D 1 57 ? 75.613 19.254 18.233 1.00 21.90 57 ASP G CA 1
ATOM 2656 C C . ASP D 1 57 ? 75.067 18.333 17.144 1.00 22.29 57 ASP G C 1
ATOM 2657 O O . ASP D 1 57 ? 74.182 18.725 16.397 1.00 24.94 57 ASP G O 1
ATOM 2662 N N . ASN D 1 58 ? 75.538 17.096 17.095 1.00 23.27 58 ASN G N 1
ATOM 2663 C CA . ASN D 1 58 ? 75.046 16.143 16.111 1.00 22.35 58 ASN G CA 1
ATOM 2664 C C . ASN D 1 58 ? 73.575 15.814 16.396 1.00 22.20 58 ASN G C 1
ATOM 2665 O O . ASN D 1 58 ? 72.854 15.335 15.528 1.00 25.60 58 ASN G O 1
ATOM 2670 N N . VAL D 1 59 ? 73.143 16.066 17.629 1.00 23.63 59 VAL G N 1
ATOM 2671 C CA . VAL D 1 59 ? 71.761 15.843 18.063 1.00 18.74 59 VAL G CA 1
ATOM 2672 C C . VAL D 1 59 ? 70.905 17.058 17.670 1.00 18.72 59 VAL G C 1
ATOM 2673 O O . VAL D 1 59 ? 69.769 16.919 17.215 1.00 21.81 59 VAL G O 1
ATOM 2677 N N . MET D 1 60 ? 71.423 18.251 17.939 1.00 14.06 60 MET G N 1
ATOM 2678 C CA . MET D 1 60 ? 70.717 19.469 17.598 1.00 19.86 60 MET G CA 1
ATOM 2679 C C . MET D 1 60 ? 70.560 19.613 16.081 1.00 19.30 60 MET G C 1
ATOM 2680 O O . MET D 1 60 ? 69.522 20.064 15.637 1.00 20.87 60 MET G O 1
ATOM 2685 N N . THR D 1 61 ? 71.568 19.226 15.291 1.00 19.01 61 THR G N 1
ATOM 2686 C CA . THR D 1 61 ? 71.464 19.335 13.835 1.00 17.01 61 THR G CA 1
ATOM 2687 C C . THR D 1 61 ? 70.453 18.314 13.303 1.00 19.38 61 THR G C 1
ATOM 2688 O O . THR D 1 61 ? 69.568 18.660 12.520 1.00 21.08 61 THR G O 1
ATOM 2692 N N . ALA D 1 62 ? 70.503 17.088 13.814 1.00 19.10 62 ALA G N 1
ATOM 2693 C CA . ALA D 1 62 ? 69.536 16.062 13.417 1.00 16.54 62 ALA G CA 1
ATOM 2694 C C . ALA D 1 62 ? 68.093 16.552 13.662 1.00 16.95 62 ALA G C 1
ATOM 2695 O O . ALA D 1 62 ? 67.228 16.393 12.814 1.00 22.57 62 ALA G O 1
ATOM 2697 N N . GLU D 1 63 ? 67.858 17.227 14.783 1.00 16.29 63 GLU G N 1
ATOM 2698 C CA . GLU D 1 63 ? 66.531 17.738 15.090 1.00 13.69 63 GLU G CA 1
ATOM 2699 C C . GLU D 1 63 ? 66.185 18.904 14.178 1.00 15.62 63 GLU G C 1
ATOM 2700 O O . GLU D 1 63 ? 65.011 19.143 13.875 1.00 17.48 63 GLU G O 1
ATOM 2706 N N . MET D 1 64 ? 67.206 19.665 13.790 1.00 20.50 64 MET G N 1
ATOM 2707 C CA . MET D 1 64 ? 67.052 20.802 12.872 1.00 23.00 64 MET G CA 1
ATOM 2708 C C . MET D 1 64 ? 66.507 20.267 11.542 1.00 23.89 64 MET G C 1
ATOM 2709 O O . MET D 1 64 ? 65.587 20.835 10.963 1.00 26.35 64 MET G O 1
ATOM 2714 N N . ARG D 1 65 ? 67.064 19.159 11.067 1.00 23.60 65 ARG G N 1
ATOM 2715 C CA . ARG D 1 65 ? 66.596 18.567 9.828 1.00 21.99 65 ARG G CA 1
ATOM 2716 C C . ARG D 1 65 ? 65.181 18.072 10.001 1.00 25.66 65 ARG G C 1
ATOM 2717 O O . ARG D 1 65 ? 64.330 18.344 9.160 1.00 36.20 65 ARG G O 1
ATOM 2725 N N . LYS D 1 66 ? 64.901 17.430 11.132 1.00 23.46 66 LYS G N 1
ATOM 2726 C CA . LYS D 1 66 ? 63.565 16.906 11.402 1.00 17.93 66 LYS G CA 1
ATOM 2727 C C . LYS D 1 66 ? 62.539 18.028 11.494 1.00 18.07 66 LYS G C 1
ATOM 2728 O O . LYS D 1 66 ? 61.394 17.873 11.076 1.00 17.27 66 LYS G O 1
ATOM 2734 N N . ILE D 1 67 ? 62.959 19.164 12.040 1.00 17.62 67 ILE G N 1
ATOM 2735 C CA . ILE D 1 67 ? 62.095 20.336 12.148 1.00 19.04 67 ILE G CA 1
ATOM 2736 C C . ILE D 1 67 ? 61.822 20.916 10.728 1.00 20.66 67 ILE G C 1
ATOM 2737 O O . ILE D 1 67 ? 60.680 21.195 10.367 1.00 21.14 67 ILE G O 1
ATOM 2742 N N . ALA D 1 68 ? 62.871 21.015 9.914 1.00 22.59 68 ALA G N 1
ATOM 2743 C CA . ALA D 1 68 ? 62.794 21.548 8.548 1.00 17.57 68 ALA G CA 1
ATOM 2744 C C . ALA D 1 68 ? 61.824 20.727 7.735 1.00 15.27 68 ALA G C 1
ATOM 2745 O O . ALA D 1 68 ? 60.902 21.262 7.138 1.00 21.98 68 ALA G O 1
ATOM 2747 N N . MET D 1 69 ? 62.006 19.417 7.742 1.00 15.61 69 MET G N 1
ATOM 2748 C CA . MET D 1 69 ? 61.117 18.547 7.010 1.00 14.20 69 MET G CA 1
ATOM 2749 C C . MET D 1 69 ? 59.696 18.572 7.518 1.00 20.68 69 MET G C 1
ATOM 2750 O O . MET D 1 69 ? 58.764 18.525 6.711 1.00 28.31 69 MET G O 1
ATOM 2755 N N . ALA D 1 70 ? 59.500 18.650 8.835 1.00 22.37 70 ALA G N 1
ATOM 2756 C CA . ALA D 1 70 ? 58.142 18.686 9.375 1.00 15.89 70 ALA G CA 1
ATOM 2757 C C . ALA D 1 70 ? 57.444 19.981 8.944 1.00 16.11 70 ALA G C 1
ATOM 2758 O O . ALA D 1 70 ? 56.237 19.995 8.727 1.00 15.89 70 ALA G O 1
ATOM 2760 N N . ALA D 1 71 ? 58.208 21.067 8.825 1.00 16.25 71 ALA G N 1
ATOM 2761 C CA . ALA D 1 71 ? 57.666 22.348 8.366 1.00 15.15 71 ALA G CA 1
ATOM 2762 C C . ALA D 1 71 ? 57.231 22.211 6.896 1.00 18.31 71 ALA G C 1
ATOM 2763 O O . ALA D 1 71 ? 56.146 22.631 6.524 1.00 20.89 71 ALA G O 1
ATOM 2765 N N . VAL D 1 72 ? 58.061 21.558 6.089 1.00 21.37 72 VAL G N 1
ATOM 2766 C CA . VAL D 1 72 ? 57.770 21.351 4.675 1.00 21.99 72 VAL G CA 1
ATOM 2767 C C . VAL D 1 72 ? 56.525 20.498 4.494 1.00 26.29 72 VAL G C 1
ATOM 2768 O O . VAL D 1 72 ? 55.661 20.802 3.671 1.00 29.37 72 VAL G O 1
ATOM 2772 N N . LEU D 1 73 ? 56.445 19.413 5.257 1.00 26.42 73 LEU G N 1
ATOM 2773 C CA . LEU D 1 73 ? 55.320 18.484 5.167 1.00 20.22 73 LEU G CA 1
ATOM 2774 C C . LEU D 1 73 ? 53.998 18.970 5.732 1.00 19.62 73 LEU G C 1
ATOM 2775 O O . LEU D 1 73 ? 52.963 18.437 5.369 1.00 21.46 73 LEU G O 1
ATOM 2780 N N . SER D 1 74 ? 54.021 19.930 6.644 1.00 18.75 74 SER G N 1
ATOM 2781 C CA . SER D 1 74 ? 52.779 20.396 7.248 1.00 21.45 74 SER G CA 1
ATOM 2782 C C . SER D 1 74 ? 52.377 21.860 7.004 1.00 23.19 74 SER G C 1
ATOM 2783 O O . SER D 1 74 ? 51.265 22.260 7.336 1.00 28.84 74 SER G O 1
ATOM 2786 N N . GLY D 1 75 ? 53.268 22.681 6.464 1.00 22.59 75 GLY G N 1
ATOM 2787 C CA . GLY D 1 75 ? 52.896 24.066 6.250 1.00 22.47 75 GLY G CA 1
ATOM 2788 C C . GLY D 1 75 ? 52.957 24.878 7.526 1.00 24.54 75 GLY G C 1
ATOM 2789 O O . GLY D 1 75 ? 52.398 25.972 7.605 1.00 29.71 75 GLY G O 1
ATOM 2790 N N . MET D 1 76 ? 53.568 24.319 8.560 1.00 25.33 76 MET G N 1
ATOM 2791 C CA . MET D 1 76 ? 53.717 25.048 9.806 1.00 25.58 76 MET G CA 1
ATOM 2792 C C . MET D 1 76 ? 54.945 25.922 9.615 1.00 23.93 76 MET G C 1
ATOM 2793 O O . MET D 1 76 ? 55.976 25.435 9.180 1.00 26.04 76 MET G O 1
ATOM 2798 N N . ARG D 1 77 ? 54.827 27.197 9.964 1.00 24.51 77 ARG G N 1
ATOM 2799 C CA . ARG D 1 77 ? 55.903 28.167 9.811 1.00 26.65 77 ARG G CA 1
ATOM 2800 C C . ARG D 1 77 ? 57.054 27.975 10.793 1.00 28.21 77 ARG G C 1
ATOM 2801 O O . ARG D 1 77 ? 56.917 27.281 11.804 1.00 29.47 77 ARG G O 1
ATOM 2809 N N . VAL D 1 78 ? 58.201 28.564 10.469 1.00 25.19 78 VAL G N 1
ATOM 2810 C CA . VAL D 1 78 ? 59.386 28.470 11.297 1.00 24.04 78 VAL G CA 1
ATOM 2811 C C . VAL D 1 78 ? 60.060 29.818 11.444 1.00 24.53 78 VAL G C 1
ATOM 2812 O O . VAL D 1 78 ? 59.961 30.671 10.573 1.00 29.98 78 VAL G O 1
ATOM 2816 N N . ASN D 1 79 ? 60.726 30.013 12.569 1.00 20.29 79 ASN G N 1
ATOM 2817 C CA . ASN D 1 79 ? 61.449 31.233 12.827 1.00 17.62 79 ASN G CA 1
ATOM 2818 C C . ASN D 1 79 ? 62.885 30.782 12.788 1.00 18.06 79 ASN G C 1
ATOM 2819 O O . ASN D 1 79 ? 63.182 29.661 13.181 1.00 20.77 79 ASN G O 1
ATOM 2824 N N . MET D 1 80 ? 63.789 31.624 12.312 1.00 22.67 80 MET G N 1
ATOM 2825 C CA . MET D 1 80 ? 65.178 31.211 12.222 1.00 23.04 80 MET G CA 1
ATOM 2826 C C . MET D 1 80 ? 66.147 32.220 12.746 1.00 24.29 80 MET G C 1
ATOM 2827 O O . MET D 1 80 ? 65.830 33.388 12.900 1.00 25.34 80 MET G O 1
ATOM 2832 N N . CYS D 1 81 ? 67.340 31.735 13.035 1.00 26.95 81 CYS G N 1
ATOM 2833 C CA . CYS D 1 81 ? 68.430 32.570 13.494 1.00 28.59 81 CYS G CA 1
ATOM 2834 C C . CYS D 1 81 ? 69.533 32.077 12.571 1.00 29.93 81 CYS G C 1
ATOM 2835 O O . CYS D 1 81 ? 70.084 30.994 12.778 1.00 29.34 81 CYS G O 1
ATOM 2838 N N . ALA D 1 82 ? 69.785 32.822 11.496 1.00 30.16 82 ALA G N 1
ATOM 2839 C CA . 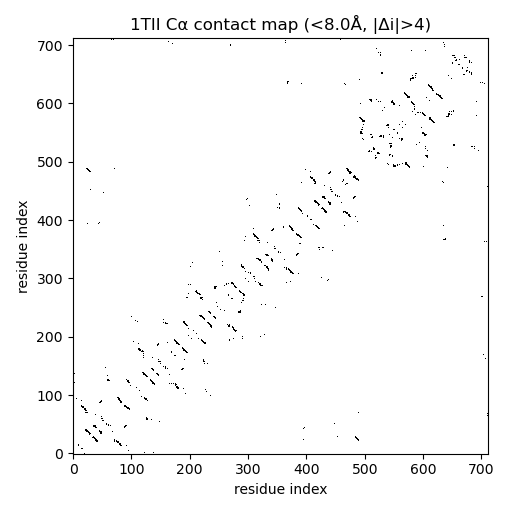ALA D 1 82 ? 70.780 32.420 10.507 1.00 26.29 82 ALA G CA 1
ATOM 2840 C C . ALA D 1 82 ? 71.945 33.374 10.328 1.00 23.75 82 ALA G C 1
ATOM 2841 O O . ALA D 1 82 ? 71.812 34.588 10.483 1.00 19.17 82 ALA G O 1
ATOM 2843 N N . SER D 1 83 ? 73.100 32.795 10.027 1.00 26.78 83 SER G N 1
ATOM 2844 C CA . SER D 1 83 ? 74.306 33.547 9.793 1.00 30.61 83 SER G CA 1
ATOM 2845 C C . SER D 1 83 ? 74.306 34.073 8.367 1.00 33.34 83 SER G C 1
ATOM 2846 O O . SER D 1 83 ? 74.224 33.297 7.407 1.00 30.73 83 SER G O 1
ATOM 2849 N N . PRO D 1 84 ? 74.367 35.402 8.209 1.00 35.08 84 PRO G N 1
ATOM 2850 C CA . PRO D 1 84 ? 74.380 36.033 6.892 1.00 39.40 84 PRO G CA 1
ATOM 2851 C C . PRO D 1 84 ? 75.813 36.064 6.350 1.00 42.85 84 PRO G C 1
ATOM 2852 O O . PRO D 1 84 ? 76.101 36.717 5.353 1.00 45.29 84 PRO G O 1
ATOM 2856 N N . ALA D 1 85 ? 76.713 35.361 7.029 1.00 45.07 85 ALA G N 1
ATOM 2857 C CA . ALA D 1 85 ? 78.115 35.328 6.634 1.00 46.65 85 ALA G CA 1
ATOM 2858 C C . ALA D 1 85 ? 78.392 34.350 5.497 1.00 47.70 85 ALA G C 1
ATOM 2859 O O . ALA D 1 85 ? 79.542 34.153 5.095 1.00 51.00 85 ALA G O 1
ATOM 2861 N N . SER D 1 86 ? 77.340 33.758 4.955 1.00 46.08 86 SER G N 1
ATOM 2862 C CA . SER D 1 86 ? 77.515 32.801 3.886 1.00 44.33 86 SER G CA 1
ATOM 2863 C C . SER D 1 86 ? 76.307 32.883 2.969 1.00 43.85 86 SER G C 1
ATOM 2864 O O . SER D 1 86 ? 75.267 33.447 3.329 1.00 41.80 86 SER G O 1
ATOM 2867 N N . SER D 1 87 ? 76.469 32.371 1.759 1.00 44.31 87 SER G N 1
ATOM 2868 C CA . SER D 1 87 ? 75.386 32.343 0.798 1.00 42.46 87 SER G CA 1
ATOM 2869 C C . SER D 1 87 ? 75.398 30.972 0.136 1.00 41.82 87 SER G C 1
ATOM 2870 O O . SER D 1 87 ? 76.373 30.604 -0.528 1.00 46.98 87 SER G O 1
ATOM 2873 N N . PRO D 1 88 ? 74.347 30.160 0.383 1.00 37.65 88 PRO G N 1
ATOM 2874 C CA . PRO D 1 88 ? 73.208 30.523 1.244 1.00 36.82 88 PRO G CA 1
ATOM 2875 C C . PRO D 1 88 ? 73.475 30.681 2.777 1.00 33.09 88 PRO G C 1
ATOM 2876 O O . PRO D 1 88 ? 74.438 30.137 3.322 1.00 32.25 88 PRO G O 1
ATOM 2880 N N . ASN D 1 89 ? 72.667 31.522 3.427 1.00 30.08 89 ASN G N 1
ATOM 2881 C CA . ASN D 1 89 ? 72.772 31.774 4.861 1.00 29.30 89 ASN G CA 1
ATOM 2882 C C . ASN D 1 89 ? 72.659 30.445 5.594 1.00 29.53 89 ASN G C 1
ATOM 2883 O O . ASN D 1 89 ? 71.926 29.551 5.170 1.00 33.22 89 ASN G O 1
ATOM 2888 N N . VAL D 1 90 ? 73.363 30.318 6.708 1.00 29.51 90 VAL G N 1
ATOM 2889 C CA . VAL D 1 90 ? 73.315 29.081 7.462 1.00 28.18 90 VAL G CA 1
ATOM 2890 C C . VAL D 1 90 ? 72.464 29.235 8.692 1.00 27.08 90 VAL G C 1
ATOM 2891 O O . VAL D 1 90 ? 72.537 30.253 9.381 1.00 24.42 90 VAL G O 1
ATOM 2895 N N . ILE D 1 91 ? 71.638 28.227 8.944 1.00 29.98 91 ILE G N 1
ATOM 2896 C CA . ILE D 1 91 ? 70.734 28.205 10.097 1.00 30.03 91 ILE G CA 1
ATOM 2897 C C . ILE D 1 91 ? 71.452 27.780 11.402 1.00 29.29 91 ILE G C 1
ATOM 2898 O O . ILE D 1 91 ? 71.981 26.677 11.492 1.00 26.58 91 ILE G O 1
ATOM 2903 N N . TRP D 1 92 ? 71.467 28.658 12.400 1.00 28.75 92 TRP G N 1
ATOM 2904 C CA . TRP D 1 92 ? 72.085 28.344 13.689 1.00 29.09 92 TRP G CA 1
ATOM 2905 C C . TRP D 1 92 ? 71.064 27.968 14.757 1.00 24.85 92 TRP G C 1
ATOM 2906 O O . TRP D 1 92 ? 71.410 27.422 15.792 1.00 28.56 92 TRP G O 1
ATOM 2917 N N . ALA D 1 93 ? 69.805 28.256 14.494 1.00 20.17 93 ALA G N 1
ATOM 2918 C CA . ALA D 1 93 ? 68.758 27.945 15.422 1.00 20.70 93 ALA G CA 1
ATOM 2919 C C . ALA D 1 93 ? 67.470 28.048 14.663 1.00 21.76 93 ALA G C 1
ATOM 2920 O O . ALA D 1 93 ? 67.283 28.988 13.892 1.00 25.41 93 ALA G O 1
ATOM 2922 N N . ILE D 1 94 ? 66.568 27.115 14.932 1.00 19.39 94 ILE G N 1
ATOM 2923 C CA . ILE D 1 94 ? 65.288 27.072 14.280 1.00 16.95 94 ILE G CA 1
ATOM 2924 C C . ILE D 1 94 ? 64.215 26.743 15.309 1.00 20.88 94 ILE G C 1
ATOM 2925 O O . ILE D 1 94 ? 64.454 26.024 16.292 1.00 18.99 94 ILE G O 1
ATOM 2930 N N . GLU D 1 95 ? 63.030 27.296 15.093 1.00 20.29 95 GLU G N 1
ATOM 2931 C CA . GLU D 1 95 ? 61.920 27.083 15.988 1.00 18.02 95 GLU G CA 1
ATOM 2932 C C . GLU D 1 95 ? 60.693 26.747 15.180 1.00 18.63 95 GLU G C 1
ATOM 2933 O O . GLU D 1 95 ? 60.252 27.559 14.378 1.00 23.56 95 GLU G O 1
ATOM 2939 N N . LEU D 1 96 ? 60.157 25.548 15.364 1.00 19.38 96 LEU G N 1
ATOM 2940 C CA . LEU D 1 96 ? 58.946 25.154 14.668 1.00 18.92 96 LEU G CA 1
ATOM 2941 C C . LEU D 1 96 ? 57.763 25.740 15.415 1.00 21.41 96 LEU G C 1
ATOM 2942 O O . LEU D 1 96 ? 57.618 25.529 16.609 1.00 25.10 96 LEU G O 1
ATOM 2947 N N . GLU D 1 97 ? 56.953 26.546 14.752 1.00 27.06 97 GLU G N 1
ATOM 2948 C CA . GLU D 1 97 ? 55.796 27.086 15.435 1.00 28.72 97 GLU G CA 1
ATOM 2949 C C . GLU D 1 97 ? 54.499 26.496 14.896 1.00 27.31 97 GLU G C 1
ATOM 2950 O O . GLU D 1 97 ? 54.237 26.553 13.708 1.00 32.44 97 GLU G O 1
ATOM 2956 N N . ALA D 1 98 ? 53.734 25.867 15.782 1.00 28.84 98 ALA G N 1
ATOM 2957 C CA . ALA D 1 98 ? 52.466 25.230 15.448 1.00 28.25 98 ALA G CA 1
ATOM 2958 C C . ALA D 1 98 ? 51.309 26.225 15.308 1.00 31.80 98 ALA G C 1
ATOM 2959 O O . ALA D 1 98 ? 51.154 27.096 16.204 1.00 38.72 98 ALA G O 1
ATOM 2961 N N . GLY E 1 1 ? 44.826 14.195 32.947 1.00 42.08 1 GLY H N 1
ATOM 2962 C CA . GLY E 1 1 ? 45.952 14.713 33.787 1.00 41.06 1 GLY H CA 1
ATOM 2963 C C . GLY E 1 1 ? 47.026 13.649 33.881 1.00 39.66 1 GLY H C 1
ATOM 2964 O O . GLY E 1 1 ? 46.935 12.651 33.171 1.00 43.52 1 GLY H O 1
ATOM 2965 N N . ALA E 1 2 ? 48.042 13.840 34.722 1.00 35.17 2 ALA H N 1
ATOM 2966 C CA . ALA E 1 2 ? 49.101 12.845 34.843 1.00 29.52 2 ALA H CA 1
ATOM 2967 C C . ALA E 1 2 ? 48.553 11.545 35.408 1.00 27.10 2 ALA H C 1
ATOM 2968 O O . ALA E 1 2 ? 47.568 11.542 36.139 1.00 30.99 2 ALA H O 1
ATOM 2970 N N . SER E 1 3 ? 49.122 10.432 34.979 1.00 24.64 3 SER H N 1
ATOM 2971 C CA . SER E 1 3 ? 48.704 9.150 35.500 1.00 21.52 3 SER H CA 1
ATOM 2972 C C . SER E 1 3 ? 49.163 9.183 36.961 1.00 22.52 3 SER H C 1
ATOM 2973 O O . SER E 1 3 ? 50.106 9.920 37.300 1.00 22.27 3 SER H O 1
ATOM 2976 N N . GLN E 1 4 ? 48.558 8.344 37.798 1.00 24.61 4 GLN H N 1
ATOM 2977 C CA . GLN E 1 4 ? 48.931 8.293 39.200 1.00 25.03 4 GLN H CA 1
ATOM 2978 C C . GLN E 1 4 ? 50.402 7.926 39.303 1.00 23.15 4 GLN H C 1
ATOM 2979 O O . GLN E 1 4 ? 51.139 8.507 40.094 1.00 23.55 4 GLN H O 1
ATOM 2985 N N . PHE E 1 5 ? 50.836 7.030 38.425 1.00 21.31 5 PHE H N 1
ATOM 2986 C CA . PHE E 1 5 ? 52.220 6.576 38.368 1.00 19.94 5 PHE H CA 1
ATOM 2987 C C . PHE E 1 5 ? 53.151 7.756 38.150 1.00 22.54 5 PHE H C 1
ATOM 2988 O O . PHE E 1 5 ? 54.133 7.927 38.866 1.00 23.38 5 PHE H O 1
ATOM 2996 N N . PHE E 1 6 ? 52.826 8.574 37.154 1.00 24.64 6 PHE H N 1
ATOM 2997 C CA . PHE E 1 6 ? 53.644 9.724 36.816 1.00 20.83 6 PHE H CA 1
ATOM 2998 C C . PHE E 1 6 ? 53.663 10.739 37.949 1.00 20.13 6 PHE H C 1
ATOM 2999 O O . PHE E 1 6 ? 54.711 11.284 38.257 1.00 20.21 6 PHE H O 1
ATOM 3007 N N . LYS E 1 7 ? 52.494 11.049 38.505 1.00 23.29 7 LYS H N 1
ATOM 3008 C CA . LYS E 1 7 ? 52.391 12.000 39.621 1.00 25.85 7 LYS H CA 1
ATOM 3009 C C . LYS E 1 7 ? 53.279 11.559 40.804 1.00 24.77 7 LYS H C 1
ATOM 3010 O O . LYS E 1 7 ? 54.102 12.334 41.306 1.00 27.15 7 LYS H O 1
ATOM 3016 N N . ASP E 1 8 ? 53.133 10.301 41.210 1.00 19.93 8 ASP H N 1
ATOM 3017 C CA . ASP E 1 8 ? 53.881 9.754 42.325 1.00 23.05 8 ASP H CA 1
ATOM 3018 C C . ASP E 1 8 ? 55.368 9.747 42.118 1.00 24.00 8 ASP H C 1
ATOM 3019 O O . ASP E 1 8 ? 56.117 10.148 43.004 1.00 29.12 8 ASP H O 1
ATOM 3024 N N . ASN E 1 9 ? 55.806 9.337 40.938 1.00 21.61 9 ASN H N 1
ATOM 3025 C CA . ASN E 1 9 ? 57.233 9.299 40.649 1.00 19.98 9 ASN H CA 1
ATOM 3026 C C . ASN E 1 9 ? 57.835 10.687 40.739 1.00 19.08 9 ASN H C 1
ATOM 3027 O O . ASN E 1 9 ? 58.910 10.866 41.289 1.00 22.58 9 ASN H O 1
ATOM 3032 N N . CYS E 1 10 ? 57.126 11.678 40.218 1.00 17.33 10 CYS H N 1
ATOM 3033 C CA . CYS E 1 10 ? 57.603 13.067 40.253 1.00 21.43 10 CYS H CA 1
ATOM 3034 C C . CYS E 1 10 ? 57.640 13.622 41.687 1.00 23.41 10 CYS H C 1
ATOM 3035 O O . CYS E 1 10 ? 58.594 14.298 42.084 1.00 23.53 10 CYS H O 1
ATOM 3038 N N . ASN E 1 11 ? 56.601 13.310 42.459 1.00 26.51 11 ASN H N 1
ATOM 3039 C CA . ASN E 1 11 ? 56.494 13.776 43.832 1.00 27.94 11 ASN H CA 1
ATOM 3040 C C . ASN E 1 11 ? 57.618 13.261 44.697 1.00 28.47 11 ASN H C 1
ATOM 3041 O O . ASN E 1 11 ? 57.994 13.891 45.677 1.00 33.52 11 ASN H O 1
ATOM 3046 N N . ARG E 1 12 ? 58.188 12.133 44.310 1.00 26.55 12 ARG H N 1
ATOM 3047 C CA . ARG E 1 12 ? 59.293 11.575 45.050 1.00 26.42 12 ARG H CA 1
ATOM 3048 C C . ARG E 1 12 ? 60.577 12.302 44.719 1.00 25.97 12 ARG H C 1
ATOM 3049 O O . ARG E 1 12 ? 61.638 11.876 45.174 1.00 30.89 12 ARG H O 1
ATOM 3057 N N . THR E 1 13 ? 60.512 13.378 43.935 1.00 21.23 13 THR H N 1
ATOM 3058 C CA . THR E 1 13 ? 61.745 14.082 43.545 1.00 19.40 13 THR H CA 1
ATOM 3059 C C . THR E 1 13 ? 61.688 15.542 43.933 1.00 15.32 13 THR H C 1
ATOM 3060 O O . THR E 1 13 ? 60.666 15.998 44.420 1.00 19.93 13 THR H O 1
ATOM 3064 N N . THR E 1 14 ? 62.777 16.278 43.709 1.00 19.63 14 THR H N 1
ATOM 3065 C CA . THR E 1 14 ? 62.816 17.710 44.006 1.00 21.61 14 THR H CA 1
ATOM 3066 C C . THR E 1 14 ? 62.252 18.566 42.858 1.00 26.99 14 THR H C 1
ATOM 3067 O O . THR E 1 14 ? 62.198 19.796 42.971 1.00 30.36 14 THR H O 1
ATOM 3071 N N . ALA E 1 15 ? 61.802 17.919 41.778 1.00 27.93 15 ALA H N 1
ATOM 3072 C CA . ALA E 1 15 ? 61.267 18.629 40.611 1.00 27.33 15 ALA H CA 1
ATOM 3073 C C . ALA E 1 15 ? 59.773 18.900 40.723 1.00 27.30 15 ALA H C 1
ATOM 3074 O O . ALA E 1 15 ? 59.092 18.292 41.537 1.00 28.13 15 ALA H O 1
ATOM 3076 N N . SER E 1 16 ? 59.271 19.826 39.913 1.00 25.92 16 SER H N 1
ATOM 3077 C CA . SER E 1 16 ? 57.856 20.158 39.942 1.00 27.55 16 SER H CA 1
ATOM 3078 C C . SER E 1 16 ? 57.078 19.458 38.843 1.00 26.73 16 SER H C 1
ATOM 3079 O O . SER E 1 16 ? 57.598 19.212 37.750 1.00 24.39 16 SER H O 1
ATOM 3082 N N . LEU E 1 17 ? 55.835 19.114 39.167 1.00 26.32 17 LEU H N 1
ATOM 3083 C CA . LEU E 1 17 ? 54.932 18.459 38.250 1.00 24.99 17 LEU H CA 1
ATOM 3084 C C . LEU E 1 17 ? 54.108 19.539 37.547 1.00 24.82 17 LEU H C 1
ATOM 3085 O O . LEU E 1 17 ? 53.452 20.340 38.202 1.00 26.43 17 LEU H O 1
ATOM 3090 N N . VAL E 1 18 ? 54.190 19.585 36.217 1.00 22.52 18 VAL H N 1
ATOM 3091 C CA . VAL E 1 18 ? 53.443 20.538 35.406 1.00 17.08 18 VAL H CA 1
ATOM 3092 C C . VAL E 1 18 ? 52.485 19.643 34.636 1.00 16.80 18 VAL H C 1
ATOM 3093 O O . VAL E 1 18 ? 52.901 18.694 33.971 1.00 20.40 18 VAL H O 1
ATOM 3097 N N . GLU E 1 19 ? 51.196 19.890 34.786 1.00 19.75 19 GLU H N 1
ATOM 3098 C CA . GLU E 1 19 ? 50.197 19.064 34.131 1.00 24.55 19 GLU H CA 1
ATOM 3099 C C . GLU E 1 19 ? 49.464 19.689 32.943 1.00 25.98 19 GLU H C 1
ATOM 3100 O O . GLU E 1 19 ? 49.239 20.908 32.908 1.00 26.84 19 GLU H O 1
ATOM 3106 N N . GLY E 1 20 ? 49.026 18.824 32.024 1.00 25.94 20 GLY H N 1
ATOM 3107 C CA . GLY E 1 20 ? 48.279 19.256 30.850 1.00 22.34 20 GLY H CA 1
ATOM 3108 C C . GLY E 1 20 ? 48.841 20.438 30.078 1.00 20.94 20 GLY H C 1
ATOM 3109 O O . GLY E 1 20 ? 48.114 21.379 29.786 1.00 21.08 20 GLY H O 1
ATOM 3110 N N . VAL E 1 21 ? 50.129 20.402 29.759 1.00 20.62 21 VAL H N 1
ATOM 3111 C CA . VAL E 1 21 ? 50.757 21.485 29.015 1.00 19.38 21 VAL H CA 1
ATOM 3112 C C . VAL E 1 21 ? 50.573 21.317 27.501 1.00 21.34 21 VAL H C 1
ATOM 3113 O O . VAL E 1 21 ? 50.649 20.192 26.966 1.00 22.54 21 VAL H O 1
ATOM 3117 N N . GLU E 1 22 ? 50.269 22.429 26.834 1.00 21.31 22 GLU H N 1
ATOM 3118 C CA . GLU E 1 22 ? 50.105 22.461 25.377 1.00 18.31 22 GLU H CA 1
ATOM 3119 C C . GLU E 1 22 ? 51.347 23.126 24.781 1.00 13.95 22 GLU H C 1
ATOM 3120 O O . GLU E 1 22 ? 51.583 24.319 24.962 1.00 16.69 22 GLU H O 1
ATOM 3126 N N . LEU E 1 23 ? 52.215 22.313 24.206 1.00 12.12 23 LEU H N 1
ATOM 3127 C CA . LEU E 1 23 ? 53.438 22.802 23.599 1.00 15.19 23 LEU H CA 1
ATOM 3128 C C . LEU E 1 23 ? 53.136 23.299 22.183 1.00 16.21 23 LEU H C 1
ATOM 3129 O O . LEU E 1 23 ? 52.421 22.651 21.435 1.00 14.46 23 LEU H O 1
ATOM 3134 N N . THR E 1 24 ? 53.692 24.443 21.806 1.00 16.40 24 THR H N 1
ATOM 3135 C CA . THR E 1 24 ? 53.434 24.972 20.481 1.00 16.18 24 THR H CA 1
ATOM 3136 C C . THR E 1 24 ? 54.677 25.406 19.710 1.00 16.82 24 THR H C 1
ATOM 3137 O O . THR E 1 24 ? 54.602 25.784 18.543 1.00 18.44 24 THR H O 1
ATOM 3141 N N . LYS E 1 25 ? 55.832 25.311 20.343 1.00 13.44 25 LYS H N 1
ATOM 3142 C CA . LYS E 1 25 ? 57.061 25.681 19.688 1.00 15.40 25 LYS H CA 1
ATOM 3143 C C . LYS E 1 25 ? 58.135 24.704 20.089 1.00 18.89 25 LYS H C 1
ATOM 3144 O O . LYS E 1 25 ? 58.202 24.303 21.239 1.00 19.95 25 LYS H O 1
ATOM 3150 N N . TYR E 1 26 ? 58.924 24.272 19.116 1.00 18.65 26 TYR H N 1
ATOM 3151 C CA . TYR E 1 26 ? 60.004 23.326 19.334 1.00 16.41 26 TYR H CA 1
ATOM 3152 C C . TYR E 1 26 ? 61.245 24.019 18.809 1.00 18.76 26 TYR H C 1
ATOM 3153 O O . TYR E 1 26 ? 61.295 24.432 17.647 1.00 19.94 26 TYR H O 1
ATOM 3162 N N . ILE E 1 27 ? 62.249 24.136 19.666 1.00 15.29 27 ILE H N 1
ATOM 3163 C CA . ILE E 1 27 ? 63.466 24.840 19.326 1.00 13.99 27 ILE H CA 1
ATOM 3164 C C . ILE E 1 27 ? 64.695 23.960 19.311 1.00 18.83 27 ILE H C 1
ATOM 3165 O O . ILE E 1 27 ? 64.826 23.095 20.153 1.00 21.30 27 ILE H O 1
ATOM 3170 N N . SER E 1 28 ? 65.542 24.133 18.298 1.00 18.70 28 SER H N 1
ATOM 3171 C CA . SER E 1 28 ? 66.825 23.435 18.194 1.00 19.92 28 SER H CA 1
ATOM 3172 C C . SER E 1 28 ? 67.802 24.606 18.013 1.00 24.50 28 SER H C 1
ATOM 3173 O O . SER E 1 28 ? 67.610 25.454 17.125 1.00 26.51 28 SER H O 1
ATOM 3176 N N . ASP E 1 29 ? 68.819 24.674 18.869 1.00 24.86 29 ASP H N 1
ATOM 3177 C CA . ASP E 1 29 ? 69.758 25.801 18.892 1.00 23.71 29 ASP H CA 1
ATOM 3178 C C . ASP E 1 29 ? 71.187 25.309 19.085 1.00 26.91 29 ASP H C 1
ATOM 3179 O O . ASP E 1 29 ? 71.445 24.521 19.988 1.00 29.70 29 ASP H O 1
ATOM 3184 N N . ILE E 1 30 ? 72.114 25.753 18.238 1.00 27.71 30 ILE H N 1
ATOM 3185 C CA . ILE E 1 30 ? 73.509 25.347 18.394 1.00 24.11 30 ILE H CA 1
ATOM 3186 C C . ILE E 1 30 ? 74.413 26.539 18.691 1.00 24.95 30 ILE H C 1
ATOM 3187 O O . ILE E 1 30 ? 75.629 26.418 18.714 1.00 26.32 30 ILE H O 1
ATOM 3192 N N . ASN E 1 31 ? 73.808 27.698 18.911 1.00 31.26 31 ASN H N 1
ATOM 3193 C CA . ASN E 1 31 ? 74.569 28.885 19.255 1.00 39.05 31 ASN H CA 1
ATOM 3194 C C . ASN E 1 31 ? 75.278 28.557 20.561 1.00 44.13 31 ASN H C 1
ATOM 3195 O O . ASN E 1 31 ? 74.668 28.060 21.505 1.00 44.08 31 ASN H O 1
ATOM 3200 N N . ASN E 1 32 ? 76.574 28.825 20.589 1.00 48.92 32 ASN H N 1
ATOM 3201 C CA . ASN E 1 32 ? 77.441 28.546 21.729 1.00 53.12 32 ASN H CA 1
ATOM 3202 C C . ASN E 1 32 ? 76.942 28.786 23.161 1.00 52.64 32 ASN H C 1
ATOM 3203 O O . ASN E 1 32 ? 77.340 28.082 24.086 1.00 51.32 32 ASN H O 1
ATOM 3208 N N . ASN E 1 33 ? 76.046 29.744 23.339 1.00 52.64 33 ASN H N 1
ATOM 3209 C CA . ASN E 1 33 ? 75.538 30.067 24.665 1.00 54.17 33 ASN H CA 1
ATOM 3210 C C . ASN E 1 33 ? 74.322 29.238 25.062 1.00 52.06 33 ASN H C 1
ATOM 3211 O O . ASN E 1 33 ? 74.258 28.665 26.148 1.00 51.46 33 ASN H O 1
ATOM 3216 N N . THR E 1 34 ? 73.360 29.199 24.152 1.00 49.27 34 THR H N 1
ATOM 3217 C CA . THR E 1 34 ? 72.085 28.530 24.327 1.00 46.28 34 THR H CA 1
ATOM 3218 C C . THR E 1 34 ? 71.975 27.210 23.566 1.00 44.09 34 THR H C 1
ATOM 3219 O O . THR E 1 34 ? 70.931 26.865 23.032 1.00 49.62 34 THR H O 1
ATOM 3223 N N . ASP E 1 35 ? 73.074 26.484 23.508 1.00 39.16 35 ASP H N 1
ATOM 3224 C CA . ASP E 1 35 ? 73.160 25.208 22.818 1.00 35.59 35 ASP H CA 1
ATOM 3225 C C . ASP E 1 35 ? 72.236 24.139 23.451 1.00 32.62 35 ASP H C 1
ATOM 3226 O O . ASP E 1 35 ? 72.552 23.599 24.505 1.00 34.24 35 ASP H O 1
ATOM 3231 N N . GLY E 1 36 ? 71.107 23.836 22.816 1.00 27.14 36 GLY H N 1
ATOM 3232 C CA . GLY E 1 36 ? 70.208 22.827 23.357 1.00 18.26 36 GLY H CA 1
ATOM 3233 C C . GLY E 1 36 ? 68.854 22.779 22.686 1.00 16.72 36 GLY H C 1
ATOM 3234 O O . GLY E 1 36 ? 68.611 23.526 21.747 1.00 18.98 36 GLY H O 1
ATOM 3235 N N . MET E 1 37 ? 68.003 21.855 23.121 1.00 14.89 37 MET H N 1
ATOM 3236 C CA . MET E 1 37 ? 66.645 21.673 22.598 1.00 13.11 37 MET H CA 1
ATOM 3237 C C . MET E 1 37 ? 65.666 22.248 23.633 1.00 15.96 37 MET H C 1
ATOM 3238 O O . MET E 1 37 ? 65.830 22.011 24.821 1.00 16.54 37 MET H O 1
ATOM 3243 N N . TYR E 1 38 ? 64.620 22.943 23.193 1.00 16.34 38 TYR H N 1
ATOM 3244 C CA . TYR E 1 38 ? 63.664 23.574 24.098 1.00 12.30 38 TYR H CA 1
ATOM 3245 C C . TYR E 1 38 ? 62.276 23.440 23.562 1.00 15.44 38 TYR H C 1
ATOM 3246 O O . TYR E 1 38 ? 62.093 23.207 22.380 1.00 20.83 38 TYR H O 1
ATOM 3255 N N . VAL E 1 39 ? 61.289 23.632 24.426 1.00 18.19 39 VAL H N 1
ATOM 3256 C CA . VAL E 1 39 ? 59.873 23.582 24.042 1.00 15.79 39 VAL H CA 1
ATOM 3257 C C . VAL E 1 39 ? 59.181 24.783 24.701 1.00 19.51 39 VAL H C 1
ATOM 3258 O O . VAL E 1 39 ? 59.630 25.239 25.758 1.00 20.41 39 VAL H O 1
ATOM 3262 N N . VAL E 1 40 ? 58.136 25.324 24.059 1.00 18.29 40 VAL H N 1
ATOM 3263 C CA . VAL E 1 40 ? 57.409 26.481 24.579 1.00 13.68 40 VAL H CA 1
ATOM 3264 C C . VAL E 1 40 ? 55.951 26.124 24.627 1.00 15.83 40 VAL H C 1
ATOM 3265 O O . VAL E 1 40 ? 55.441 25.473 23.720 1.00 17.48 40 VAL H O 1
ATOM 3269 N N . SER E 1 41 ? 55.308 26.443 25.745 1.00 20.98 41 SER H N 1
ATOM 3270 C CA . SER E 1 41 ? 53.894 26.141 25.922 1.00 21.18 41 SER H CA 1
ATOM 3271 C C . SER E 1 41 ? 53.105 27.262 25.304 1.00 22.40 41 SER H C 1
ATOM 3272 O O . SER E 1 41 ? 53.656 28.310 24.991 1.00 22.99 41 SER H O 1
ATOM 3275 N N . SER E 1 42 ? 51.805 27.055 25.172 1.00 26.08 42 SER H N 1
ATOM 3276 C CA . SER E 1 42 ? 50.935 28.057 24.593 1.00 30.82 42 SER H CA 1
ATOM 3277 C C . SER E 1 42 ? 50.903 29.337 25.448 1.00 38.72 42 SER H C 1
ATOM 3278 O O . SER E 1 42 ? 50.429 30.394 24.991 1.00 43.53 42 SER H O 1
ATOM 3281 N N . THR E 1 43 ? 51.363 29.228 26.697 1.00 40.60 43 THR H N 1
ATOM 3282 C CA . THR E 1 43 ? 51.388 30.356 27.630 1.00 37.54 43 THR H CA 1
ATOM 3283 C C . THR E 1 43 ? 52.750 31.037 27.724 1.00 35.04 43 THR H C 1
ATOM 3284 O O . THR E 1 43 ? 52.902 32.024 28.432 1.00 37.54 43 THR H O 1
ATOM 3288 N N . GLY E 1 44 ? 53.735 30.547 26.986 1.00 34.06 44 GLY H N 1
ATOM 3289 C CA . GLY E 1 44 ? 55.038 31.184 27.035 1.00 31.49 44 GLY H CA 1
ATOM 3290 C C . GLY E 1 44 ? 56.028 30.520 27.962 1.00 28.94 44 GLY H C 1
ATOM 3291 O O . GLY E 1 44 ? 57.119 31.048 28.178 1.00 32.92 44 GLY H O 1
ATOM 3292 N N . GLY E 1 45 ? 55.648 29.374 28.518 1.00 25.25 45 GLY H N 1
ATOM 3293 C CA . GLY E 1 45 ? 56.538 28.647 29.397 1.00 23.30 45 GLY H CA 1
ATOM 3294 C C . GLY E 1 45 ? 57.608 28.019 28.539 1.00 24.72 45 GLY H C 1
ATOM 3295 O O . GLY E 1 45 ? 57.302 27.555 27.447 1.00 28.20 45 GLY H O 1
ATOM 3296 N N . VAL E 1 46 ? 58.845 27.980 29.030 1.00 24.12 46 VAL H N 1
ATOM 3297 C CA . VAL E 1 46 ? 59.979 27.415 28.299 1.00 22.35 46 VAL H CA 1
ATOM 3298 C C . VAL E 1 46 ? 60.733 26.353 29.102 1.00 23.02 46 VAL H C 1
ATOM 3299 O O . VAL E 1 46 ? 61.142 26.615 30.216 1.00 22.37 46 VAL H O 1
ATOM 3303 N N . TRP E 1 47 ? 60.980 25.187 28.511 1.00 19.47 47 TRP H N 1
ATOM 3304 C CA . TRP E 1 47 ? 61.714 24.134 29.197 1.00 16.04 47 TRP H CA 1
ATOM 3305 C C . TRP E 1 47 ? 62.828 23.615 28.319 1.00 18.20 47 TRP H C 1
ATOM 3306 O O . TRP E 1 47 ? 62.721 23.627 27.104 1.00 21.67 47 TRP H O 1
ATOM 3317 N N . ARG E 1 48 ? 63.912 23.186 28.939 1.00 14.33 48 ARG H N 1
ATOM 3318 C CA . ARG E 1 48 ? 65.022 22.629 28.217 1.00 16.34 48 ARG H CA 1
ATOM 3319 C C . ARG E 1 48 ? 64.870 21.118 28.316 1.00 19.30 48 ARG H C 1
ATOM 3320 O O . ARG E 1 48 ? 64.493 20.600 29.363 1.00 21.89 48 ARG H O 1
ATOM 3328 N N . ILE E 1 49 ? 65.091 20.413 27.214 1.00 18.99 49 ILE H N 1
ATOM 3329 C CA . ILE E 1 49 ? 64.981 18.965 27.208 1.00 18.55 49 ILE H CA 1
ATOM 3330 C C . ILE E 1 49 ? 66.345 18.455 27.573 1.00 20.78 49 ILE H C 1
ATOM 3331 O O . ILE E 1 49 ? 67.359 19.041 27.197 1.00 21.94 49 ILE H O 1
ATOM 3336 N N . SER E 1 50 ? 66.415 17.387 28.300 1.00 18.82 50 SER H N 1
ATOM 3337 C CA . SER E 1 50 ? 67.704 16.919 28.723 1.00 20.52 50 SER H CA 1
ATOM 3338 C C . SER E 1 50 ? 68.374 16.039 27.704 1.00 19.90 50 SER H C 1
ATOM 3339 O O . SER E 1 50 ? 67.703 15.388 26.895 1.00 20.18 50 SER H O 1
ATOM 3342 N N . ARG E 1 51 ? 69.687 16.042 27.809 1.00 17.71 51 ARG H N 1
ATOM 3343 C CA . ARG E 1 51 ? 70.520 15.273 26.939 1.00 22.47 51 ARG H CA 1
ATOM 3344 C C . ARG E 1 51 ? 71.492 14.374 27.714 1.00 18.85 51 ARG H C 1
ATOM 3345 O O . ARG E 1 51 ? 71.897 14.706 28.805 1.00 24.46 51 ARG H O 1
ATOM 3353 N N . ALA E 1 52 ? 71.801 13.202 27.189 1.00 21.58 52 ALA H N 1
ATOM 3354 C CA . ALA E 1 52 ? 72.728 12.291 27.852 1.00 20.52 52 ALA H CA 1
ATOM 3355 C C . ALA E 1 52 ? 73.524 11.597 26.763 1.00 24.27 52 ALA H C 1
ATOM 3356 O O . ALA E 1 52 ? 72.962 11.043 25.816 1.00 25.63 52 ALA H O 1
ATOM 3358 N N . LYS E 1 53 ? 74.834 11.599 26.910 1.00 24.72 53 LYS H N 1
ATOM 3359 C CA . LYS E 1 53 ? 75.692 11.000 25.924 1.00 26.68 53 LYS H CA 1
ATOM 3360 C C . LYS E 1 53 ? 75.685 9.487 25.939 1.00 29.24 53 LYS H C 1
ATOM 3361 O O . LYS E 1 53 ? 75.735 8.850 24.874 1.00 32.65 53 LYS H O 1
ATOM 3367 N N . ASP E 1 54 ? 75.574 8.919 27.139 1.00 30.03 54 ASP H N 1
ATOM 3368 C CA . ASP E 1 54 ? 75.636 7.474 27.346 1.00 25.96 54 ASP H CA 1
ATOM 3369 C C . ASP E 1 54 ? 74.355 6.688 27.531 1.00 20.41 54 ASP H C 1
ATOM 3370 O O . ASP E 1 54 ? 73.273 7.244 27.748 1.00 21.83 54 ASP H O 1
ATOM 3375 N N . TYR E 1 55 ? 74.492 5.380 27.328 1.00 16.45 55 TYR H N 1
ATOM 3376 C CA . TYR E 1 55 ? 73.416 4.409 27.473 1.00 18.59 55 TYR H CA 1
ATOM 3377 C C . TYR E 1 55 ? 73.272 4.126 28.982 1.00 18.11 55 TYR H C 1
ATOM 3378 O O . TYR E 1 55 ? 74.267 3.914 29.665 1.00 23.49 55 TYR H O 1
ATOM 3387 N N . PRO E 1 56 ? 72.036 3.979 29.486 1.00 16.54 56 PRO H N 1
ATOM 3388 C CA . PRO E 1 56 ? 70.748 4.040 28.786 1.00 14.33 56 PRO H CA 1
ATOM 3389 C C . PRO E 1 56 ? 70.041 5.378 28.705 1.00 11.99 56 PRO H C 1
ATOM 3390 O O . PRO E 1 56 ? 69.000 5.440 28.096 1.00 18.67 56 PRO H O 1
ATOM 3394 N N . ASP E 1 57 ? 70.567 6.434 29.302 1.00 11.98 57 ASP H N 1
ATOM 3395 C CA . ASP E 1 57 ? 69.883 7.711 29.277 1.00 10.60 57 ASP H CA 1
ATOM 3396 C C . ASP E 1 57 ? 69.748 8.372 27.917 1.00 14.67 57 ASP H C 1
ATOM 3397 O O . ASP E 1 57 ? 68.857 9.207 27.730 1.00 15.85 57 ASP H O 1
ATOM 3402 N N . ASN E 1 58 ? 70.629 8.033 26.976 1.00 14.21 58 ASN H N 1
ATOM 3403 C CA . ASN E 1 58 ? 70.532 8.569 25.600 1.00 14.96 58 ASN H CA 1
ATOM 3404 C C . ASN E 1 58 ? 69.257 8.046 24.887 1.00 12.37 58 ASN H C 1
ATOM 3405 O O . ASN E 1 58 ? 68.612 8.750 24.114 1.00 18.68 58 ASN H O 1
ATOM 3410 N N . VAL E 1 59 ? 68.839 6.843 25.263 1.00 8.96 59 VAL H N 1
ATOM 3411 C CA . VAL E 1 59 ? 67.634 6.241 24.749 1.00 7.86 59 VAL H CA 1
ATOM 3412 C C . VAL E 1 59 ? 66.451 7.065 25.267 1.00 12.74 59 VAL H C 1
ATOM 3413 O O . VAL E 1 59 ? 65.588 7.467 24.505 1.00 20.27 59 VAL H O 1
ATOM 3417 N N . MET E 1 60 ? 66.438 7.348 26.568 1.00 13.67 60 MET H N 1
ATOM 3418 C CA . MET E 1 60 ? 65.354 8.113 27.201 1.00 11.13 60 MET H CA 1
ATOM 3419 C C . MET E 1 60 ? 65.264 9.545 26.717 1.00 7.69 60 MET H C 1
ATOM 3420 O O . MET E 1 60 ? 64.169 10.045 26.467 1.00 12.38 60 MET H O 1
ATOM 3425 N N . THR E 1 61 ? 66.405 10.221 26.625 1.00 9.09 61 THR H N 1
ATOM 3426 C CA . THR E 1 61 ? 66.419 11.599 26.155 1.00 8.51 61 THR H CA 1
ATOM 3427 C C . THR E 1 61 ? 66.011 11.694 24.670 1.00 12.85 61 THR H C 1
ATOM 3428 O O . THR E 1 61 ? 65.290 12.624 24.297 1.00 15.78 61 THR H O 1
ATOM 3432 N N . ALA E 1 62 ? 66.371 10.684 23.865 1.00 10.69 62 ALA H N 1
ATOM 3433 C CA . ALA E 1 62 ? 65.976 10.630 22.455 1.00 11.30 62 ALA H CA 1
ATOM 3434 C C . ALA E 1 62 ? 64.452 10.538 22.404 1.00 9.66 62 ALA H C 1
ATOM 3435 O O . ALA E 1 62 ? 63.817 11.256 21.652 1.00 13.41 62 ALA H O 1
ATOM 3437 N N . GLU E 1 63 ? 63.855 9.735 23.278 1.00 10.22 63 GLU H N 1
ATOM 3438 C CA . GLU E 1 63 ? 62.399 9.610 23.309 1.00 8.80 63 GLU H CA 1
ATOM 3439 C C . GLU E 1 63 ? 61.686 10.885 23.773 1.00 12.94 63 GLU H C 1
ATOM 3440 O O . GLU E 1 63 ? 60.506 11.093 23.482 1.00 16.68 63 GLU H O 1
ATOM 3446 N N . MET E 1 64 ? 62.377 11.704 24.559 1.00 15.38 64 MET H N 1
ATOM 3447 C CA . MET E 1 64 ? 61.810 12.956 25.029 1.00 13.73 64 MET H CA 1
ATOM 3448 C C . MET E 1 64 ? 61.680 13.908 23.838 1.00 13.02 64 MET H C 1
ATOM 3449 O O . MET E 1 64 ? 60.700 14.630 23.725 1.00 13.24 64 MET H O 1
ATOM 3454 N N . ARG E 1 65 ? 62.678 13.906 22.955 1.00 14.50 65 ARG H N 1
ATOM 3455 C CA . ARG E 1 65 ? 62.655 14.758 21.764 1.00 14.40 65 ARG H CA 1
ATOM 3456 C C . ARG E 1 65 ? 61.544 14.294 20.822 1.00 15.90 65 ARG H C 1
ATOM 3457 O O . ARG E 1 65 ? 60.828 15.111 20.255 1.00 21.18 65 ARG H O 1
ATOM 3465 N N . LYS E 1 66 ? 61.346 12.985 20.728 1.00 15.69 66 LYS H N 1
ATOM 3466 C CA . LYS E 1 66 ? 60.288 12.447 19.891 1.00 13.05 66 LYS H CA 1
ATOM 3467 C C . LYS E 1 66 ? 58.940 12.889 20.452 1.00 15.56 66 LYS H C 1
ATOM 3468 O O . LYS E 1 66 ? 58.045 13.301 19.705 1.00 20.25 66 LYS H O 1
ATOM 3474 N N . ILE E 1 67 ? 58.801 12.826 21.775 1.00 14.42 67 ILE H N 1
ATOM 3475 C CA . ILE E 1 67 ? 57.559 13.219 22.443 1.00 9.31 67 ILE H CA 1
ATOM 3476 C C . ILE E 1 67 ? 57.272 14.707 22.259 1.00 9.70 67 ILE H C 1
ATOM 3477 O O . ILE E 1 67 ? 56.135 15.106 22.006 1.00 13.97 67 ILE H O 1
ATOM 3482 N N . ALA E 1 68 ? 58.300 15.527 22.382 1.00 9.62 68 ALA H N 1
ATOM 3483 C CA . ALA E 1 68 ? 58.140 16.959 22.225 1.00 13.94 68 ALA H CA 1
ATOM 3484 C C . ALA E 1 68 ? 57.699 17.267 20.788 1.00 15.68 68 ALA H C 1
ATOM 3485 O O . ALA E 1 68 ? 56.774 18.039 20.576 1.00 22.40 68 ALA H O 1
ATOM 3487 N N . MET E 1 69 ? 58.342 16.641 19.810 1.00 13.53 69 MET H N 1
ATOM 3488 C CA . MET E 1 69 ? 58.003 16.835 18.400 1.00 12.02 69 MET H CA 1
ATOM 3489 C C . MET E 1 69 ? 56.555 16.425 18.166 1.00 12.02 69 MET H C 1
ATOM 3490 O O . MET E 1 69 ? 55.765 17.178 17.606 1.00 15.55 69 MET H O 1
ATOM 3495 N N . ALA E 1 70 ? 56.195 15.240 18.634 1.00 10.64 70 ALA H N 1
ATOM 3496 C CA . ALA E 1 70 ? 54.845 14.735 18.472 1.00 8.26 70 ALA H CA 1
ATOM 3497 C C . ALA E 1 70 ? 53.790 15.616 19.109 1.00 15.05 70 ALA H C 1
ATOM 3498 O O . ALA E 1 70 ? 52.713 15.780 18.558 1.00 19.36 70 ALA H O 1
ATOM 3500 N N . ALA E 1 71 ? 54.081 16.159 20.285 1.00 16.04 71 ALA H N 1
ATOM 3501 C CA . ALA E 1 71 ? 53.141 17.019 20.980 1.00 12.40 71 ALA H CA 1
ATOM 3502 C C . ALA E 1 71 ? 52.911 18.334 20.223 1.00 12.51 71 ALA H C 1
ATOM 3503 O O . ALA E 1 71 ? 51.773 18.756 20.031 1.00 17.25 71 ALA H O 1
ATOM 3505 N N . VAL E 1 72 ? 53.990 18.976 19.785 1.00 13.59 72 VAL H N 1
ATOM 3506 C CA . VAL E 1 72 ? 53.893 20.237 19.036 1.00 16.55 72 VAL H CA 1
ATOM 3507 C C . VAL E 1 72 ? 53.120 20.088 17.704 1.00 20.15 72 VAL H C 1
ATOM 3508 O O . VAL E 1 72 ? 52.282 20.916 17.362 1.00 22.10 72 VAL H O 1
ATOM 3512 N N . LEU E 1 73 ? 53.404 19.023 16.965 1.00 21.35 73 LEU H N 1
ATOM 3513 C CA . LEU E 1 73 ? 52.755 18.771 15.684 1.00 19.13 73 LEU H CA 1
ATOM 3514 C C . LEU E 1 73 ? 51.289 18.466 15.817 1.00 18.37 73 LEU H C 1
ATOM 3515 O O . LEU E 1 73 ? 50.472 19.047 15.123 1.00 19.11 73 LEU H O 1
ATOM 3520 N N . SER E 1 74 ? 50.974 17.517 16.687 1.00 17.77 74 SER H N 1
ATOM 3521 C CA . SER E 1 74 ? 49.612 17.048 16.876 1.00 15.39 74 SER H CA 1
ATOM 3522 C C . SER E 1 74 ? 48.719 17.828 17.806 1.00 14.97 74 SER H C 1
ATOM 3523 O O . SER E 1 74 ? 47.515 17.676 17.739 1.00 17.37 74 SER H O 1
ATOM 3526 N N . GLY E 1 75 ? 49.308 18.538 18.758 1.00 14.21 75 GLY H N 1
ATOM 3527 C CA . GLY E 1 75 ? 48.512 19.272 19.707 1.00 15.49 75 GLY H CA 1
ATOM 3528 C C . GLY E 1 75 ? 48.157 18.431 20.928 1.00 18.42 75 GLY H C 1
ATOM 3529 O O . GLY E 1 75 ? 47.323 18.836 21.750 1.00 18.94 75 GLY H O 1
ATOM 3530 N N . MET E 1 76 ? 48.736 17.239 21.041 1.00 20.18 76 MET H N 1
ATOM 3531 C CA . MET E 1 76 ? 48.482 16.395 22.219 1.00 21.33 76 MET H CA 1
ATOM 3532 C C . MET E 1 76 ? 49.200 16.964 23.434 1.00 19.15 76 MET H C 1
ATOM 3533 O O . MET E 1 76 ? 50.318 17.460 23.332 1.00 19.85 76 MET H O 1
ATOM 3538 N N . ARG E 1 77 ? 48.583 16.864 24.596 1.00 19.83 77 ARG H N 1
ATOM 3539 C CA . ARG E 1 77 ? 49.210 17.429 25.771 1.00 19.86 77 ARG H CA 1
ATOM 3540 C C . ARG E 1 77 ? 50.236 16.535 26.414 1.00 18.52 77 ARG H C 1
ATOM 3541 O O . ARG E 1 77 ? 50.304 15.320 26.160 1.00 15.07 77 ARG H O 1
ATOM 3549 N N . VAL E 1 78 ? 51.031 17.177 27.256 1.00 18.46 78 VAL H N 1
ATOM 3550 C CA . VAL E 1 78 ? 52.084 16.523 28.006 1.00 18.59 78 VAL H CA 1
ATOM 3551 C C . VAL E 1 78 ? 52.050 16.945 29.494 1.00 18.81 78 VAL H C 1
ATOM 3552 O O . VAL E 1 78 ? 51.501 17.987 29.854 1.00 15.19 78 VAL H O 1
ATOM 3556 N N . ASN E 1 79 ? 52.582 16.087 30.353 1.00 18.09 79 ASN H N 1
ATOM 3557 C CA . ASN E 1 79 ? 52.687 16.350 31.784 1.00 13.21 79 ASN H CA 1
ATOM 3558 C C . ASN E 1 79 ? 54.171 16.263 31.974 1.00 12.64 79 ASN H C 1
ATOM 3559 O O . ASN E 1 79 ? 54.784 15.333 31.480 1.00 13.99 79 ASN H O 1
ATOM 3564 N N . MET E 1 80 ? 54.778 17.242 32.614 1.00 12.33 80 MET H N 1
ATOM 3565 C CA . MET E 1 80 ? 56.225 17.175 32.785 1.00 18.14 80 MET H CA 1
ATOM 3566 C C . MET E 1 80 ? 56.653 17.186 34.249 1.00 20.13 80 MET H C 1
ATOM 3567 O O . MET E 1 80 ? 55.892 17.601 35.112 1.00 23.03 80 MET H O 1
ATOM 3572 N N . CYS E 1 81 ? 57.839 16.669 34.530 1.00 17.27 81 CYS H N 1
ATOM 3573 C CA . CYS E 1 81 ? 58.387 16.710 35.874 1.00 14.51 81 CYS H CA 1
ATOM 3574 C C . CYS E 1 81 ? 59.649 17.500 35.610 1.00 14.17 81 CYS H C 1
ATOM 3575 O O . CYS E 1 81 ? 60.619 16.949 35.088 1.00 15.77 81 CYS H O 1
ATOM 3578 N N . ALA E 1 82 ? 59.603 18.805 35.885 1.00 16.83 82 ALA H N 1
ATOM 3579 C CA . ALA E 1 82 ? 60.730 19.702 35.625 1.00 21.15 82 ALA H CA 1
ATOM 3580 C C . ALA E 1 82 ? 61.479 20.243 36.844 1.00 23.73 82 ALA H C 1
ATOM 3581 O O . ALA E 1 82 ? 60.872 20.662 37.823 1.00 25.99 82 ALA H O 1
ATOM 3583 N N . SER E 1 83 ? 62.804 20.259 36.752 1.00 22.46 83 SER H N 1
ATOM 3584 C CA . SER E 1 83 ? 63.639 20.756 37.817 1.00 23.08 83 SER H CA 1
ATOM 3585 C C . SER E 1 83 ? 63.819 22.244 37.643 1.00 29.48 83 SER H C 1
ATOM 3586 O O . SER E 1 83 ? 64.371 22.713 36.640 1.00 26.42 83 SER H O 1
ATOM 3589 N N . PRO E 1 84 ? 63.403 23.012 38.648 1.00 31.48 84 PRO H N 1
ATOM 3590 C CA . PRO E 1 84 ? 63.503 24.468 38.646 1.00 33.07 84 PRO H CA 1
ATOM 3591 C C . PRO E 1 84 ? 64.917 24.952 38.952 1.00 35.67 84 PRO H C 1
ATOM 3592 O O . PRO E 1 84 ? 65.185 26.145 38.926 1.00 38.19 84 PRO H O 1
ATOM 3596 N N . ALA E 1 85 ? 65.824 24.017 39.214 1.00 39.70 85 ALA H N 1
ATOM 3597 C CA . ALA E 1 85 ? 67.217 24.339 39.515 1.00 41.89 85 ALA H CA 1
ATOM 3598 C C . ALA E 1 85 ? 67.848 25.221 38.449 1.00 44.00 85 ALA H C 1
ATOM 3599 O O . ALA E 1 85 ? 68.685 26.063 38.747 1.00 47.46 85 ALA H O 1
ATOM 3601 N N . SER E 1 86 ? 67.474 24.999 37.198 1.00 46.51 86 SER H N 1
ATOM 3602 C CA . SER E 1 86 ? 68.012 25.795 36.110 1.00 44.88 86 SER H CA 1
ATOM 3603 C C . SER E 1 86 ? 66.882 26.580 35.477 1.00 43.36 86 SER H C 1
ATOM 3604 O O . SER E 1 86 ? 65.706 26.289 35.713 1.00 40.53 86 SER H O 1
ATOM 3607 N N . SER E 1 87 ? 67.238 27.632 34.751 1.00 43.98 87 SER H N 1
ATOM 3608 C CA . SER E 1 87 ? 66.251 28.446 34.052 1.00 46.27 87 SER H CA 1
ATOM 3609 C C . SER E 1 87 ? 66.755 28.638 32.630 1.00 42.77 87 SER H C 1
ATOM 3610 O O . SER E 1 87 ? 67.817 29.234 32.427 1.00 46.48 87 SER H O 1
ATOM 3613 N N . PRO E 1 88 ? 65.995 28.141 31.630 1.00 36.92 88 PRO H N 1
ATOM 3614 C CA . PRO E 1 88 ? 64.722 27.442 31.849 1.00 30.40 88 PRO H CA 1
ATOM 3615 C C . PRO E 1 88 ? 64.828 26.099 32.573 1.00 26.31 88 PRO H C 1
ATOM 3616 O O . PRO E 1 88 ? 65.890 25.471 32.652 1.00 23.83 88 PRO H O 1
ATOM 3620 N N . ASN E 1 89 ? 63.714 25.686 33.142 1.00 23.84 89 ASN H N 1
ATOM 3621 C CA . ASN E 1 89 ? 63.658 24.442 33.873 1.00 22.27 89 ASN H CA 1
ATOM 3622 C C . ASN E 1 89 ? 63.930 23.247 32.975 1.00 23.30 89 ASN H C 1
ATOM 3623 O O . ASN E 1 89 ? 63.438 23.170 31.856 1.00 21.20 89 ASN H O 1
ATOM 3628 N N . VAL E 1 90 ? 64.727 22.320 33.483 1.00 21.69 90 VAL H N 1
ATOM 3629 C CA . VAL E 1 90 ? 65.077 21.109 32.766 1.00 17.54 90 VAL H CA 1
ATOM 3630 C C . VAL E 1 90 ? 64.004 20.036 32.956 1.00 20.96 90 VAL H C 1
ATOM 3631 O O . VAL E 1 90 ? 63.419 19.911 34.034 1.00 22.85 90 VAL H O 1
ATOM 3635 N N . ILE E 1 91 ? 63.761 19.247 31.915 1.00 21.63 91 ILE H N 1
ATOM 3636 C CA . ILE E 1 91 ? 62.774 18.173 31.970 1.00 18.01 91 ILE H CA 1
ATOM 3637 C C . ILE E 1 91 ? 63.449 16.872 32.410 1.00 19.61 91 ILE H C 1
ATOM 3638 O O . ILE E 1 91 ? 64.433 16.443 31.805 1.00 18.64 91 ILE H O 1
ATOM 3643 N N . TRP E 1 92 ? 62.942 16.254 33.475 1.00 18.22 92 TRP H N 1
ATOM 3644 C CA . TRP E 1 92 ? 63.508 15.003 33.968 1.00 12.47 92 TRP H CA 1
ATOM 3645 C C . TRP E 1 92 ? 62.614 13.816 33.601 1.00 11.34 92 TRP H C 1
ATOM 3646 O O . TRP E 1 92 ? 63.054 12.674 33.564 1.00 15.85 92 TRP H O 1
ATOM 3657 N N . ALA E 1 93 ? 61.347 14.091 33.346 1.00 7.45 93 ALA H N 1
ATOM 3658 C CA . ALA E 1 93 ? 60.401 13.064 32.959 1.00 6.10 93 ALA H CA 1
ATOM 3659 C C . ALA E 1 93 ? 59.296 13.790 32.211 1.00 9.05 93 ALA H C 1
ATOM 3660 O O . ALA E 1 93 ? 58.964 14.933 32.521 1.00 10.72 93 ALA H O 1
ATOM 3662 N N . ILE E 1 94 ? 58.728 13.129 31.220 1.00 12.66 94 ILE H N 1
ATOM 3663 C CA . ILE E 1 94 ? 57.684 13.735 30.417 1.00 10.40 94 ILE H CA 1
ATOM 3664 C C . ILE E 1 94 ? 56.717 12.627 30.056 1.00 9.71 94 ILE H C 1
ATOM 3665 O O . ILE E 1 94 ? 57.114 11.492 29.847 1.00 11.11 94 ILE H O 1
ATOM 3670 N N . GLU E 1 95 ? 55.435 12.927 30.086 1.00 12.64 95 GLU H N 1
ATOM 3671 C CA . GLU E 1 95 ? 54.441 11.932 29.766 1.00 14.92 95 GLU H CA 1
ATOM 3672 C C . GLU E 1 95 ? 53.566 12.420 28.620 1.00 16.50 95 GLU H C 1
ATOM 3673 O O . GLU E 1 95 ? 52.946 13.476 28.728 1.00 17.58 95 GLU H O 1
ATOM 3679 N N . LEU E 1 96 ? 53.541 11.683 27.514 1.00 15.40 96 LEU H N 1
ATOM 3680 C CA . LEU E 1 96 ? 52.677 12.066 26.402 1.00 14.23 96 LEU H CA 1
ATOM 3681 C C . LEU E 1 96 ? 51.318 11.473 26.698 1.00 11.83 96 LEU H C 1
ATOM 3682 O O . LEU E 1 96 ? 51.217 10.278 26.963 1.00 15.58 96 LEU H O 1
ATOM 3687 N N . GLU E 1 97 ? 50.274 12.293 26.669 1.00 16.00 97 GLU H N 1
ATOM 3688 C CA . GLU E 1 97 ? 48.939 11.781 26.934 1.00 20.88 97 GLU H CA 1
ATOM 3689 C C . GLU E 1 97 ? 47.983 11.972 25.760 1.00 22.53 97 GLU H C 1
ATOM 3690 O O . GLU E 1 97 ? 48.050 12.975 25.061 1.00 26.40 97 GLU H O 1
ATOM 3696 N N . ALA E 1 98 ? 47.126 10.981 25.528 1.00 26.34 98 ALA H N 1
ATOM 3697 C CA . ALA E 1 98 ? 46.138 11.031 24.450 1.00 31.61 98 ALA H CA 1
ATOM 3698 C C . ALA E 1 98 ? 44.759 11.467 24.972 1.00 35.52 98 ALA H C 1
ATOM 3699 O O . ALA E 1 98 ? 44.338 10.942 26.032 1.00 39.31 98 ALA H O 1
ATOM 3701 N N . ASN F 2 1 ? 40.722 28.540 6.801 1.00 41.59 1 ASN A N 1
ATOM 3702 C CA . ASN F 2 1 ? 39.248 28.780 6.904 1.00 38.74 1 ASN A CA 1
ATOM 3703 C C . ASN F 2 1 ? 38.626 27.770 7.838 1.00 31.76 1 ASN A C 1
ATOM 3704 O O . ASN F 2 1 ? 39.145 26.661 7.992 1.00 33.58 1 ASN A O 1
ATOM 3709 N N . ASP F 2 2 ? 37.514 28.158 8.446 1.00 23.88 2 ASP A N 1
ATOM 3710 C CA . ASP F 2 2 ? 36.787 27.299 9.357 1.00 20.60 2 ASP A CA 1
ATOM 3711 C C . ASP F 2 2 ? 35.388 27.303 8.847 1.00 18.02 2 ASP A C 1
ATOM 3712 O O . ASP F 2 2 ? 34.923 28.298 8.323 1.00 16.99 2 ASP A O 1
ATOM 3717 N N . TYR F 2 3 ? 34.705 26.196 9.036 1.00 17.35 3 TYR A N 1
ATOM 3718 C CA . TYR F 2 3 ? 33.337 26.082 8.615 1.00 14.93 3 TYR A CA 1
ATOM 3719 C C . TYR F 2 3 ? 32.625 25.710 9.878 1.00 14.39 3 TYR A C 1
ATOM 3720 O O . TYR F 2 3 ? 33.263 25.289 10.840 1.00 12.88 3 TYR A O 1
ATOM 3729 N N . PHE F 2 4 ? 31.311 25.856 9.873 1.00 13.29 4 PHE A N 1
ATOM 3730 C CA . PHE F 2 4 ? 30.521 25.627 11.049 1.00 10.16 4 PHE A CA 1
ATOM 3731 C C . PHE F 2 4 ? 29.279 24.828 10.794 1.00 11.98 4 PHE A C 1
ATOM 3732 O O . PHE F 2 4 ? 28.567 25.081 9.841 1.00 18.91 4 PHE A O 1
ATOM 3740 N N . ARG F 2 5 ? 28.971 23.916 11.701 1.00 10.47 5 ARG A N 1
ATOM 3741 C CA . ARG F 2 5 ? 27.783 23.101 11.572 1.00 10.29 5 ARG A CA 1
ATOM 3742 C C . ARG F 2 5 ? 26.967 23.007 12.859 1.00 14.07 5 ARG A C 1
ATOM 3743 O O . ARG F 2 5 ? 27.478 22.577 13.888 1.00 15.20 5 ARG A O 1
ATOM 3751 N N . ALA F 2 6 ? 25.706 23.408 12.806 1.00 13.09 6 ALA A N 1
ATOM 3752 C CA . ALA F 2 6 ? 24.837 23.276 13.949 1.00 13.89 6 ALA A CA 1
ATOM 3753 C C . ALA F 2 6 ? 24.331 21.838 13.812 1.00 15.07 6 ALA A C 1
ATOM 3754 O O . ALA F 2 6 ? 23.806 21.462 12.769 1.00 18.55 6 ALA A O 1
ATOM 3756 N N . ASP F 2 7 ? 24.491 21.038 14.861 1.00 16.79 7 ASP A N 1
ATOM 3757 C CA . ASP F 2 7 ? 24.091 19.626 14.853 1.00 16.89 7 ASP A CA 1
ATOM 3758 C C . ASP F 2 7 ? 23.461 19.265 16.204 1.00 18.77 7 ASP A C 1
ATOM 3759 O O . ASP F 2 7 ? 23.887 19.777 17.229 1.00 21.16 7 ASP A O 1
ATOM 3764 N N . SER F 2 8 ? 22.462 18.382 16.211 1.00 16.82 8 SER A N 1
ATOM 3765 C CA . SER F 2 8 ? 21.805 17.966 17.451 1.00 18.85 8 SER A CA 1
ATOM 3766 C C . SER F 2 8 ? 22.534 16.831 18.199 1.00 22.28 8 SER A C 1
ATOM 3767 O O . SER F 2 8 ? 22.125 16.431 19.275 1.00 26.28 8 SER A O 1
ATOM 3770 N N . ARG F 2 9 ? 23.599 16.301 17.610 1.00 22.11 9 ARG A N 1
ATOM 3771 C CA . ARG F 2 9 ? 24.370 15.226 18.202 1.00 18.27 9 ARG A CA 1
ATOM 3772 C C . ARG F 2 9 ? 25.414 15.770 19.156 1.00 20.42 9 ARG A C 1
ATOM 3773 O O . ARG F 2 9 ? 26.156 16.692 18.820 1.00 21.01 9 ARG A O 1
ATOM 3781 N N . THR F 2 10 ? 25.472 15.155 20.333 1.00 17.12 10 THR A N 1
ATOM 3782 C CA . THR F 2 10 ? 26.381 15.544 21.393 1.00 17.76 10 THR A CA 1
ATOM 3783 C C . THR F 2 10 ? 27.787 15.112 21.070 1.00 15.73 10 THR A C 1
ATOM 3784 O O . THR F 2 10 ? 28.001 14.126 20.362 1.00 20.93 10 THR A O 1
ATOM 3788 N N . PRO F 2 11 ? 28.776 15.834 21.608 1.00 15.96 11 PRO A N 1
ATOM 3789 C CA . PRO F 2 11 ? 30.185 15.521 21.376 1.00 16.71 11 PRO A CA 1
ATOM 3790 C C . PRO F 2 11 ? 30.535 14.063 21.640 1.00 22.19 11 PRO A C 1
ATOM 3791 O O . PRO F 2 11 ? 31.441 13.508 21.015 1.00 26.92 11 PRO A O 1
ATOM 3795 N N . ASP F 2 12 ? 29.798 13.430 22.539 1.00 26.57 12 ASP A N 1
ATOM 3796 C CA . ASP F 2 12 ? 30.033 12.034 22.870 1.00 28.29 12 ASP A CA 1
ATOM 3797 C C . ASP F 2 12 ? 29.567 11.149 21.745 1.00 26.70 12 ASP A C 1
ATOM 3798 O O . ASP F 2 12 ? 30.190 10.121 21.468 1.00 26.61 12 ASP A O 1
ATOM 3803 N N . GLU F 2 13 ? 28.452 11.529 21.123 1.00 23.74 13 GLU A N 1
ATOM 3804 C CA . GLU F 2 13 ? 27.920 10.770 19.999 1.00 23.45 13 GLU A CA 1
ATOM 3805 C C . GLU F 2 13 ? 28.893 10.888 18.842 1.00 21.81 13 GLU A C 1
ATOM 3806 O O . GLU F 2 13 ? 29.264 9.906 18.226 1.00 23.66 13 GLU A O 1
ATOM 3812 N N . VAL F 2 14 ? 29.351 12.104 18.596 1.00 20.82 14 VAL A N 1
ATOM 3813 C CA . VAL F 2 14 ? 30.305 12.355 17.530 1.00 22.16 14 VAL A CA 1
ATOM 3814 C C . VAL F 2 14 ? 31.562 11.505 17.752 1.00 25.30 14 VAL A C 1
ATOM 3815 O O . VAL F 2 14 ? 32.037 10.833 16.833 1.00 26.24 14 VAL A O 1
ATOM 3819 N N . ARG F 2 15 ? 32.067 11.486 18.981 1.00 28.13 15 ARG A N 1
ATOM 3820 C CA . ARG F 2 15 ? 33.254 10.698 19.299 1.00 25.67 15 ARG A CA 1
ATOM 3821 C C . ARG F 2 15 ? 33.027 9.245 18.997 1.00 27.18 15 ARG A C 1
ATOM 3822 O O . ARG F 2 15 ? 33.905 8.579 18.471 1.00 25.48 15 ARG A O 1
ATOM 3830 N N . ARG F 2 16 ? 31.852 8.746 19.353 1.00 30.96 16 ARG A N 1
ATOM 3831 C CA . ARG F 2 16 ? 31.538 7.348 19.114 1.00 35.77 16 ARG A CA 1
ATOM 3832 C C . ARG F 2 16 ? 31.411 7.051 17.623 1.00 35.23 16 ARG A C 1
ATOM 3833 O O . ARG F 2 16 ? 31.807 5.973 17.163 1.00 36.41 16 ARG A O 1
ATOM 3841 N N . SER F 2 17 ? 30.893 8.018 16.869 1.00 33.13 17 SER A N 1
ATOM 3842 C CA . SER F 2 17 ? 30.732 7.873 15.430 1.00 28.99 17 SER A CA 1
ATOM 3843 C C . SER F 2 17 ? 32.048 8.114 14.691 1.00 27.26 17 SER A C 1
ATOM 3844 O O . SER F 2 17 ? 32.164 7.752 13.530 1.00 32.31 17 SER A O 1
ATOM 3847 N N . GLY F 2 18 ? 33.037 8.712 15.361 1.00 24.62 18 GLY A N 1
ATOM 3848 C CA . GLY F 2 18 ? 34.326 8.974 14.735 1.00 16.83 18 GLY A CA 1
ATOM 3849 C C . GLY F 2 18 ? 34.283 10.275 13.967 1.00 16.99 18 GLY A C 1
ATOM 3850 O O . GLY F 2 18 ? 35.214 10.630 13.254 1.00 14.84 18 GLY A O 1
ATOM 3851 N N . GLY F 2 19 ? 33.173 10.988 14.123 1.00 17.92 19 GLY A N 1
ATOM 3852 C CA . GLY F 2 19 ? 32.980 12.268 13.475 1.00 13.72 19 GLY A CA 1
ATOM 3853 C C . GLY F 2 19 ? 31.502 12.537 13.248 1.00 16.52 19 GLY A C 1
ATOM 3854 O O . GLY F 2 19 ? 30.628 11.900 13.864 1.00 16.40 19 GLY A O 1
ATOM 3855 N N . LEU F 2 20 ? 31.218 13.512 12.387 1.00 14.49 20 LEU A N 1
ATOM 3856 C CA . LEU F 2 20 ? 29.848 13.861 12.040 1.00 15.58 20 LEU A CA 1
ATOM 3857 C C . LEU F 2 20 ? 29.611 13.106 10.743 1.00 16.01 20 LEU A C 1
ATOM 3858 O O . LEU F 2 20 ? 30.131 13.483 9.698 1.00 20.52 20 LEU A O 1
ATOM 3863 N N . ILE F 2 21 ? 28.897 11.994 10.833 1.00 17.89 21 ILE A N 1
ATOM 3864 C CA . ILE F 2 21 ? 28.633 11.169 9.671 1.00 20.68 21 ILE A CA 1
ATOM 3865 C C . ILE F 2 21 ? 27.272 11.458 9.048 1.00 21.22 21 ILE A C 1
ATOM 3866 O O . ILE F 2 21 ? 26.398 12.028 9.693 1.00 25.99 21 ILE A O 1
ATOM 3871 N N . PRO F 2 22 ? 27.110 11.158 7.748 1.00 18.74 22 PRO A N 1
ATOM 3872 C CA . PRO F 2 22 ? 25.837 11.407 7.070 1.00 16.16 22 PRO A CA 1
ATOM 3873 C C . PRO F 2 22 ? 24.756 10.502 7.629 1.00 16.76 22 PRO A C 1
ATOM 3874 O O . PRO F 2 22 ? 25.048 9.439 8.169 1.00 20.39 22 PRO A O 1
ATOM 3878 N N . ARG F 2 23 ? 23.511 10.875 7.381 1.00 20.58 23 ARG A N 1
ATOM 3879 C CA . ARG F 2 23 ? 22.349 10.139 7.854 1.00 28.02 23 ARG A CA 1
ATOM 3880 C C . ARG F 2 23 ? 22.234 8.676 7.400 1.00 32.57 23 ARG A C 1
ATOM 3881 O O . ARG F 2 23 ? 21.595 7.863 8.079 1.00 35.85 23 ARG A O 1
ATOM 3889 N N . GLY F 2 24 ? 22.818 8.348 6.250 1.00 33.02 24 GLY A N 1
ATOM 3890 C CA . GLY F 2 24 ? 22.724 6.994 5.742 1.00 35.44 24 GLY A CA 1
ATOM 3891 C C . GLY F 2 24 ? 23.866 6.061 6.075 1.00 38.21 24 GLY A C 1
ATOM 3892 O O . GLY F 2 24 ? 23.938 4.958 5.525 1.00 43.24 24 GLY A O 1
ATOM 3893 N N . GLN F 2 25 ? 24.762 6.480 6.962 1.00 36.14 25 GLN A N 1
ATOM 3894 C CA . GLN F 2 25 ? 25.887 5.641 7.337 1.00 33.29 25 GLN A CA 1
ATOM 3895 C C . GLN F 2 25 ? 25.725 5.176 8.771 1.00 40.66 25 GLN A C 1
ATOM 3896 O O . GLN F 2 25 ? 25.568 5.982 9.684 1.00 43.78 25 GLN A O 1
ATOM 3902 N N . ASP F 2 26 ? 25.796 3.870 8.979 1.00 46.74 26 ASP A N 1
ATOM 3903 C CA . ASP F 2 26 ? 25.619 3.329 10.323 1.00 50.80 26 ASP A CA 1
ATOM 3904 C C . ASP F 2 26 ? 26.882 3.049 11.095 1.00 47.20 26 ASP A C 1
ATOM 3905 O O . ASP F 2 26 ? 26.822 2.846 12.300 1.00 52.41 26 ASP A O 1
ATOM 3910 N N . GLU F 2 27 ? 28.005 2.965 10.400 1.00 40.66 27 GLU A N 1
ATOM 3911 C CA . GLU F 2 27 ? 29.269 2.685 11.053 1.00 37.61 27 GLU A CA 1
ATOM 3912 C C . GLU F 2 27 ? 30.106 3.936 11.259 1.00 32.53 27 GLU A C 1
ATOM 3913 O O . GLU F 2 27 ? 29.831 4.977 10.652 1.00 32.48 27 GLU A O 1
ATOM 3919 N N . ALA F 2 28 ? 31.136 3.825 12.098 1.00 27.70 28 ALA A N 1
ATOM 3920 C CA . ALA F 2 28 ? 32.038 4.937 12.359 1.00 24.01 28 ALA A CA 1
ATOM 3921 C C . ALA F 2 28 ? 32.528 5.458 11.019 1.00 25.05 28 ALA A C 1
ATOM 3922 O O . ALA F 2 28 ? 32.524 4.725 10.027 1.00 25.97 28 ALA A O 1
ATOM 3924 N N . TYR F 2 29 ? 32.965 6.712 10.998 1.00 24.82 29 TYR A N 1
ATOM 3925 C CA . TYR F 2 29 ? 33.461 7.362 9.788 1.00 22.35 29 TYR A CA 1
ATOM 3926 C C . TYR F 2 29 ? 34.392 6.475 8.971 1.00 27.02 29 TYR A C 1
ATOM 3927 O O . TYR F 2 29 ? 34.095 6.143 7.837 1.00 27.71 29 TYR A O 1
ATOM 3936 N N . GLU F 2 30 ? 35.520 6.095 9.554 1.00 28.88 30 GLU A N 1
ATOM 3937 C CA . GLU F 2 30 ? 36.478 5.269 8.855 1.00 32.72 30 GLU A CA 1
ATOM 3938 C C . GLU F 2 30 ? 36.018 3.861 8.483 1.00 35.36 30 GLU A C 1
ATOM 3939 O O . GLU F 2 30 ? 36.611 3.237 7.606 1.00 39.10 30 GLU A O 1
ATOM 3945 N N . ARG F 2 31 ? 34.949 3.375 9.100 1.00 36.62 31 ARG A N 1
ATOM 3946 C CA . ARG F 2 31 ? 34.472 2.022 8.830 1.00 38.48 31 ARG A CA 1
ATOM 3947 C C . ARG F 2 31 ? 33.475 1.879 7.689 1.00 36.98 31 ARG A C 1
ATOM 3948 O O . ARG F 2 31 ? 33.667 1.051 6.803 1.00 41.40 31 ARG A O 1
ATOM 3956 N N . GLY F 2 32 ? 32.401 2.659 7.729 1.00 35.52 32 GLY A N 1
ATOM 3957 C CA . GLY F 2 32 ? 31.366 2.573 6.708 1.00 33.66 32 GLY A CA 1
ATOM 3958 C C . GLY F 2 32 ? 31.341 3.681 5.668 1.00 32.29 32 GLY A C 1
ATOM 3959 O O . GLY F 2 32 ? 32.278 4.471 5.573 1.00 32.14 32 GLY A O 1
ATOM 3960 N N . THR F 2 33 ? 30.271 3.717 4.874 1.00 33.94 33 THR A N 1
ATOM 3961 C CA . THR F 2 33 ? 30.076 4.711 3.805 1.00 33.36 33 THR A CA 1
ATOM 3962 C C . THR F 2 33 ? 28.591 5.020 3.664 1.00 28.47 33 THR A C 1
ATOM 3963 O O . THR F 2 33 ? 27.745 4.250 4.140 1.00 31.54 33 THR A O 1
ATOM 3967 N N . PRO F 2 34 ? 28.252 6.187 3.078 1.00 24.56 34 PRO A N 1
ATOM 3968 C CA . PRO F 2 34 ? 26.833 6.525 2.898 1.00 22.66 34 PRO A CA 1
ATOM 3969 C C . PRO F 2 34 ? 26.310 5.498 1.887 1.00 25.63 34 PRO A C 1
ATOM 3970 O O . PRO F 2 34 ? 27.061 5.065 1.008 1.00 27.14 34 PRO A O 1
ATOM 3974 N N . ILE F 2 35 ? 25.054 5.087 1.979 1.00 28.17 35 ILE A N 1
ATOM 3975 C CA . ILE F 2 35 ? 24.573 4.098 1.016 1.00 31.69 35 ILE A CA 1
ATOM 3976 C C . ILE F 2 35 ? 24.383 4.729 -0.368 1.00 31.08 35 ILE A C 1
ATOM 3977 O O . ILE F 2 35 ? 24.470 4.049 -1.387 1.00 34.67 35 ILE A O 1
ATOM 3982 N N . ASN F 2 36 ? 24.160 6.038 -0.396 1.00 26.59 36 ASN A N 1
ATOM 3983 C CA . ASN F 2 36 ? 24.000 6.775 -1.638 1.00 27.78 36 ASN A CA 1
ATOM 3984 C C . ASN F 2 36 ? 24.536 8.192 -1.462 1.00 23.29 36 ASN A C 1
ATOM 3985 O O . ASN F 2 36 ? 24.239 8.849 -0.475 1.00 27.24 36 ASN A O 1
ATOM 3990 N N . ILE F 2 37 ? 25.377 8.626 -2.395 1.00 18.59 37 ILE A N 1
ATOM 3991 C CA . ILE F 2 37 ? 25.957 9.959 -2.366 1.00 16.03 37 ILE A CA 1
ATOM 3992 C C . ILE F 2 37 ? 25.481 10.721 -3.612 1.00 19.84 37 ILE A C 1
ATOM 3993 O O . ILE F 2 37 ? 25.648 10.240 -4.723 1.00 23.21 37 ILE A O 1
ATOM 3998 N N . ASN F 2 38 ? 24.857 11.879 -3.423 1.00 21.92 38 ASN A N 1
ATOM 3999 C CA . ASN F 2 38 ? 24.387 12.706 -4.531 1.00 18.60 38 ASN A CA 1
ATOM 4000 C C . ASN F 2 38 ? 24.271 14.155 -4.044 1.00 20.51 38 ASN A C 1
ATOM 4001 O O . ASN F 2 38 ? 23.360 14.485 -3.272 1.00 20.66 38 ASN A O 1
ATOM 4006 N N . LEU F 2 39 ? 25.175 15.023 -4.505 1.00 17.58 39 LEU A N 1
ATOM 4007 C CA . LEU F 2 39 ? 25.168 16.418 -4.069 1.00 15.16 39 LEU A CA 1
ATOM 4008 C C . LEU F 2 39 ? 23.880 17.159 -4.329 1.00 17.08 39 LEU A C 1
ATOM 4009 O O . LEU F 2 39 ? 23.404 17.867 -3.453 1.00 22.57 39 LEU A O 1
ATOM 4014 N N . TYR F 2 40 ? 23.304 16.989 -5.516 1.00 16.57 40 TYR A N 1
ATOM 4015 C CA . TYR F 2 40 ? 22.078 17.678 -5.872 1.00 13.01 40 TYR A CA 1
ATOM 4016 C C . TYR F 2 40 ? 20.904 17.290 -4.978 1.00 14.76 40 TYR A C 1
ATOM 4017 O O . TYR F 2 40 ? 20.156 18.145 -4.491 1.00 13.54 40 TYR A O 1
ATOM 4026 N N . ASP F 2 41 ? 20.713 15.991 -4.804 1.00 19.54 41 ASP A N 1
ATOM 4027 C CA . ASP F 2 41 ? 19.650 15.484 -3.947 1.00 21.64 41 ASP A CA 1
ATOM 4028 C C . ASP F 2 41 ? 19.850 15.951 -2.511 1.00 23.23 41 ASP A C 1
ATOM 4029 O O . ASP F 2 41 ? 18.889 16.273 -1.825 1.00 22.12 41 ASP A O 1
ATOM 4034 N N . HIS F 2 42 ? 21.103 15.952 -2.064 1.00 21.97 42 HIS A N 1
ATOM 4035 C CA . HIS F 2 42 ? 21.437 16.382 -0.719 1.00 20.81 42 HIS A CA 1
ATOM 4036 C C . HIS F 2 42 ? 21.071 17.839 -0.454 1.00 23.14 42 HIS A C 1
ATOM 4037 O O . HIS F 2 42 ? 20.525 18.148 0.600 1.00 26.32 42 HIS A O 1
ATOM 4044 N N . ALA F 2 43 ? 21.394 18.736 -1.386 1.00 21.21 43 ALA A N 1
ATOM 4045 C CA . ALA F 2 43 ? 21.116 20.159 -1.192 1.00 18.98 43 ALA A CA 1
ATOM 4046 C C . ALA F 2 43 ? 19.625 20.469 -1.119 1.00 21.29 43 ALA A C 1
ATOM 4047 O O . ALA F 2 43 ? 19.223 21.490 -0.573 1.00 25.02 43 ALA A O 1
ATOM 4049 N N . ARG F 2 44 ? 18.805 19.576 -1.658 1.00 23.95 44 ARG A N 1
ATOM 4050 C CA . ARG F 2 44 ? 17.344 19.741 -1.647 1.00 30.68 44 ARG A CA 1
ATOM 4051 C C . ARG F 2 44 ? 16.674 19.061 -0.439 1.00 31.80 44 ARG A C 1
ATOM 4052 O O . ARG F 2 44 ? 15.540 19.372 -0.094 1.00 31.80 44 ARG A O 1
ATOM 4060 N N . GLY F 2 45 ? 17.362 18.083 0.142 1.00 37.92 45 GLY A N 1
ATOM 4061 C CA . GLY F 2 45 ? 16.829 17.327 1.258 1.00 48.86 45 GLY A CA 1
ATOM 4062 C C . GLY F 2 45 ? 16.491 18.119 2.504 1.00 57.74 45 GLY A C 1
ATOM 4063 O O . GLY F 2 45 ? 17.314 18.895 2.999 1.00 57.89 45 GLY A O 1
ATOM 4064 N N . THR F 2 46 ? 15.242 17.981 2.962 1.00 65.63 46 THR A N 1
ATOM 4065 C CA . THR F 2 46 ? 14.779 18.642 4.188 1.00 68.90 46 THR A CA 1
ATOM 4066 C C . THR F 2 46 ? 15.184 17.747 5.354 1.00 70.53 46 THR A C 1
ATOM 4067 O O . THR F 2 46 ? 14.822 16.550 5.430 1.00 69.26 46 THR A O 1
ATOM 4071 N N . THR F 2 48 ? 15.374 16.445 9.221 1.00 69.75 48 THR A N 1
ATOM 4072 C CA . THR F 2 48 ? 14.381 16.199 10.248 1.00 67.90 48 THR A CA 1
ATOM 4073 C C . THR F 2 48 ? 15.158 15.803 11.503 1.00 63.17 48 THR A C 1
ATOM 4074 O O . THR F 2 48 ? 15.813 14.748 11.541 1.00 63.43 48 THR A O 1
ATOM 4078 N N . GLY F 2 49 ? 15.150 16.694 12.492 1.00 57.44 49 GLY A N 1
ATOM 4079 C CA . GLY F 2 49 ? 15.851 16.442 13.740 1.00 49.85 49 GLY A CA 1
ATOM 4080 C C . GLY F 2 49 ? 17.315 16.834 13.677 1.00 44.84 49 GLY A C 1
ATOM 4081 O O . GLY F 2 49 ? 18.072 16.651 14.642 1.00 41.91 49 GLY A O 1
ATOM 4082 N N . ASN F 2 50 ? 17.705 17.414 12.548 1.00 37.23 50 ASN A N 1
ATOM 4083 C CA . ASN F 2 50 ? 19.078 17.827 12.364 1.00 29.59 50 ASN A CA 1
ATOM 4084 C C . ASN F 2 50 ? 19.114 18.730 11.168 1.00 26.86 50 ASN A C 1
ATOM 4085 O O . ASN F 2 50 ? 18.087 18.968 10.558 1.00 26.25 50 ASN A O 1
ATOM 4090 N N . THR F 2 51 ? 20.282 19.299 10.894 1.00 26.81 51 THR A N 1
ATOM 4091 C CA . THR F 2 51 ? 20.499 20.159 9.733 1.00 20.47 51 THR A CA 1
ATOM 4092 C C . THR F 2 51 ? 20.909 19.228 8.585 1.00 21.94 51 THR A C 1
ATOM 4093 O O . THR F 2 51 ? 21.451 18.142 8.832 1.00 21.56 51 THR A O 1
ATOM 4097 N N . ARG F 2 52 ? 20.661 19.644 7.345 1.00 20.99 52 ARG A N 1
ATOM 4098 C CA . ARG F 2 52 ? 20.962 18.835 6.161 1.00 16.06 52 ARG A CA 1
ATOM 4099 C C . ARG F 2 52 ? 22.171 17.908 6.235 1.00 12.24 52 ARG A C 1
ATOM 4100 O O . ARG F 2 52 ? 23.303 18.361 6.324 1.00 18.83 52 ARG A O 1
ATOM 4108 N N . TYR F 2 53 ? 21.939 16.607 6.161 1.00 14.14 53 TYR A N 1
ATOM 4109 C CA . TYR F 2 53 ? 23.031 15.647 6.190 1.00 15.84 53 TYR A CA 1
ATOM 4110 C C . TYR F 2 53 ? 22.595 14.374 5.501 1.00 18.66 53 TYR A C 1
ATOM 4111 O O . TYR F 2 53 ? 23.058 13.275 5.810 1.00 18.38 53 TYR A O 1
ATOM 4120 N N . ASN F 2 54 ? 21.682 14.539 4.563 1.00 19.89 54 ASN A N 1
ATOM 4121 C CA . ASN F 2 54 ? 21.176 13.423 3.802 1.00 23.61 54 ASN A CA 1
ATOM 4122 C C . ASN F 2 54 ? 21.971 13.224 2.489 1.00 20.29 54 ASN A C 1
ATOM 4123 O O . ASN F 2 54 ? 22.724 14.096 2.062 1.00 17.28 54 ASN A O 1
ATOM 4128 N N . ASP F 2 55 ? 21.847 12.045 1.895 1.00 20.08 55 ASP A N 1
ATOM 4129 C CA . ASP F 2 55 ? 22.503 11.718 0.637 1.00 20.66 55 ASP A CA 1
ATOM 4130 C C . ASP F 2 55 ? 24.007 11.817 0.608 1.00 19.75 55 ASP A C 1
ATOM 4131 O O . ASP F 2 55 ? 24.568 12.435 -0.297 1.00 18.15 55 ASP A O 1
ATOM 4136 N N . GLY F 2 56 ? 24.644 11.223 1.609 1.00 16.24 56 GLY A N 1
ATOM 4137 C CA . GLY F 2 56 ? 26.089 11.182 1.679 1.00 10.79 56 GLY A CA 1
ATOM 4138 C C . GLY F 2 56 ? 26.890 12.413 1.996 1.00 12.02 56 GLY A C 1
ATOM 4139 O O . GLY F 2 56 ? 28.122 12.356 1.986 1.00 14.44 56 GLY A O 1
ATOM 4140 N N . TYR F 2 57 ? 26.233 13.511 2.315 1.00 9.89 57 TYR A N 1
ATOM 4141 C CA . TYR F 2 57 ? 26.954 14.737 2.623 1.00 11.77 57 TYR A CA 1
ATOM 4142 C C . TYR F 2 57 ? 26.462 15.307 3.957 1.00 11.30 57 TYR A C 1
ATOM 4143 O O . TYR F 2 57 ? 25.319 15.108 4.350 1.00 10.63 57 TYR A O 1
ATOM 4152 N N . VAL F 2 58 ? 27.323 16.073 4.604 1.00 13.36 58 VAL A N 1
ATOM 4153 C CA . VAL F 2 58 ? 27.008 16.739 5.866 1.00 14.35 58 VAL A CA 1
ATOM 4154 C C . VAL F 2 58 ? 27.188 18.238 5.643 1.00 11.54 58 VAL A C 1
ATOM 4155 O O . VAL F 2 58 ? 28.252 18.706 5.273 1.00 13.77 58 VAL A O 1
ATOM 4159 N N . SER F 2 59 ? 26.105 18.969 5.818 1.00 11.96 59 SER A N 1
ATOM 4160 C CA . SER F 2 59 ? 26.078 20.407 5.649 1.00 14.07 59 SER A CA 1
ATOM 4161 C C . SER F 2 59 ? 26.901 21.218 6.681 1.00 17.78 59 SER A C 1
ATOM 4162 O O . SER F 2 59 ? 26.956 20.882 7.872 1.00 19.36 59 SER A O 1
ATOM 4165 N N . THR F 2 60 ? 27.585 22.249 6.196 1.00 16.51 60 THR A N 1
ATOM 4166 C CA . THR F 2 60 ? 28.336 23.168 7.039 1.00 15.68 60 THR A CA 1
ATOM 4167 C C . THR F 2 60 ? 28.121 24.543 6.398 1.00 17.02 60 THR A C 1
ATOM 4168 O O . THR F 2 60 ? 27.651 24.625 5.267 1.00 21.23 60 THR A O 1
ATOM 4172 N N . THR F 2 61 ? 28.362 25.622 7.134 1.00 17.54 61 THR A N 1
ATOM 4173 C CA . THR F 2 61 ? 28.192 26.949 6.573 1.00 14.76 61 THR A CA 1
ATOM 4174 C C . THR F 2 61 ? 29.448 27.742 6.886 1.00 15.86 61 THR A C 1
ATOM 4175 O O . THR F 2 61 ? 30.312 27.251 7.601 1.00 19.74 61 THR A O 1
ATOM 4179 N N . THR F 2 62 ? 29.521 28.982 6.425 1.00 16.64 62 THR A N 1
ATOM 4180 C CA . THR F 2 62 ? 30.731 29.788 6.573 1.00 14.03 62 THR A CA 1
ATOM 4181 C C . THR F 2 62 ? 30.984 30.636 7.826 1.00 16.38 62 THR A C 1
ATOM 4182 O O . THR F 2 62 ? 32.084 31.128 8.009 1.00 17.05 62 THR A O 1
ATOM 4186 N N . THR F 2 63 ? 29.985 30.833 8.679 1.00 21.65 63 THR A N 1
ATOM 4187 C CA . THR F 2 63 ? 30.168 31.654 9.883 1.00 18.41 63 THR A CA 1
ATOM 4188 C C . THR F 2 63 ? 29.437 31.048 11.059 1.00 18.68 63 THR A C 1
ATOM 4189 O O . THR F 2 63 ? 28.505 30.234 10.885 1.00 17.24 63 THR A O 1
ATOM 4193 N N . LEU F 2 64 ? 29.818 31.490 12.256 1.00 18.54 64 LEU A N 1
ATOM 4194 C CA . LEU F 2 64 ? 29.189 31.017 13.492 1.00 16.82 64 LEU A CA 1
ATOM 4195 C C . LEU F 2 64 ? 27.793 31.593 13.531 1.00 14.83 64 LEU A C 1
ATOM 4196 O O . LEU F 2 64 ? 26.835 30.877 13.776 1.00 19.05 64 LEU A O 1
ATOM 4201 N N . ARG F 2 65 ? 27.690 32.874 13.200 1.00 18.52 65 ARG A N 1
ATOM 4202 C CA . ARG F 2 65 ? 26.425 33.566 13.173 1.00 19.57 65 ARG A CA 1
ATOM 4203 C C . ARG F 2 65 ? 25.442 32.814 12.291 1.00 19.96 65 ARG A C 1
ATOM 4204 O O . ARG F 2 65 ? 24.309 32.521 12.694 1.00 23.68 65 ARG A O 1
ATOM 4212 N N . GLN F 2 66 ? 25.880 32.434 11.100 1.00 20.19 66 GLN A N 1
ATOM 4213 C CA . GLN F 2 66 ? 24.974 31.728 10.223 1.00 16.68 66 GLN A CA 1
ATOM 4214 C C . GLN F 2 66 ? 24.660 30.315 10.673 1.00 13.84 66 GLN A C 1
ATOM 4215 O O . GLN F 2 66 ? 23.510 29.887 10.579 1.00 14.03 66 GLN A O 1
ATOM 4221 N N . ALA F 2 67 ? 25.657 29.593 11.185 1.00 16.77 67 ALA A N 1
ATOM 4222 C CA . ALA F 2 67 ? 25.412 28.236 11.664 1.00 16.71 67 ALA A CA 1
ATOM 4223 C C . ALA F 2 67 ? 24.381 28.325 12.787 1.00 20.96 67 ALA A C 1
ATOM 4224 O O . ALA F 2 67 ? 23.481 27.475 12.914 1.00 23.46 67 ALA A O 1
ATOM 4226 N N . HIS F 2 68 ? 24.484 29.400 13.566 1.00 21.56 68 HIS A N 1
ATOM 4227 C CA . HIS F 2 68 ? 23.576 29.649 14.679 1.00 21.79 68 HIS A CA 1
ATOM 4228 C C . HIS F 2 68 ? 22.171 29.913 14.172 1.00 22.15 68 HIS A C 1
ATOM 4229 O O . HIS F 2 68 ? 21.209 29.355 14.700 1.00 23.82 68 HIS A O 1
ATOM 4236 N N . LEU F 2 69 ? 22.048 30.773 13.162 1.00 21.97 69 LEU A N 1
ATOM 4237 C CA . LEU F 2 69 ? 20.750 31.056 12.556 1.00 21.84 69 LEU A CA 1
ATOM 4238 C C . LEU F 2 69 ? 20.155 29.759 12.038 1.00 22.33 69 LEU A C 1
ATOM 4239 O O . LEU F 2 69 ? 18.991 29.481 12.265 1.00 24.91 69 LEU A O 1
ATOM 4244 N N . LEU F 2 70 ? 20.944 28.979 11.308 1.00 20.01 70 LEU A N 1
ATOM 4245 C CA . LEU F 2 70 ? 20.454 27.713 10.791 1.00 19.53 70 LEU A CA 1
ATOM 4246 C C . LEU F 2 70 ? 20.042 26.809 11.949 1.00 20.85 70 LEU A C 1
ATOM 4247 O O . LEU F 2 70 ? 19.070 26.051 11.848 1.00 20.99 70 LEU A O 1
ATOM 4252 N N . GLY F 2 71 ? 20.760 26.917 13.067 1.00 23.16 71 GLY A N 1
ATOM 4253 C CA . GLY F 2 71 ? 20.442 26.126 14.252 1.00 22.39 71 GLY A CA 1
ATOM 4254 C C . GLY F 2 71 ? 19.065 26.459 14.793 1.00 17.95 71 GLY A C 1
ATOM 4255 O O . GLY F 2 71 ? 18.225 25.588 14.96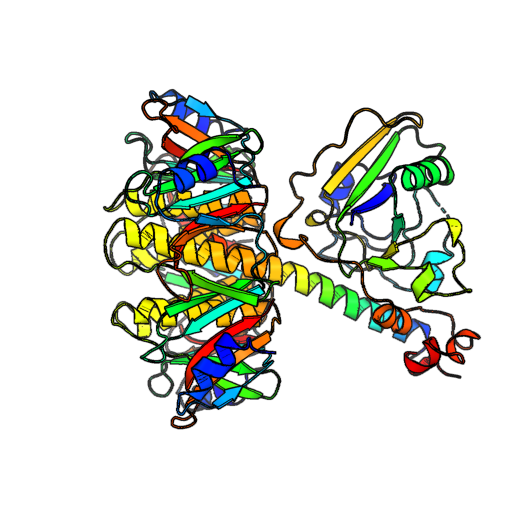6 1.00 18.81 71 GLY A O 1
ATOM 4256 N N . GLN F 2 72 ? 18.821 27.741 15.005 1.00 20.75 72 GLN A N 1
ATOM 4257 C CA . GLN F 2 72 ? 17.537 28.228 15.490 1.00 24.56 72 GLN A CA 1
ATOM 4258 C C . GLN F 2 72 ? 16.388 27.905 14.552 1.00 29.81 72 GLN A C 1
ATOM 4259 O O . GLN F 2 72 ? 15.236 27.826 14.954 1.00 31.64 72 GLN A O 1
ATOM 4265 N N . ASN F 2 73 ? 16.721 27.705 13.288 1.00 34.49 73 ASN A N 1
ATOM 4266 C CA . ASN F 2 73 ? 15.740 27.432 12.256 1.00 33.69 73 ASN A CA 1
ATOM 4267 C C . ASN F 2 73 ? 15.376 25.956 12.112 1.00 32.76 73 ASN A C 1
ATOM 4268 O O . ASN F 2 73 ? 14.206 25.597 12.164 1.00 37.23 73 ASN A O 1
ATOM 4273 N N . MET F 2 74 ? 16.369 25.089 11.957 1.00 30.85 74 MET A N 1
ATOM 4274 C CA . MET F 2 74 ? 16.085 23.669 11.771 1.00 30.72 74 MET A CA 1
ATOM 4275 C C . MET F 2 74 ? 16.131 22.881 13.083 1.00 32.20 74 MET A C 1
ATOM 4276 O O . MET F 2 74 ? 15.526 21.817 13.225 1.00 30.87 74 MET A O 1
ATOM 4281 N N . LEU F 2 75 ? 16.838 23.431 14.057 1.00 33.40 75 LEU A N 1
ATOM 4282 C CA . LEU F 2 75 ? 16.959 22.782 15.342 1.00 33.52 75 LEU A CA 1
ATOM 4283 C C . LEU F 2 75 ? 16.194 23.501 16.443 1.00 37.14 75 LEU A C 1
ATOM 4284 O O . LEU F 2 75 ? 16.324 23.142 17.605 1.00 40.62 75 LEU A O 1
ATOM 4289 N N . GLY F 2 76 ? 15.431 24.532 16.089 1.00 40.41 76 GLY A N 1
ATOM 4290 C CA . GLY F 2 76 ? 14.627 25.209 17.088 1.00 44.03 76 GLY A CA 1
ATOM 4291 C C . GLY F 2 76 ? 13.722 24.072 17.526 1.00 49.73 76 GLY A C 1
ATOM 4292 O O . GLY F 2 76 ? 13.350 23.223 16.700 1.00 55.50 76 GLY A O 1
ATOM 4293 N N . GLY F 2 77 ? 13.404 23.980 18.807 1.00 50.24 77 GLY A N 1
ATOM 4294 C CA . GLY F 2 77 ? 12.578 22.868 19.252 1.00 51.83 77 GLY A CA 1
ATOM 4295 C C . GLY F 2 77 ? 13.413 21.907 20.086 1.00 51.99 77 GLY A C 1
ATOM 4296 O O . GLY F 2 77 ? 12.874 21.037 20.785 1.00 54.03 77 GLY A O 1
ATOM 4297 N N . TYR F 2 78 ? 14.735 22.037 19.964 1.00 49.14 78 TYR A N 1
ATOM 4298 C CA . TYR F 2 78 ? 15.689 21.247 20.731 1.00 43.05 78 TYR A CA 1
ATOM 4299 C C . TYR F 2 78 ? 16.091 22.149 21.889 1.00 40.59 78 TYR A C 1
ATOM 4300 O O . TYR F 2 78 ? 16.315 23.349 21.694 1.00 40.78 78 TYR A O 1
ATOM 4309 N N . ASN F 2 79 ? 16.167 21.634 23.093 1.00 39.66 79 ASN A N 1
ATOM 4310 C CA . ASN F 2 79 ? 16.547 22.469 24.225 1.00 38.21 79 ASN A CA 1
ATOM 4311 C C . ASN F 2 79 ? 18.030 22.785 24.192 1.00 33.95 79 ASN A C 1
ATOM 4312 O O . ASN F 2 79 ? 18.478 23.761 24.797 1.00 33.72 79 ASN A O 1
ATOM 4317 N N . GLU F 2 80 ? 18.760 21.946 23.476 1.00 28.00 80 GLU A N 1
ATOM 4318 C CA . GLU F 2 80 ? 20.199 22.060 23.388 1.00 25.76 80 GLU A CA 1
ATOM 4319 C C . GLU F 2 80 ? 20.715 21.380 22.142 1.00 21.54 80 GLU A C 1
ATOM 4320 O O . GLU F 2 80 ? 20.177 20.359 21.730 1.00 23.55 80 GLU A O 1
ATOM 4326 N N . TYR F 2 81 ? 21.711 21.994 21.515 1.00 16.16 81 TYR A N 1
ATOM 4327 C CA . TYR F 2 81 ? 22.378 21.440 20.330 1.00 16.35 81 TYR A CA 1
ATOM 4328 C C . TYR F 2 81 ? 23.781 22.041 20.328 1.00 18.58 81 TYR A C 1
ATOM 4329 O O . TYR F 2 81 ? 24.087 22.881 21.190 1.00 21.95 81 TYR A O 1
ATOM 4338 N N . TYR F 2 82 ? 24.641 21.618 19.400 1.00 17.36 82 TYR A N 1
ATOM 4339 C CA . TYR F 2 82 ? 26.015 22.119 19.336 1.00 17.37 82 TYR A CA 1
ATOM 4340 C C . TYR F 2 82 ? 26.379 22.630 17.962 1.00 17.58 82 TYR A C 1
ATOM 4341 O O . TYR F 2 82 ? 25.793 22.211 16.978 1.00 20.12 82 TYR A O 1
ATOM 4350 N N . ILE F 2 83 ? 27.307 23.581 17.920 1.00 13.77 83 ILE A N 1
ATOM 4351 C CA . ILE F 2 83 ? 27.806 24.164 16.690 1.00 11.15 83 ILE A CA 1
ATOM 4352 C C . ILE F 2 83 ? 29.254 23.740 16.625 1.00 11.29 83 ILE A C 1
ATOM 4353 O O . ILE F 2 83 ? 30.061 24.189 17.421 1.00 11.59 83 ILE A O 1
ATOM 4358 N N . TYR F 2 84 ? 29.562 22.825 15.710 1.00 16.12 84 TYR A N 1
ATOM 4359 C CA . TYR F 2 84 ? 30.921 22.326 15.507 1.00 11.92 84 TYR A CA 1
ATOM 4360 C C . TYR F 2 84 ? 31.764 23.227 14.560 1.00 13.17 84 TYR A C 1
ATOM 4361 O O . TYR F 2 84 ? 31.267 23.702 13.539 1.00 13.00 84 TYR A O 1
ATOM 4370 N N . VAL F 2 85 ? 32.997 23.540 14.968 1.00 13.44 85 VAL A N 1
ATOM 4371 C CA . VAL F 2 85 ? 33.923 24.364 14.188 1.00 12.55 85 VAL A CA 1
ATOM 4372 C C . VAL F 2 85 ? 34.757 23.333 13.438 1.00 15.34 85 VAL A C 1
ATOM 4373 O O . VAL F 2 85 ? 35.311 22.424 14.053 1.00 16.83 85 VAL A O 1
ATOM 4377 N N . VAL F 2 86 ? 34.831 23.469 12.115 1.00 16.08 86 VAL A N 1
ATOM 4378 C CA . VAL F 2 86 ? 35.505 22.498 11.246 1.00 11.43 86 VAL A CA 1
ATOM 4379 C C . VAL F 2 86 ? 36.582 23.133 10.411 1.00 11.28 86 VAL A C 1
ATOM 4380 O O . VAL F 2 86 ? 36.353 24.178 9.830 1.00 15.29 86 VAL A O 1
ATOM 4384 N N . ALA F 2 87 ? 37.754 22.506 10.336 1.00 13.53 87 ALA A N 1
ATOM 4385 C CA . ALA F 2 87 ? 38.863 23.050 9.538 1.00 11.69 87 ALA A CA 1
ATOM 4386 C C . ALA F 2 87 ? 38.637 22.752 8.062 1.00 11.84 87 ALA A C 1
ATOM 4387 O O . ALA F 2 87 ? 38.051 21.722 7.712 1.00 13.81 87 ALA A O 1
ATOM 4389 N N . ALA F 2 88 ? 39.139 23.631 7.208 1.00 14.57 88 ALA A N 1
ATOM 4390 C CA . ALA F 2 88 ? 38.989 23.478 5.767 1.00 14.39 88 ALA A CA 1
ATOM 4391 C C . ALA F 2 88 ? 39.814 22.307 5.245 1.00 13.98 88 ALA A C 1
ATOM 4392 O O . ALA F 2 88 ? 40.912 22.030 5.734 1.00 18.04 88 ALA A O 1
ATOM 4394 N N . ALA F 2 89 ? 39.237 21.569 4.305 1.00 10.79 89 ALA A N 1
ATOM 4395 C CA . ALA F 2 89 ? 39.907 20.430 3.681 1.00 10.70 89 ALA A CA 1
ATOM 4396 C C . ALA F 2 89 ? 39.129 20.132 2.385 1.00 14.83 89 ALA A C 1
ATOM 4397 O O . ALA F 2 89 ? 37.982 20.591 2.226 1.00 12.64 89 ALA A O 1
ATOM 4399 N N . PRO F 2 90 ? 39.735 19.367 1.453 1.00 12.44 90 PRO A N 1
ATOM 4400 C CA . PRO F 2 90 ? 39.098 19.027 0.176 1.00 13.33 90 PRO A CA 1
ATOM 4401 C C . PRO F 2 90 ? 37.892 18.115 0.210 1.00 15.24 90 PRO A C 1
ATOM 4402 O O . PRO F 2 90 ? 37.489 17.629 -0.838 1.00 19.24 90 PRO A O 1
ATOM 4406 N N . ASN F 2 91 ? 37.338 17.822 1.384 1.00 10.23 91 ASN A N 1
ATOM 4407 C CA . ASN F 2 91 ? 36.144 16.988 1.422 1.00 6.29 91 ASN A CA 1
ATOM 4408 C C . ASN F 2 91 ? 34.950 17.904 1.482 1.00 4.04 91 ASN A C 1
ATOM 4409 O O . ASN F 2 91 ? 33.813 17.449 1.483 1.00 10.81 91 ASN A O 1
ATOM 4414 N N . LEU F 2 92 ? 35.219 19.207 1.500 1.00 7.05 92 LEU A N 1
ATOM 4415 C CA . LEU F 2 92 ? 34.185 20.245 1.567 1.00 9.83 92 LEU A CA 1
ATOM 4416 C C . LEU F 2 92 ? 34.016 20.866 0.186 1.00 9.81 92 LEU A C 1
ATOM 4417 O O . LEU F 2 92 ? 34.985 21.326 -0.401 1.00 10.80 92 LEU A O 1
ATOM 4422 N N . PHE F 2 93 ? 32.780 20.897 -0.301 1.00 13.34 93 PHE A N 1
ATOM 4423 C CA . PHE F 2 93 ? 32.432 21.428 -1.625 1.00 11.99 93 PHE A CA 1
ATOM 4424 C C . PHE F 2 93 ? 31.501 22.597 -1.511 1.00 8.22 93 PHE A C 1
ATOM 4425 O O . PHE F 2 93 ? 30.491 22.505 -0.839 1.00 12.82 93 PHE A O 1
ATOM 4433 N N . ASP F 2 94 ? 31.816 23.671 -2.214 1.00 10.58 94 ASP A N 1
ATOM 4434 C CA . ASP F 2 94 ? 31.011 24.889 -2.231 1.00 9.09 94 ASP A CA 1
ATOM 4435 C C . ASP F 2 94 ? 29.755 24.596 -3.023 1.00 11.57 94 ASP A C 1
ATOM 4436 O O . ASP F 2 94 ? 29.782 24.593 -4.246 1.00 21.60 94 ASP A O 1
ATOM 4441 N N . VAL F 2 95 ? 28.640 24.373 -2.347 1.00 13.85 95 VAL A N 1
ATOM 4442 C CA . VAL F 2 95 ? 27.396 24.060 -3.033 1.00 13.38 95 VAL A CA 1
ATOM 4443 C C . VAL F 2 95 ? 26.968 25.127 -4.064 1.00 16.52 95 VAL A C 1
ATOM 4444 O O . VAL F 2 95 ? 26.658 24.807 -5.211 1.00 18.31 95 VAL A O 1
ATOM 4448 N N . ASN F 2 96 ? 27.030 26.392 -3.701 1.00 15.30 96 ASN A N 1
ATOM 4449 C CA . ASN F 2 96 ? 26.649 27.431 -4.637 1.00 13.31 96 ASN A CA 1
ATOM 4450 C C . ASN F 2 96 ? 27.548 27.480 -5.854 1.00 16.22 96 ASN A C 1
ATOM 4451 O O . ASN F 2 96 ? 27.116 27.861 -6.931 1.00 20.46 96 ASN A O 1
ATOM 4456 N N . GLY F 2 97 ? 28.813 27.121 -5.667 1.00 15.97 97 GLY A N 1
ATOM 4457 C CA . GLY F 2 97 ? 29.776 27.167 -6.746 1.00 14.21 97 GLY A CA 1
ATOM 4458 C C . GLY F 2 97 ? 29.713 25.966 -7.665 1.00 17.30 97 GLY A C 1
ATOM 4459 O O . GLY F 2 97 ? 29.966 26.093 -8.858 1.00 20.37 97 GLY A O 1
ATOM 4460 N N . VAL F 2 98 ? 29.361 24.805 -7.117 1.00 15.84 98 VAL A N 1
ATOM 4461 C CA . VAL F 2 98 ? 29.280 23.576 -7.883 1.00 11.56 98 VAL A CA 1
ATOM 4462 C C . VAL F 2 98 ? 27.940 23.440 -8.617 1.00 17.75 98 VAL A C 1
ATOM 4463 O O . VAL F 2 98 ? 27.902 22.977 -9.760 1.00 17.73 98 VAL A O 1
ATOM 4467 N N . LEU F 2 99 ? 26.852 23.883 -7.985 1.00 16.43 99 LEU A N 1
ATOM 4468 C CA . LEU F 2 99 ? 25.515 23.771 -8.580 1.00 14.38 99 LEU A CA 1
ATOM 4469 C C . LEU F 2 99 ? 25.038 25.004 -9.364 1.00 9.93 99 LEU A C 1
ATOM 4470 O O . LEU F 2 99 ? 23.990 24.976 -9.976 1.00 15.48 99 LEU A O 1
ATOM 4475 N N . GLY F 2 100 ? 25.801 26.084 -9.305 1.00 13.11 100 GLY A N 1
ATOM 4476 C CA . GLY F 2 100 ? 25.453 27.289 -10.010 1.00 13.15 100 GLY A CA 1
ATOM 4477 C C . GLY F 2 100 ? 24.094 27.797 -9.628 1.00 17.70 100 GLY A C 1
ATOM 4478 O O . GLY F 2 100 ? 23.682 27.670 -8.484 1.00 21.90 100 GLY A O 1
ATOM 4479 N N . ARG F 2 101 ? 23.372 28.301 -10.624 1.00 18.88 101 ARG A N 1
ATOM 4480 C CA . ARG F 2 101 ? 22.036 28.858 -10.461 1.00 14.31 101 ARG A CA 1
ATOM 4481 C C . ARG F 2 101 ? 21.046 27.808 -9.978 1.00 13.31 101 ARG A C 1
ATOM 4482 O O . ARG F 2 101 ? 19.900 28.130 -9.697 1.00 17.66 101 ARG A O 1
ATOM 4490 N N . TYR F 2 102 ? 21.438 26.539 -10.024 1.00 11.20 102 TYR A N 1
ATOM 4491 C CA . TYR F 2 102 ? 20.559 25.482 -9.571 1.00 12.35 102 TYR A CA 1
ATOM 4492 C C . TYR F 2 102 ? 20.671 25.239 -8.068 1.00 13.98 102 TYR A C 1
ATOM 4493 O O . TYR F 2 102 ? 20.024 24.330 -7.556 1.00 13.94 102 TYR A O 1
ATOM 4502 N N . SER F 2 103 ? 21.504 26.017 -7.363 1.00 13.56 103 SER A N 1
ATOM 4503 C CA . SER F 2 103 ? 21.663 25.829 -5.923 1.00 14.66 103 SER A CA 1
ATOM 4504 C C . SER F 2 103 ? 20.314 26.139 -5.276 1.00 14.78 103 SER A C 1
ATOM 4505 O O . SER F 2 103 ? 19.824 27.257 -5.388 1.00 19.39 103 SER A O 1
ATOM 4508 N N . PRO F 2 104 ? 19.683 25.145 -4.621 1.00 15.38 104 PRO A N 1
ATOM 4509 C CA . PRO F 2 104 ? 18.380 25.312 -3.964 1.00 19.75 104 PRO A CA 1
ATOM 4510 C C . PRO F 2 104 ? 18.303 26.373 -2.839 1.00 20.94 104 PRO A C 1
ATOM 4511 O O . PRO F 2 104 ? 17.343 27.142 -2.774 1.00 23.07 104 PRO A O 1
ATOM 4515 N N . TYR F 2 105 ? 19.295 26.402 -1.947 1.00 21.65 105 TYR A N 1
ATOM 4516 C CA . TYR F 2 105 ? 19.289 27.345 -0.817 1.00 18.61 105 TYR A CA 1
ATOM 4517 C C . TYR F 2 105 ? 20.545 28.176 -0.829 1.00 19.31 105 TYR A C 1
ATOM 4518 O O . TYR F 2 105 ? 21.314 28.185 0.136 1.00 19.82 105 TYR A O 1
ATOM 4527 N N . PRO F 2 106 ? 20.692 29.020 -1.856 1.00 19.76 106 PRO A N 1
ATOM 4528 C CA . PRO F 2 106 ? 21.912 29.826 -1.900 1.00 19.91 106 PRO A CA 1
ATOM 4529 C C . PRO F 2 106 ? 22.181 30.689 -0.661 1.00 18.07 106 PRO A C 1
ATOM 4530 O O . PRO F 2 106 ? 23.330 31.003 -0.372 1.00 22.18 106 PRO A O 1
ATOM 4534 N N . SER F 2 107 ? 21.137 31.080 0.060 1.00 20.75 107 SER A N 1
ATOM 4535 C CA . SER F 2 107 ? 21.315 31.908 1.258 1.00 24.08 107 SER A CA 1
ATOM 4536 C C . SER F 2 107 ? 22.124 31.187 2.349 1.00 21.30 107 SER A C 1
ATOM 4537 O O . SER F 2 107 ? 22.785 31.828 3.146 1.00 21.53 107 SER A O 1
ATOM 4540 N N . GLU F 2 108 ? 22.126 29.859 2.321 1.00 19.13 108 GLU A N 1
ATOM 4541 C CA . GLU F 2 108 ? 22.815 29.070 3.312 1.00 16.58 108 GLU A CA 1
ATOM 4542 C C . GLU F 2 108 ? 24.310 28.985 3.165 1.00 20.77 108 GLU A C 1
ATOM 4543 O O . GLU F 2 108 ? 24.988 28.570 4.108 1.00 22.65 108 GLU A O 1
ATOM 4549 N N . ASN F 2 109 ? 24.830 29.370 2.003 1.00 17.87 109 ASN A N 1
ATOM 4550 C CA . ASN F 2 109 ? 26.272 29.313 1.748 1.00 16.47 109 ASN A CA 1
ATOM 4551 C C . ASN F 2 109 ? 26.817 27.968 2.184 1.00 12.92 109 ASN A C 1
ATOM 4552 O O . ASN F 2 109 ? 27.801 27.886 2.913 1.00 15.86 109 ASN A O 1
ATOM 4557 N N . GLU F 2 110 ? 26.154 26.905 1.767 1.00 13.19 110 GLU A N 1
ATOM 4558 C CA . GLU F 2 110 ? 26.572 25.592 2.188 1.00 9.32 110 GLU A CA 1
ATOM 4559 C C . GLU F 2 110 ? 27.852 25.074 1.593 1.00 13.57 110 GLU A C 1
ATOM 4560 O O . GLU F 2 110 ? 28.139 25.295 0.431 1.00 18.03 110 GLU A O 1
ATOM 4566 N N . TYR F 2 111 ? 28.669 24.456 2.437 1.00 15.65 111 TYR A N 1
ATOM 4567 C CA . TYR F 2 111 ? 29.882 23.788 2.001 1.00 12.42 111 TYR A CA 1
ATOM 4568 C C . TYR F 2 111 ? 29.632 22.352 2.410 1.00 14.41 111 TYR A C 1
ATOM 4569 O O . TYR F 2 111 ? 29.638 22.031 3.604 1.00 19.35 111 TYR A O 1
ATOM 4578 N N . ALA F 2 112 ? 29.300 21.514 1.428 1.00 13.48 112 ALA A N 1
ATOM 4579 C CA . ALA F 2 112 ? 28.965 20.120 1.665 1.00 11.26 112 ALA A CA 1
ATOM 4580 C C . ALA F 2 112 ? 30.169 19.251 1.913 1.00 11.52 112 ALA A C 1
ATOM 4581 O O . ALA F 2 112 ? 31.094 19.223 1.107 1.00 14.73 112 ALA A O 1
ATOM 4583 N N . ALA F 2 113 ? 30.151 18.523 3.027 1.00 13.63 113 ALA A N 1
ATOM 4584 C CA . ALA F 2 113 ? 31.258 17.643 3.376 1.00 11.03 113 ALA A CA 1
ATOM 4585 C C . ALA F 2 113 ? 30.970 16.238 2.880 1.00 14.25 113 ALA A C 1
ATOM 4586 O O . ALA F 2 113 ? 30.051 15.573 3.379 1.00 17.46 113 ALA A O 1
ATOM 4588 N N . LEU F 2 114 ? 31.721 15.809 1.861 1.00 14.04 114 LEU A N 1
ATOM 4589 C CA . LEU F 2 114 ? 31.557 14.491 1.268 1.00 11.57 114 LEU A CA 1
ATOM 4590 C C . LEU F 2 114 ? 31.812 13.379 2.278 1.00 12.51 114 LEU A C 1
ATOM 4591 O O . LEU F 2 114 ? 32.904 13.263 2.814 1.00 11.73 114 LEU A O 1
ATOM 4596 N N . GLY F 2 115 ? 30.804 12.543 2.500 1.00 12.84 115 GLY A N 1
ATOM 4597 C CA . GLY F 2 115 ? 30.938 11.442 3.440 1.00 16.72 115 GLY A CA 1
ATOM 4598 C C . GLY F 2 115 ? 31.028 11.819 4.919 1.00 19.47 115 GLY A C 1
ATOM 4599 O O . GLY F 2 115 ? 31.217 10.946 5.762 1.00 17.83 115 GLY A O 1
ATOM 4600 N N . GLY F 2 116 ? 30.870 13.105 5.237 1.00 17.27 116 GLY A N 1
ATOM 4601 C CA . GLY F 2 116 ? 30.944 13.543 6.616 1.00 13.54 116 GLY A CA 1
ATOM 4602 C C . GLY F 2 116 ? 32.254 14.205 7.005 1.00 18.38 116 GLY A C 1
ATOM 4603 O O . GLY F 2 116 ? 33.131 14.476 6.177 1.00 16.93 116 GLY A O 1
ATOM 4604 N N . ILE F 2 117 ? 32.398 14.448 8.295 1.00 14.34 117 ILE A N 1
ATOM 4605 C CA . ILE F 2 117 ? 33.573 15.116 8.823 1.00 12.68 117 ILE A CA 1
ATOM 4606 C C . ILE F 2 117 ? 34.230 14.238 9.884 1.00 15.94 117 ILE A C 1
ATOM 4607 O O . ILE F 2 117 ? 33.564 13.816 10.820 1.00 20.00 117 ILE A O 1
ATOM 4612 N N . PRO F 2 118 ? 35.511 13.861 9.695 1.00 15.75 118 PRO A N 1
ATOM 4613 C CA . PRO F 2 118 ? 36.168 13.023 10.704 1.00 13.16 118 PRO A CA 1
ATOM 4614 C C . PRO F 2 118 ? 36.457 13.809 11.993 1.00 13.77 118 PRO A C 1
ATOM 4615 O O . PRO F 2 118 ? 36.643 15.016 11.964 1.00 14.60 118 PRO A O 1
ATOM 4619 N N . LEU F 2 119 ? 36.537 13.112 13.121 1.00 19.79 119 LEU A N 1
ATOM 4620 C CA . LEU F 2 119 ? 36.806 13.749 14.411 1.00 16.67 119 LEU A CA 1
ATOM 4621 C C . LEU F 2 119 ? 38.051 14.631 14.430 1.00 13.79 119 LEU A C 1
ATOM 4622 O O . LEU F 2 119 ? 38.034 15.706 15.005 1.00 18.51 119 LEU A O 1
ATOM 4627 N N . SER F 2 120 ? 39.127 14.185 13.793 1.00 14.44 120 SER A N 1
ATOM 4628 C CA . SER F 2 120 ? 40.375 14.950 13.741 1.00 11.52 120 SER A CA 1
ATOM 4629 C C . SER F 2 120 ? 40.268 16.262 12.996 1.00 14.84 120 SER A C 1
ATOM 4630 O O . SER F 2 120 ? 41.179 17.083 13.063 1.00 14.56 120 SER A O 1
ATOM 4633 N N . GLN F 2 121 ? 39.175 16.448 12.250 1.00 16.01 121 GLN A N 1
ATOM 4634 C CA . GLN F 2 121 ? 38.956 17.675 11.484 1.00 12.30 121 GLN A CA 1
ATOM 4635 C C . GLN F 2 121 ? 38.140 18.670 12.300 1.00 13.80 121 GLN A C 1
ATOM 4636 O O . GLN F 2 121 ? 38.095 19.855 11.969 1.00 12.28 121 GLN A O 1
ATOM 4642 N N . ILE F 2 122 ? 37.490 18.188 13.357 1.00 14.23 122 ILE A N 1
ATOM 4643 C CA . ILE F 2 122 ? 36.689 19.051 14.207 1.00 13.41 122 ILE A CA 1
ATOM 4644 C C . ILE F 2 122 ? 37.575 19.789 15.184 1.00 15.04 122 ILE A C 1
ATOM 4645 O O . ILE F 2 122 ? 38.203 19.175 16.015 1.00 23.38 122 ILE A O 1
ATOM 4650 N N . ILE F 2 123 ? 37.671 21.101 15.027 1.00 15.81 123 ILE A N 1
ATOM 4651 C CA . ILE F 2 123 ? 38.483 21.943 15.894 1.00 16.18 123 ILE A CA 1
ATOM 4652 C C . ILE F 2 123 ? 37.910 22.105 17.303 1.00 19.23 123 ILE A C 1
ATOM 4653 O O . ILE F 2 123 ? 38.644 22.133 18.275 1.00 23.80 123 ILE A O 1
ATOM 4658 N N . GLY F 2 124 ? 36.601 22.261 17.403 1.00 16.95 124 GLY A N 1
ATOM 4659 C CA . GLY F 2 124 ? 35.981 22.415 18.693 1.00 15.73 124 GLY A CA 1
ATOM 4660 C C . GLY F 2 124 ? 34.508 22.611 18.492 1.00 17.73 124 GLY A C 1
ATOM 4661 O O . GLY F 2 124 ? 34.028 22.455 17.377 1.00 19.71 124 GLY A O 1
ATOM 4662 N N . TRP F 2 125 ? 33.800 22.995 19.546 1.00 16.31 125 TRP A N 1
ATOM 4663 C CA . TRP F 2 125 ? 32.362 23.211 19.461 1.00 19.83 125 TRP A CA 1
ATOM 4664 C C . TRP F 2 125 ? 31.849 24.153 20.530 1.00 20.69 125 TRP A C 1
ATOM 4665 O O . TRP F 2 125 ? 32.492 24.340 21.556 1.00 22.16 125 TRP A O 1
ATOM 4676 N N . TYR F 2 126 ? 30.680 24.722 20.269 1.00 18.11 126 TYR A N 1
ATOM 4677 C CA . TYR F 2 126 ? 30.016 25.631 21.166 1.00 12.67 126 TYR A CA 1
ATOM 4678 C C . TYR F 2 126 ? 28.765 24.936 21.571 1.00 16.33 126 TYR A C 1
ATOM 4679 O O . TYR F 2 126 ? 28.157 24.249 20.765 1.00 17.55 126 TYR A O 1
ATOM 4688 N N . ARG F 2 127 ? 28.336 25.151 22.800 1.00 17.83 127 ARG A N 1
ATOM 4689 C CA . ARG F 2 127 ? 27.108 24.534 23.279 1.00 18.78 127 ARG A CA 1
ATOM 4690 C C . ARG F 2 127 ? 26.045 25.611 23.175 1.00 14.37 127 ARG A C 1
ATOM 4691 O O . ARG F 2 127 ? 26.305 26.756 23.510 1.00 16.59 127 ARG A O 1
ATOM 4699 N N . VAL F 2 128 ? 24.873 25.273 22.648 1.00 15.37 128 VAL A N 1
ATOM 4700 C CA . VAL F 2 128 ? 23.796 26.257 22.502 1.00 17.61 128 VAL A CA 1
ATOM 4701 C C . VAL F 2 128 ? 22.650 25.810 23.398 1.00 18.80 128 VAL A C 1
ATOM 4702 O O . VAL F 2 128 ? 21.967 24.828 23.107 1.00 16.73 128 VAL A O 1
ATOM 4706 N N . SER F 2 129 ? 22.449 26.497 24.505 1.00 19.81 129 SER A N 1
ATOM 4707 C CA . SER F 2 129 ? 21.378 26.140 25.417 1.00 24.87 129 SER A CA 1
ATOM 4708 C C . SER F 2 129 ? 20.281 27.180 25.366 1.00 25.09 129 SER A C 1
ATOM 4709 O O . SER F 2 129 ? 20.482 28.339 25.651 1.00 35.35 129 SER A O 1
ATOM 4712 N N . PHE F 2 130 ? 19.127 26.778 24.988 1.00 19.38 130 PHE A N 1
ATOM 4713 C CA . PHE F 2 130 ? 17.985 27.661 24.912 1.00 22.01 130 PHE A CA 1
ATOM 4714 C C . PHE F 2 130 ? 18.037 28.707 23.837 1.00 22.00 130 PHE A C 1
ATOM 4715 O O . PHE F 2 130 ? 17.462 29.777 23.973 1.00 24.72 130 PHE A O 1
ATOM 4723 N N . GLY F 2 131 ? 18.807 28.399 22.796 1.00 21.33 131 GLY A N 1
ATOM 4724 C CA . GLY F 2 131 ? 18.999 29.331 21.706 1.00 17.83 131 GLY A CA 1
ATOM 4725 C C . GLY F 2 131 ? 20.166 30.256 21.948 1.00 16.30 131 GLY A C 1
ATOM 4726 O O . GLY F 2 131 ? 20.497 31.028 21.085 1.00 22.79 131 GLY A O 1
ATOM 4727 N N . ALA F 2 132 ? 20.835 30.154 23.090 1.00 20.50 132 ALA A N 1
ATOM 4728 C CA . ALA F 2 132 ? 21.964 31.041 23.382 1.00 16.87 132 ALA A CA 1
ATOM 4729 C C . ALA F 2 132 ? 23.258 30.264 23.413 1.00 17.31 132 ALA A C 1
ATOM 4730 O O . ALA F 2 132 ? 23.279 29.111 23.844 1.00 23.90 132 ALA A O 1
ATOM 4732 N N . ILE F 2 133 ? 24.331 30.859 22.914 1.00 17.84 133 ILE A N 1
ATOM 4733 C CA . ILE F 2 133 ? 25.621 30.187 22.927 1.00 19.41 133 ILE A CA 1
ATOM 4734 C C . ILE F 2 133 ? 26.131 30.272 24.349 1.00 18.52 133 ILE A C 1
ATOM 4735 O O . ILE F 2 133 ? 26.439 31.352 24.828 1.00 18.50 133 ILE A O 1
ATOM 4740 N N . GLU F 2 134 ? 26.201 29.127 25.012 1.00 18.85 134 GLU A N 1
ATOM 4741 C CA . GLU F 2 134 ? 26.656 29.054 26.393 1.00 19.86 134 GLU A CA 1
ATOM 4742 C C . GLU F 2 134 ? 28.158 29.010 26.569 1.00 20.78 134 GLU A C 1
ATOM 4743 O O . GLU F 2 134 ? 28.759 27.936 26.535 1.00 21.84 134 GLU A O 1
ATOM 4749 N N . GLY F 2 135 ? 28.760 30.156 26.840 1.00 23.51 135 GLY A N 1
ATOM 4750 C CA . GLY F 2 135 ? 30.194 30.180 27.055 1.00 27.08 135 GLY A CA 1
ATOM 4751 C C . GLY F 2 135 ? 31.055 30.198 25.811 1.00 27.02 135 GLY A C 1
ATOM 4752 O O . GLY F 2 135 ? 30.621 30.645 24.755 1.00 31.67 135 GLY A O 1
ATOM 4753 N N . GLY F 2 136 ? 32.297 29.746 25.949 1.00 26.35 136 GLY A N 1
ATOM 4754 C CA . GLY F 2 136 ? 33.216 29.743 24.824 1.00 25.14 136 GLY A CA 1
ATOM 4755 C C . GLY F 2 136 ? 33.317 28.405 24.126 1.00 25.48 136 GLY A C 1
ATOM 4756 O O . GLY F 2 136 ? 32.599 27.458 24.466 1.00 26.51 136 GLY A O 1
ATOM 4757 N N . MET F 2 137 ? 34.224 28.325 23.156 1.00 24.04 137 MET A N 1
ATOM 4758 C CA . MET F 2 137 ? 34.426 27.093 22.397 1.00 25.64 137 MET A CA 1
ATOM 4759 C C . MET F 2 137 ? 35.220 26.072 23.178 1.00 24.29 137 MET A C 1
ATOM 4760 O O . MET F 2 137 ? 36.276 26.396 23.718 1.00 27.52 137 MET A O 1
ATOM 4765 N N . HIS F 2 138 ? 34.740 24.832 23.187 1.00 27.14 138 HIS A N 1
ATOM 4766 C CA . HIS F 2 138 ? 35.434 23.742 23.864 1.00 29.37 138 HIS A CA 1
ATOM 4767 C C . HIS F 2 138 ? 36.332 23.104 22.810 1.00 28.60 138 HIS A C 1
ATOM 4768 O O . HIS F 2 138 ? 35.845 22.582 21.799 1.00 24.00 138 HIS A O 1
ATOM 4775 N N . ARG F 2 139 ? 37.639 23.243 23.006 1.00 25.03 139 ARG A N 1
ATOM 4776 C CA . ARG F 2 139 ? 38.626 22.717 22.086 1.00 26.79 139 ARG A CA 1
ATOM 4777 C C . ARG F 2 139 ? 38.589 21.209 22.027 1.00 26.24 139 ARG A C 1
ATOM 4778 O O . ARG F 2 139 ? 38.555 20.555 23.064 1.00 30.94 139 ARG A O 1
ATOM 4786 N N . ASN F 2 140 ? 38.530 20.665 20.812 1.00 22.36 140 ASN A N 1
ATOM 4787 C CA . ASN F 2 140 ? 38.479 19.227 20.622 1.00 20.82 140 ASN A CA 1
ATOM 4788 C C . ASN F 2 140 ? 39.891 18.700 20.755 1.00 24.57 140 ASN A C 1
ATOM 4789 O O . ASN F 2 140 ? 40.786 19.056 19.983 1.00 26.63 140 ASN A O 1
ATOM 4794 N N . ARG F 2 141 ? 40.094 17.843 21.744 1.00 27.79 141 ARG A N 1
ATOM 4795 C CA . ARG F 2 141 ? 41.415 17.286 21.996 1.00 31.53 141 ARG A CA 1
ATOM 4796 C C . ARG F 2 141 ? 41.920 16.360 20.907 1.00 26.72 141 ARG A C 1
ATOM 4797 O O . ARG F 2 141 ? 43.114 16.169 20.790 1.00 25.63 141 ARG A O 1
ATOM 4805 N N . ASP F 2 142 ? 41.016 15.817 20.097 1.00 25.75 142 ASP A N 1
ATOM 4806 C CA . ASP F 2 142 ? 41.399 14.929 19.002 1.00 21.35 142 ASP A CA 1
ATOM 4807 C C . ASP F 2 142 ? 41.621 15.663 17.674 1.00 19.11 142 ASP A C 1
ATOM 4808 O O . ASP F 2 142 ? 41.813 15.040 16.648 1.00 19.71 142 ASP A O 1
ATOM 4813 N N . TYR F 2 143 ? 41.567 16.991 17.698 1.00 17.90 143 TYR A N 1
ATOM 4814 C CA . TYR F 2 143 ? 41.807 17.778 16.510 1.00 17.85 143 TYR A CA 1
ATOM 4815 C C . TYR F 2 143 ? 43.281 17.587 16.183 1.00 20.87 143 TYR A C 1
ATOM 4816 O O . TYR F 2 143 ? 44.107 17.623 17.083 1.00 26.48 143 TYR A O 1
ATOM 4825 N N . ARG F 2 144 ? 43.599 17.320 14.916 1.00 22.97 144 ARG A N 1
ATOM 4826 C CA . ARG F 2 144 ? 44.981 17.128 14.478 1.00 19.61 144 ARG A CA 1
ATOM 4827 C C . ARG F 2 144 ? 45.392 18.276 13.557 1.00 20.11 144 ARG A C 1
ATOM 4828 O O . ARG F 2 144 ? 45.214 18.203 12.350 1.00 22.94 144 ARG A O 1
ATOM 4836 N N . ARG F 2 145 ? 45.949 19.330 14.133 1.00 18.31 145 ARG A N 1
ATOM 4837 C CA . ARG F 2 145 ? 46.367 20.493 13.386 1.00 19.32 145 ARG A CA 1
ATOM 4838 C C . ARG F 2 145 ? 47.402 20.193 12.317 1.00 23.67 145 ARG A C 1
ATOM 4839 O O . ARG F 2 145 ? 47.389 20.799 11.247 1.00 28.96 145 ARG A O 1
ATOM 4847 N N . ASP F 2 146 ? 48.311 19.274 12.599 1.00 24.10 146 ASP A N 1
ATOM 4848 C CA . ASP F 2 146 ? 49.340 18.936 11.626 1.00 23.56 146 ASP A CA 1
ATOM 4849 C C . ASP F 2 146 ? 48.762 18.333 10.338 1.00 20.84 146 ASP A C 1
ATOM 4850 O O . ASP F 2 146 ? 49.419 18.328 9.311 1.00 22.37 146 ASP A O 1
ATOM 4855 N N . LEU F 2 147 ? 47.556 17.792 10.411 1.00 17.21 147 LEU A N 1
ATOM 4856 C CA . LEU F 2 147 ? 46.927 17.195 9.244 1.00 20.41 147 LEU A CA 1
ATOM 4857 C C . LEU F 2 147 ? 46.098 18.183 8.414 1.00 23.47 147 LEU A C 1
ATOM 4858 O O . LEU F 2 147 ? 45.848 17.954 7.218 1.00 23.89 147 LEU A O 1
ATOM 4863 N N . PHE F 2 148 ? 45.640 19.255 9.053 1.00 20.29 148 PHE A N 1
ATOM 4864 C CA . PHE F 2 148 ? 44.790 20.202 8.376 1.00 19.72 148 PHE A CA 1
ATOM 4865 C C . PHE F 2 148 ? 45.325 21.598 8.130 1.00 23.75 148 PHE A C 1
ATOM 4866 O O . PHE F 2 148 ? 44.707 22.359 7.408 1.00 33.36 148 PHE A O 1
ATOM 4874 N N . ARG F 2 149 ? 46.487 21.921 8.674 1.00 23.30 149 ARG A N 1
ATOM 4875 C CA . ARG F 2 149 ? 47.080 23.235 8.494 1.00 21.64 149 ARG A CA 1
ATOM 4876 C C . ARG F 2 149 ? 47.259 23.570 7.007 1.00 22.78 149 ARG A C 1
ATOM 4877 O O . ARG F 2 149 ? 47.877 22.835 6.249 1.00 21.94 149 ARG A O 1
ATOM 4885 N N . GLY F 2 150 ? 46.646 24.661 6.579 1.00 25.23 150 GLY A N 1
ATOM 4886 C CA . GLY F 2 150 ? 46.793 25.090 5.198 1.00 31.19 150 GLY A CA 1
ATOM 4887 C C . GLY F 2 150 ? 46.074 24.356 4.072 1.00 29.88 150 GLY A C 1
ATOM 4888 O O . GLY F 2 150 ? 46.483 24.466 2.918 1.00 33.13 150 GLY A O 1
ATOM 4889 N N . LEU F 2 151 ? 45.059 23.563 4.396 1.00 28.79 151 LEU A N 1
ATOM 4890 C CA . LEU F 2 151 ? 44.295 22.872 3.378 1.00 20.61 151 LEU A CA 1
ATOM 4891 C C . LEU F 2 151 ? 43.147 23.822 3.057 1.00 18.57 151 LEU A C 1
ATOM 4892 O O . LEU F 2 151 ? 42.985 24.845 3.726 1.00 19.97 151 LEU A O 1
ATOM 4897 N N . SER F 2 152 ? 42.439 23.583 1.963 1.00 15.24 152 SER A N 1
ATOM 4898 C CA . SER F 2 152 ? 41.307 24.430 1.646 1.00 14.79 152 SER A CA 1
ATOM 4899 C C . SER F 2 152 ? 40.264 23.554 1.032 1.00 12.01 152 SER A C 1
ATOM 4900 O O . SER F 2 152 ? 40.492 22.370 0.822 1.00 16.59 152 SER A O 1
ATOM 4903 N N . ALA F 2 153 ? 39.079 24.103 0.838 1.00 14.90 153 ALA A N 1
ATOM 4904 C CA . ALA F 2 153 ? 37.983 23.329 0.270 1.00 16.03 153 ALA A CA 1
ATOM 4905 C C . ALA F 2 153 ? 38.293 22.836 -1.157 1.00 19.50 153 ALA A C 1
ATOM 4906 O O . ALA F 2 153 ? 39.205 23.354 -1.813 1.00 21.22 153 ALA A O 1
ATOM 4908 N N . ALA F 2 154 ? 37.526 21.855 -1.635 1.00 17.45 154 ALA A N 1
ATOM 4909 C CA . ALA F 2 154 ? 37.746 21.304 -2.964 1.00 15.84 154 ALA A CA 1
ATOM 4910 C C . ALA F 2 154 ? 37.362 22.299 -4.034 1.00 18.34 154 ALA A C 1
ATOM 4911 O O . ALA F 2 154 ? 36.362 23.027 -3.922 1.00 18.77 154 ALA A O 1
ATOM 4913 N N . PRO F 2 155 ? 38.184 22.379 -5.079 1.00 21.03 155 PRO A N 1
ATOM 4914 C CA . PRO F 2 155 ? 37.936 23.293 -6.198 1.00 21.45 155 PRO A CA 1
ATOM 4915 C C . PRO F 2 155 ? 36.649 22.857 -6.897 1.00 15.96 155 PRO A C 1
ATOM 4916 O O . PRO F 2 155 ? 36.349 21.654 -6.974 1.00 15.61 155 PRO A O 1
ATOM 4920 N N . ASN F 2 156 ? 35.887 23.825 -7.392 1.00 18.00 156 ASN A N 1
ATOM 4921 C CA . ASN F 2 156 ? 34.609 23.547 -8.067 1.00 17.62 156 ASN A CA 1
ATOM 4922 C C . ASN F 2 156 ? 34.662 22.515 -9.191 1.00 14.64 156 ASN A C 1
ATOM 4923 O O . ASN F 2 156 ? 33.769 21.679 -9.319 1.00 17.20 156 ASN A O 1
ATOM 4928 N N . GLU F 2 157 ? 35.750 22.516 -9.950 1.00 17.59 157 GLU A N 1
ATOM 4929 C CA . GLU F 2 157 ? 35.919 21.576 -11.062 1.00 20.41 157 GLU A CA 1
ATOM 4930 C C . GLU F 2 157 ? 35.708 20.147 -10.574 1.00 21.77 157 GLU A C 1
ATOM 4931 O O . GLU F 2 157 ? 34.989 19.370 -11.199 1.00 24.04 157 GLU A O 1
ATOM 4937 N N . ASP F 2 158 ? 36.264 19.819 -9.412 1.00 22.38 158 ASP A N 1
ATOM 4938 C CA . ASP F 2 158 ? 36.118 18.461 -8.882 1.00 21.63 158 ASP A CA 1
ATOM 4939 C C . ASP F 2 158 ? 34.668 18.167 -8.514 1.00 15.13 158 ASP A C 1
ATOM 4940 O O . ASP F 2 158 ? 34.239 17.031 -8.538 1.00 21.25 158 ASP A O 1
ATOM 4945 N N . GLY F 2 159 ? 33.912 19.205 -8.191 1.00 12.32 159 GLY A N 1
ATOM 4946 C CA . GLY F 2 159 ? 32.528 19.020 -7.835 1.00 9.19 159 GLY A CA 1
ATOM 4947 C C . GLY F 2 159 ? 31.612 18.877 -9.032 1.00 12.84 159 GLY A C 1
ATOM 4948 O O . GLY F 2 159 ? 30.620 18.166 -8.944 1.00 13.03 159 GLY A O 1
ATOM 4949 N N . TYR F 2 160 ? 31.925 19.521 -10.158 1.00 12.78 160 TYR A N 1
ATOM 4950 C CA . TYR F 2 160 ? 31.038 19.427 -11.334 1.00 11.37 160 TYR A CA 1
ATOM 4951 C C . TYR F 2 160 ? 30.811 17.999 -11.757 1.00 7.64 160 TYR A C 1
ATOM 4952 O O . TYR F 2 160 ? 29.718 17.608 -12.074 1.00 11.89 160 TYR A O 1
ATOM 4961 N N . ARG F 2 161 ? 31.861 17.213 -11.727 1.00 10.41 161 ARG A N 1
ATOM 4962 C CA . ARG F 2 161 ? 31.757 15.847 -12.129 1.00 10.17 161 ARG A CA 1
ATOM 4963 C C . ARG F 2 161 ? 30.770 15.061 -11.263 1.00 16.37 161 ARG A C 1
ATOM 4964 O O . ARG F 2 161 ? 30.082 14.166 -11.749 1.00 14.13 161 ARG A O 1
ATOM 4972 N N . ILE F 2 162 ? 30.656 15.433 -9.986 1.00 19.83 162 ILE A N 1
ATOM 4973 C CA . ILE F 2 162 ? 29.752 14.736 -9.057 1.00 16.28 162 ILE A CA 1
ATOM 4974 C C . ILE F 2 162 ? 28.530 15.545 -8.611 1.00 17.97 162 ILE A C 1
ATOM 4975 O O . ILE F 2 162 ? 27.891 15.224 -7.616 1.00 18.90 162 ILE A O 1
ATOM 4980 N N . ALA F 2 163 ? 28.180 16.577 -9.373 1.00 18.89 163 ALA A N 1
ATOM 4981 C CA . ALA F 2 163 ? 27.021 17.407 -9.060 1.00 14.51 163 ALA A CA 1
ATOM 4982 C C . ALA F 2 163 ? 25.751 16.585 -8.832 1.00 14.37 163 ALA A C 1
ATOM 4983 O O . ALA F 2 163 ? 24.873 16.976 -8.052 1.00 15.92 163 ALA A O 1
ATOM 4985 N N . GLY F 2 164 ? 25.624 15.467 -9.538 1.00 13.71 164 GLY A N 1
ATOM 4986 C CA . GLY F 2 164 ? 24.463 14.610 -9.352 1.00 7.82 164 GLY A CA 1
ATOM 4987 C C . GLY F 2 164 ? 23.092 15.023 -9.856 1.00 9.19 164 GLY A C 1
ATOM 4988 O O . GLY F 2 164 ? 22.123 14.428 -9.433 1.00 8.96 164 GLY A O 1
ATOM 4989 N N . PHE F 2 165 ? 22.986 16.039 -10.716 1.00 11.70 165 PHE A N 1
ATOM 4990 C CA . PHE F 2 165 ? 21.670 16.433 -11.242 1.00 15.97 165 PHE A CA 1
ATOM 4991 C C . PHE F 2 165 ? 21.086 15.204 -11.897 1.00 18.87 165 PHE A C 1
ATOM 4992 O O . PHE F 2 165 ? 21.821 14.394 -12.464 1.00 20.45 165 PHE A O 1
ATOM 5000 N N . PRO F 2 166 ? 19.752 15.114 -11.938 1.00 19.89 166 PRO A N 1
ATOM 5001 C CA . PRO F 2 166 ? 19.124 13.946 -12.552 1.00 20.48 166 PRO A CA 1
ATOM 5002 C C . PRO F 2 166 ? 19.377 13.855 -14.052 1.00 24.24 166 PRO A C 1
ATOM 5003 O O . PRO F 2 166 ? 19.733 14.841 -14.725 1.00 25.88 166 PRO A O 1
ATOM 5007 N N . ASP F 2 167 ? 19.257 12.649 -14.572 1.00 30.50 167 ASP A N 1
ATOM 5008 C CA . ASP F 2 167 ? 19.474 12.428 -15.985 1.00 35.22 167 ASP A CA 1
ATOM 5009 C C . ASP F 2 167 ? 18.560 13.307 -16.846 1.00 35.82 167 ASP A C 1
ATOM 5010 O O . ASP F 2 167 ? 17.353 13.392 -16.611 1.00 34.19 167 ASP A O 1
ATOM 5015 N N . GLY F 2 168 ? 19.147 13.963 -17.841 1.00 39.76 168 GLY A N 1
ATOM 5016 C CA . GLY F 2 168 ? 18.369 14.818 -18.718 1.00 37.61 168 GLY A CA 1
ATOM 5017 C C . GLY F 2 168 ? 18.025 16.167 -18.114 1.00 37.73 168 GLY A C 1
ATOM 5018 O O . GLY F 2 168 ? 17.130 16.862 -18.600 1.00 38.48 168 GLY A O 1
ATOM 5019 N N . PHE F 2 169 ? 18.707 16.525 -17.030 1.00 30.75 169 PHE A N 1
ATOM 5020 C CA . PHE F 2 169 ? 18.482 17.804 -16.393 1.00 24.48 169 PHE A CA 1
ATOM 5021 C C . PHE F 2 169 ? 19.215 18.794 -17.291 1.00 22.87 169 PHE A C 1
ATOM 5022 O O . PHE F 2 169 ? 20.269 18.481 -17.831 1.00 26.71 169 PHE A O 1
ATOM 5030 N N . PRO F 2 170 ? 18.683 20.017 -17.431 1.00 23.12 170 PRO A N 1
ATOM 5031 C CA . PRO F 2 170 ? 19.285 21.059 -18.272 1.00 19.73 170 PRO A CA 1
ATOM 5032 C C . PRO F 2 170 ? 20.766 21.248 -18.097 1.00 20.54 170 PRO A C 1
ATOM 5033 O O . PRO F 2 170 ? 21.498 21.470 -19.058 1.00 23.58 170 PRO A O 1
ATOM 5037 N N . ALA F 2 171 ? 21.213 21.171 -16.855 1.00 21.59 171 ALA A N 1
ATOM 5038 C CA . ALA F 2 171 ? 22.606 21.386 -16.551 1.00 15.30 171 ALA A CA 1
ATOM 5039 C C . ALA F 2 171 ? 23.553 20.481 -17.311 1.00 15.16 171 ALA A C 1
ATOM 5040 O O . ALA F 2 171 ? 24.646 20.897 -17.657 1.00 12.56 171 ALA A O 1
ATOM 5042 N N . TRP F 2 172 ? 23.131 19.261 -17.613 1.00 17.42 172 TRP A N 1
ATOM 5043 C CA . TRP F 2 172 ? 24.014 18.339 -18.317 1.00 20.88 172 TRP A CA 1
ATOM 5044 C C . TRP F 2 172 ? 24.331 18.707 -19.784 1.00 24.96 172 TRP A C 1
ATOM 5045 O O . TRP F 2 172 ? 25.234 18.135 -20.401 1.00 28.27 172 TRP A O 1
ATOM 5056 N N . GLU F 2 173 ? 23.618 19.696 -20.308 1.00 26.10 173 GLU A N 1
ATOM 5057 C CA . GLU F 2 173 ? 23.811 20.171 -21.669 1.00 30.13 173 GLU A CA 1
ATOM 5058 C C . GLU F 2 173 ? 24.394 21.577 -21.669 1.00 26.65 173 GLU A C 1
ATOM 5059 O O . GLU F 2 173 ? 24.349 22.253 -22.679 1.00 27.91 173 GLU A O 1
ATOM 5065 N N . GLU F 2 174 ? 24.850 22.046 -20.512 1.00 24.37 174 GLU A N 1
ATOM 5066 C CA . GLU F 2 174 ? 25.408 23.388 -20.399 1.00 17.95 174 GLU A CA 1
ATOM 5067 C C . GLU F 2 174 ? 26.820 23.387 -19.823 1.00 17.56 174 GLU A C 1
ATOM 5068 O O . GLU F 2 174 ? 27.228 22.458 -19.122 1.00 21.13 174 GLU A O 1
ATOM 5074 N N . VAL F 2 175 ? 27.600 24.381 -20.211 1.00 17.33 175 VAL A N 1
ATOM 5075 C CA . VAL F 2 175 ? 28.935 24.547 -19.706 1.00 14.80 175 VAL A CA 1
ATOM 5076 C C . VAL F 2 175 ? 28.657 25.207 -18.363 1.00 18.77 175 VAL A C 1
ATOM 5077 O O . VAL F 2 175 ? 27.824 26.116 -18.282 1.00 17.24 175 VAL A O 1
ATOM 5081 N N . PRO F 2 176 ? 29.436 24.860 -17.327 1.00 16.75 176 PRO A N 1
ATOM 5082 C CA . PRO F 2 176 ? 30.550 23.914 -17.343 1.00 15.39 176 PRO A CA 1
ATOM 5083 C C . PRO F 2 176 ? 30.262 22.441 -17.186 1.00 14.18 176 PRO A C 1
ATOM 5084 O O . PRO F 2 176 ? 31.072 21.616 -17.580 1.00 20.15 176 PRO A O 1
ATOM 5088 N N . TRP F 2 177 ? 29.102 22.098 -16.669 1.00 12.37 177 TRP A N 1
ATOM 5089 C CA . TRP F 2 177 ? 28.792 20.703 -16.388 1.00 14.36 177 TRP A CA 1
ATOM 5090 C C . TRP F 2 177 ? 28.932 19.681 -17.495 1.00 20.87 177 TRP A C 1
ATOM 5091 O O . TRP F 2 177 ? 29.342 18.541 -17.220 1.00 19.95 177 TRP A O 1
ATOM 5102 N N . ARG F 2 178 ? 28.585 20.061 -18.729 1.00 23.02 178 ARG A N 1
ATOM 5103 C CA . ARG F 2 178 ? 28.660 19.128 -19.865 1.00 24.07 178 ARG A CA 1
ATOM 5104 C C . ARG F 2 178 ? 30.077 18.633 -20.052 1.00 18.86 178 ARG A C 1
ATOM 5105 O O . ARG F 2 178 ? 30.300 17.451 -20.260 1.00 21.18 178 ARG A O 1
ATOM 5113 N N . GLU F 2 179 ? 31.035 19.514 -19.821 1.00 18.09 179 GLU A N 1
ATOM 5114 C CA . GLU F 2 179 ? 32.434 19.173 -19.969 1.00 21.33 179 GLU A CA 1
ATOM 5115 C C . GLU F 2 179 ? 32.967 18.208 -18.906 1.00 26.06 179 GLU A C 1
ATOM 5116 O O . GLU F 2 179 ? 34.094 17.720 -19.023 1.00 31.13 179 GLU A O 1
ATOM 5122 N N . PHE F 2 180 ? 32.186 17.944 -17.861 1.00 27.27 180 PHE A N 1
ATOM 5123 C CA . PHE F 2 180 ? 32.636 17.069 -16.769 1.00 21.10 180 PHE A CA 1
ATOM 5124 C C . PHE F 2 180 ? 31.625 15.989 -16.463 1.00 20.79 180 PHE A C 1
ATOM 5125 O O . PHE F 2 180 ? 31.889 15.105 -15.669 1.00 22.62 180 PHE A O 1
ATOM 5133 N N . ALA F 2 181 ? 30.468 16.058 -17.095 1.00 20.21 181 ALA A N 1
ATOM 5134 C CA . ALA F 2 181 ? 29.421 15.082 -16.850 1.00 26.43 181 ALA A CA 1
ATOM 5135 C C . ALA F 2 181 ? 29.840 13.609 -17.002 1.00 30.64 181 ALA A C 1
ATOM 5136 O O . ALA F 2 181 ? 30.732 13.281 -17.797 1.00 33.13 181 ALA A O 1
ATOM 5138 N N . PRO F 2 182 ? 29.258 12.715 -16.170 1.00 35.79 182 PRO A N 1
ATOM 5139 C CA . PRO F 2 182 ? 29.582 11.290 -16.270 1.00 33.35 182 PRO A CA 1
ATOM 5140 C C . PRO F 2 182 ? 28.850 10.878 -17.551 1.00 35.79 182 PRO A C 1
ATOM 5141 O O . PRO F 2 182 ? 27.734 11.364 -17.821 1.00 31.17 182 PRO A O 1
ATOM 5145 N N . ASN F 2 183 ? 29.460 9.988 -18.323 1.00 39.41 183 ASN A N 1
ATOM 5146 C CA . ASN F 2 183 ? 28.895 9.526 -19.589 1.00 39.97 183 ASN A CA 1
ATOM 5147 C C . ASN F 2 183 ? 27.397 9.352 -19.566 1.00 38.58 183 ASN A C 1
ATOM 5148 O O . ASN F 2 183 ? 26.675 10.085 -20.233 1.00 40.55 183 ASN A O 1
ATOM 5153 N N . SER F 2 184 ? 26.928 8.442 -18.725 1.00 36.57 184 SER A N 1
ATOM 5154 C CA . SER F 2 184 ? 25.508 8.140 -18.621 1.00 35.80 184 SER A CA 1
ATOM 5155 C C . SER F 2 184 ? 24.569 9.266 -18.237 1.00 33.91 184 SER A C 1
ATOM 5156 O O . SER F 2 184 ? 23.393 9.009 -17.996 1.00 35.88 184 SER A O 1
ATOM 5159 N N . CYS F 2 185 ? 25.079 10.493 -18.135 1.00 33.88 185 CYS A N 1
ATOM 5160 C CA . CYS F 2 185 ? 24.257 11.648 -17.768 1.00 33.62 185 CYS A CA 1
ATOM 5161 C C . CYS F 2 185 ? 24.074 12.609 -18.935 1.00 35.63 185 CYS A C 1
ATOM 5162 O O . CYS F 2 185 ? 23.156 13.447 -18.926 1.00 31.69 185 CYS A O 1
ATOM 5165 N N . LEU F 2 186 ? 24.982 12.525 -19.908 1.00 39.43 186 LEU A N 1
ATOM 5166 C CA . LEU F 2 186 ? 24.911 13.376 -21.094 1.00 42.36 186 LEU A CA 1
ATOM 5167 C C . LEU F 2 186 ? 23.705 12.924 -21.906 1.00 48.58 186 LEU A C 1
ATOM 5168 O O . LEU F 2 186 ? 23.409 11.733 -21.950 1.00 47.41 186 LEU A O 1
ATOM 5173 N N . PRO F 2 187 ? 22.970 13.871 -22.528 1.00 58.77 187 PRO A N 1
ATOM 5174 C CA . PRO F 2 187 ? 21.782 13.549 -23.339 1.00 63.65 187 PRO A CA 1
ATOM 5175 C C . PRO F 2 187 ? 22.138 12.818 -24.644 1.00 67.46 187 PRO A C 1
ATOM 5176 O O . PRO F 2 187 ? 21.551 11.734 -24.879 1.00 71.02 187 PRO A O 1
ATOM 5180 N N . THR G 3 5 ? 25.240 1.760 -17.067 1.00 58.26 195 THR C N 1
ATOM 5181 C CA . THR G 3 5 ? 24.990 2.380 -15.724 1.00 57.62 195 THR C CA 1
ATOM 5182 C C . THR G 3 5 ? 24.077 3.594 -15.887 1.00 54.44 195 THR C C 1
ATOM 5183 O O . THR G 3 5 ? 24.048 4.205 -16.964 1.00 57.16 195 THR C O 1
ATOM 5187 N N . THR G 3 6 ? 23.310 3.919 -14.849 1.00 46.42 196 THR C N 1
ATOM 5188 C CA . THR G 3 6 ? 22.441 5.086 -14.916 1.00 36.57 196 THR C CA 1
ATOM 5189 C C . THR G 3 6 ? 23.238 6.316 -14.507 1.00 32.98 196 THR C C 1
ATOM 5190 O O . THR G 3 6 ? 24.383 6.219 -14.033 1.00 31.11 196 THR C O 1
ATOM 5194 N N . CYS G 3 7 ? 22.638 7.475 -14.703 1.00 28.23 197 CYS C N 1
ATOM 5195 C CA . CYS G 3 7 ? 23.278 8.712 -14.335 1.00 28.07 197 CYS C CA 1
ATOM 5196 C C . CYS G 3 7 ? 23.501 8.672 -12.812 1.00 26.24 197 CYS C C 1
ATOM 5197 O O . CYS G 3 7 ? 24.617 8.869 -12.336 1.00 26.67 197 CYS C O 1
ATOM 5200 N N . ALA G 3 8 ? 22.472 8.258 -12.080 1.00 27.05 198 ALA C N 1
ATOM 5201 C CA . ALA G 3 8 ? 22.524 8.161 -10.618 1.00 26.11 198 ALA C CA 1
ATOM 5202 C C . ALA G 3 8 ? 23.648 7.283 -10.115 1.00 27.17 198 ALA C C 1
ATOM 5203 O O . ALA G 3 8 ? 24.523 7.737 -9.386 1.00 30.57 198 ALA C O 1
ATOM 5205 N N . SER G 3 9 ? 23.650 6.036 -10.571 1.00 27.12 199 SER C N 1
ATOM 5206 C CA . SER G 3 9 ? 24.654 5.065 -10.179 1.00 22.92 199 SER C CA 1
ATOM 5207 C C . SER G 3 9 ? 26.050 5.525 -10.460 1.00 20.99 199 SER C C 1
ATOM 5208 O O . SER G 3 9 ? 26.957 5.351 -9.646 1.00 27.51 199 SER C O 1
ATOM 5211 N N . LEU G 3 10 ? 26.248 6.115 -11.617 1.00 16.33 200 LEU C N 1
ATOM 5212 C CA . LEU G 3 10 ? 27.581 6.553 -11.928 1.00 16.15 200 LEU C CA 1
ATOM 5213 C C . LEU G 3 10 ? 27.959 7.723 -11.021 1.00 15.91 200 LEU C C 1
ATOM 5214 O O . LEU G 3 10 ? 29.125 7.879 -10.677 1.00 21.14 200 LEU C O 1
ATOM 5219 N N . THR G 3 11 ? 26.995 8.555 -10.645 1.00 14.75 201 THR C N 1
ATOM 5220 C CA . THR G 3 11 ? 27.303 9.671 -9.759 1.00 18.29 201 THR C CA 1
ATOM 5221 C C . THR G 3 11 ? 27.714 9.101 -8.409 1.00 16.39 201 THR C C 1
ATOM 5222 O O . THR G 3 11 ? 28.759 9.444 -7.892 1.00 16.05 201 THR C O 1
ATOM 5226 N N . ASN G 3 12 ? 26.884 8.224 -7.854 1.00 18.86 202 ASN C N 1
ATOM 5227 C CA . ASN G 3 12 ? 27.165 7.607 -6.565 1.00 20.38 202 ASN C CA 1
ATOM 5228 C C . ASN G 3 12 ? 28.540 6.973 -6.613 1.00 24.09 202 ASN C C 1
ATOM 5229 O O . ASN G 3 12 ? 29.404 7.278 -5.793 1.00 28.16 202 ASN C O 1
ATOM 5234 N N . LYS G 3 13 ? 28.758 6.153 -7.636 1.00 26.37 203 LYS C N 1
ATOM 5235 C CA . LYS G 3 13 ? 30.014 5.447 -7.850 1.00 25.56 203 LYS C CA 1
ATOM 5236 C C . LYS G 3 13 ? 31.234 6.365 -7.874 1.00 21.93 203 LYS C C 1
ATOM 5237 O O . LYS G 3 13 ? 32.253 6.084 -7.248 1.00 22.54 203 LYS C O 1
ATOM 5243 N N . LEU G 3 14 ? 31.138 7.460 -8.606 1.00 19.75 204 LEU C N 1
ATOM 5244 C CA . LEU G 3 14 ? 32.234 8.395 -8.685 1.00 16.84 204 LEU C CA 1
ATOM 5245 C C . LEU G 3 14 ? 32.433 9.043 -7.311 1.00 18.40 204 LEU C C 1
ATOM 5246 O O . LEU G 3 14 ? 33.571 9.235 -6.854 1.00 19.60 204 LEU C O 1
ATOM 5251 N N . SER G 3 15 ? 31.324 9.359 -6.651 1.00 15.29 205 SER C N 1
ATOM 5252 C CA . SER G 3 15 ? 31.358 9.984 -5.346 1.00 16.08 205 SER C CA 1
ATOM 5253 C C . SER G 3 15 ? 32.013 9.079 -4.307 1.00 17.43 205 SER C C 1
ATOM 5254 O O . SER G 3 15 ? 32.838 9.537 -3.538 1.00 15.91 205 SER C O 1
ATOM 5257 N N . GLN G 3 16 ? 31.696 7.791 -4.330 1.00 15.86 206 GLN C N 1
ATOM 5258 C CA . GLN G 3 16 ? 32.288 6.856 -3.389 1.00 17.22 206 GLN C CA 1
ATOM 5259 C C . GLN G 3 16 ? 33.795 6.794 -3.589 1.00 21.12 206 GLN C C 1
ATOM 5260 O O . GLN G 3 16 ? 34.552 6.732 -2.630 1.00 26.25 206 GLN C O 1
ATOM 5266 N N . HIS G 3 17 ? 34.243 6.907 -4.832 1.00 22.15 207 HIS C N 1
ATOM 5267 C CA . HIS G 3 17 ? 35.663 6.839 -5.122 1.00 20.00 207 HIS C CA 1
ATOM 5268 C C . HIS G 3 17 ? 36.356 8.061 -4.583 1.00 20.22 207 HIS C C 1
ATOM 5269 O O . HIS G 3 17 ? 37.475 7.982 -4.099 1.00 22.75 207 HIS C O 1
ATOM 5276 N N . ASP G 3 18 ? 35.716 9.207 -4.713 1.00 20.03 208 ASP C N 1
ATOM 5277 C CA . ASP G 3 18 ? 36.293 10.426 -4.193 1.00 21.00 208 ASP C CA 1
ATOM 5278 C C . ASP G 3 18 ? 36.458 10.365 -2.668 1.00 19.08 208 ASP C C 1
ATOM 5279 O O . ASP G 3 18 ? 37.460 10.811 -2.134 1.00 16.60 208 ASP C O 1
ATOM 5284 N N . LEU G 3 19 ? 35.452 9.846 -1.984 1.00 14.18 209 LEU C N 1
ATOM 5285 C CA . LEU G 3 19 ? 35.486 9.709 -0.535 1.00 17.14 209 LEU C CA 1
ATOM 5286 C C . LEU G 3 19 ? 36.629 8.789 -0.116 1.00 16.02 209 LEU C C 1
ATOM 5287 O O . LEU G 3 19 ? 37.481 9.178 0.667 1.00 24.59 209 LEU C O 1
ATOM 5292 N N . ALA G 3 20 ? 36.639 7.578 -0.654 1.00 17.87 210 ALA C N 1
ATOM 5293 C CA . ALA G 3 20 ? 37.661 6.588 -0.377 1.00 17.17 210 ALA C CA 1
ATOM 5294 C C . ALA G 3 20 ? 39.026 7.188 -0.534 1.00 19.52 210 ALA C C 1
ATOM 5295 O O . ALA G 3 20 ? 39.895 6.975 0.295 1.00 25.99 210 ALA C O 1
ATOM 5297 N N . ASP G 3 21 ? 39.216 7.978 -1.581 1.00 20.23 211 ASP C N 1
ATOM 5298 C CA . ASP G 3 21 ? 40.511 8.612 -1.799 1.00 19.72 211 ASP C CA 1
ATOM 5299 C C . ASP G 3 21 ? 40.867 9.632 -0.732 1.00 19.49 211 ASP C C 1
ATOM 5300 O O . ASP G 3 21 ? 42.038 9.792 -0.405 1.00 23.26 211 ASP C O 1
ATOM 5305 N N . PHE G 3 22 ? 39.871 10.373 -0.246 1.00 19.72 212 PHE C N 1
ATOM 5306 C CA . PHE G 3 22 ? 40.078 11.387 0.791 1.00 16.70 212 PHE C CA 1
ATOM 5307 C C . PHE G 3 22 ? 40.479 10.674 2.081 1.00 15.86 212 PHE C C 1
ATOM 5308 O O . PHE G 3 22 ? 41.471 11.034 2.721 1.00 17.79 212 PHE C O 1
ATOM 5316 N N . LYS G 3 23 ? 39.723 9.642 2.432 1.00 13.21 213 LYS C N 1
ATOM 5317 C CA . LYS G 3 23 ? 40.022 8.866 3.611 1.00 15.02 213 LYS C CA 1
ATOM 5318 C C . LYS G 3 23 ? 41.437 8.299 3.553 1.00 20.89 213 LYS C C 1
ATOM 5319 O O . LYS G 3 23 ? 42.167 8.380 4.551 1.00 21.80 213 LYS C O 1
ATOM 5325 N N . LYS G 3 24 ? 41.856 7.782 2.391 1.00 21.76 214 LYS C N 1
ATOM 5326 C CA . LYS G 3 24 ? 43.222 7.259 2.250 1.00 20.77 214 LYS C CA 1
ATOM 5327 C C . LYS G 3 24 ? 44.223 8.379 2.436 1.00 17.18 214 LYS C C 1
ATOM 5328 O O . LYS G 3 24 ? 45.278 8.185 3.012 1.00 21.60 214 LYS C O 1
ATOM 5334 N N . TYR G 3 25 ? 43.910 9.541 1.889 1.00 17.06 215 TYR C N 1
ATOM 5335 C CA . TYR G 3 25 ? 44.777 10.705 1.999 1.00 17.15 215 TYR C CA 1
ATOM 5336 C C . TYR G 3 25 ? 45.070 11.063 3.471 1.00 17.91 215 TYR C C 1
ATOM 5337 O O . TYR G 3 25 ? 46.198 11.365 3.854 1.00 15.49 215 TYR C O 1
ATOM 5346 N N . ILE G 3 26 ? 44.019 11.101 4.277 1.00 22.10 216 ILE C N 1
ATOM 5347 C CA . ILE G 3 26 ? 44.155 11.405 5.693 1.00 22.29 216 ILE C CA 1
ATOM 5348 C C . ILE G 3 26 ? 45.020 10.322 6.400 1.00 19.87 216 ILE C C 1
ATOM 5349 O O . ILE G 3 26 ? 45.964 10.658 7.128 1.00 21.66 216 ILE C O 1
ATOM 5354 N N . LYS G 3 27 ? 44.747 9.043 6.124 1.00 12.01 217 LYS C N 1
ATOM 5355 C CA . LYS G 3 27 ? 45.490 7.932 6.728 1.00 12.85 217 LYS C CA 1
ATOM 5356 C C . LYS G 3 27 ? 46.951 7.954 6.413 1.00 15.95 217 LYS C C 1
ATOM 5357 O O . LYS G 3 27 ? 47.782 7.596 7.246 1.00 16.10 217 LYS C O 1
ATOM 5363 N N . ARG G 3 28 ? 47.271 8.316 5.184 1.00 14.81 218 ARG C N 1
ATOM 5364 C CA . ARG G 3 28 ? 48.654 8.345 4.773 1.00 14.56 218 ARG C CA 1
ATOM 5365 C C . ARG G 3 28 ? 49.357 9.556 5.316 1.00 10.25 218 ARG C C 1
ATOM 5366 O O . ARG G 3 28 ? 50.535 9.474 5.635 1.00 16.27 218 ARG C O 1
ATOM 5374 N N . LYS G 3 29 ? 48.652 10.674 5.430 1.00 11.04 219 LYS C N 1
ATOM 5375 C CA . LYS G 3 29 ? 49.262 11.874 5.996 1.00 12.95 219 LYS C CA 1
ATOM 5376 C C . LYS G 3 29 ? 49.519 11.648 7.508 1.00 15.34 219 LYS C C 1
ATOM 5377 O O . LYS G 3 29 ? 50.581 11.992 8.039 1.00 17.82 219 LYS C O 1
ATOM 5383 N N . PHE G 3 30 ? 48.538 11.079 8.197 1.00 19.17 220 PHE C N 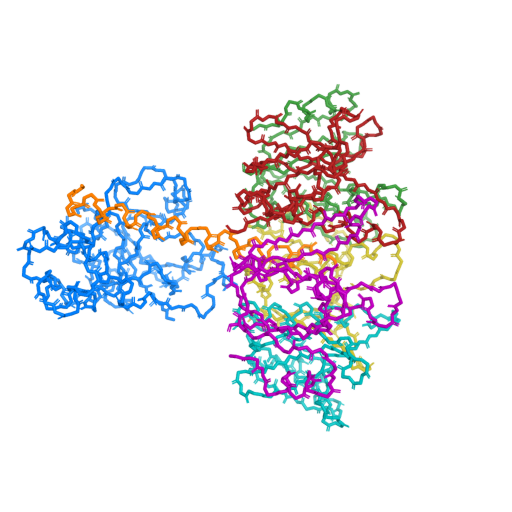1
ATOM 5384 C CA . PHE G 3 30 ? 48.696 10.768 9.609 1.00 20.06 220 PHE C CA 1
ATOM 5385 C C . PHE G 3 30 ? 49.894 9.825 9.770 1.00 18.43 220 PHE C C 1
ATOM 5386 O O . PHE G 3 30 ? 50.797 10.099 10.550 1.00 20.32 220 PHE C O 1
ATOM 5394 N N . THR G 3 31 ? 49.897 8.726 9.014 1.00 18.72 221 THR C N 1
ATOM 5395 C CA . THR G 3 31 ? 50.989 7.756 9.033 1.00 15.90 221 THR C CA 1
ATOM 5396 C C . THR G 3 31 ? 52.346 8.438 8.868 1.00 18.10 221 THR C C 1
ATOM 5397 O O . THR G 3 31 ? 53.291 8.138 9.600 1.00 23.03 221 THR C O 1
ATOM 5401 N N . LEU G 3 32 ? 52.436 9.352 7.910 1.00 16.95 222 LEU C N 1
ATOM 5402 C CA . LEU G 3 32 ? 53.670 10.070 7.624 1.00 14.84 222 LEU C CA 1
ATOM 5403 C C . LEU G 3 32 ? 54.140 10.928 8.790 1.00 15.04 222 LEU C C 1
ATOM 5404 O O . LEU G 3 32 ? 55.330 10.999 9.063 1.00 17.88 222 LEU C O 1
ATOM 5409 N N . MET G 3 33 ? 53.225 11.648 9.425 1.00 16.81 223 MET C N 1
ATOM 5410 C CA . MET G 3 33 ? 53.608 12.482 10.557 1.00 19.28 223 MET C CA 1
ATOM 5411 C C . MET G 3 33 ? 54.030 11.586 11.727 1.00 15.12 223 MET C C 1
ATOM 5412 O O . MET G 3 33 ? 54.969 11.912 12.435 1.00 20.86 223 MET C O 1
ATOM 5417 N N . THR G 3 34 ? 53.385 10.432 11.874 1.00 14.87 224 THR C N 1
ATOM 5418 C CA . THR G 3 34 ? 53.718 9.482 12.937 1.00 13.29 224 THR C CA 1
ATOM 5419 C C . THR G 3 34 ? 55.111 8.887 12.769 1.00 14.70 224 THR C C 1
ATOM 5420 O O . THR G 3 34 ? 55.877 8.832 13.730 1.00 16.26 224 THR C O 1
ATOM 5424 N N . LEU G 3 35 ? 55.454 8.454 11.556 1.00 16.21 225 LEU C N 1
ATOM 5425 C CA . LEU G 3 35 ? 56.781 7.875 11.307 1.00 16.77 225 LEU C CA 1
ATOM 5426 C C . LEU G 3 35 ? 57.867 8.901 11.503 1.00 15.33 225 LEU C C 1
ATOM 5427 O O . LEU G 3 35 ? 58.975 8.560 11.888 1.00 21.83 225 LEU C O 1
ATOM 5432 N N . LEU G 3 36 ? 57.565 10.150 11.196 1.00 18.52 226 LEU C N 1
ATOM 5433 C CA . LEU G 3 36 ? 58.525 11.234 11.366 1.00 20.05 226 LEU C CA 1
ATOM 5434 C C . LEU G 3 36 ? 58.746 11.495 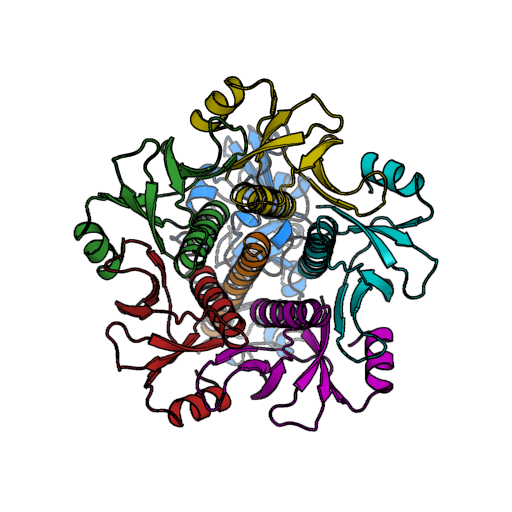12.868 1.00 21.74 226 LEU C C 1
ATOM 5435 O O . LEU G 3 36 ? 59.847 11.839 13.274 1.00 19.62 226 LEU C O 1
ATOM 5440 N N . SER G 3 37 ? 57.679 11.386 13.663 1.00 20.52 227 SER C N 1
ATOM 5441 C CA . SER G 3 37 ? 57.742 11.598 15.110 1.00 21.91 227 SER C CA 1
ATOM 5442 C C . SER G 3 37 ? 58.469 10.490 15.885 1.00 20.53 227 SER C C 1
ATOM 5443 O O . SER G 3 37 ? 59.330 10.772 16.713 1.00 22.82 227 SER C O 1
ATOM 5446 N N . ILE G 3 38 ? 58.149 9.235 15.571 1.00 19.45 228 ILE C N 1
ATOM 5447 C CA . ILE G 3 38 ? 58.729 8.069 16.244 1.00 17.32 228 ILE C CA 1
ATOM 5448 C C . ILE G 3 38 ? 60.094 7.575 15.770 1.00 19.78 228 ILE C C 1
ATOM 5449 O O . ILE G 3 38 ? 60.681 6.696 16.394 1.00 21.53 228 ILE C O 1
ATOM 5454 N N . ASN G 3 39 ? 60.612 8.117 14.675 1.00 23.42 229 ASN C N 1
ATOM 5455 C CA . ASN G 3 39 ? 61.884 7.629 14.168 1.00 24.10 229 ASN C CA 1
ATOM 5456 C C . ASN G 3 39 ? 63.045 8.490 14.559 1.00 26.71 229 ASN C C 1
ATOM 5457 O O . ASN G 3 39 ? 62.958 9.716 14.571 1.00 23.33 229 ASN C O 1
ATOM 5462 N N . ASN G 3 40 ? 64.121 7.798 14.911 1.00 35.66 230 ASN C N 1
ATOM 5463 C CA . ASN G 3 40 ? 65.368 8.366 15.406 1.00 43.03 230 ASN C CA 1
ATOM 5464 C C . ASN G 3 40 ? 66.231 9.092 14.371 1.00 46.52 230 ASN C C 1
ATOM 5465 O O . ASN G 3 40 ? 66.744 8.423 13.439 1.00 49.96 230 ASN C O 1
#

Nearest PDB structures (foldseek):
  4fp5-assembly1_D  TM=1.004E+00  e=6.959E-18  Escherichia coli
  1qcb-assembly1_F  TM=1.005E+00  e=9.935E-18  Escherichia coli
  5g3l-assembly1_D  TM=1.004E+00  e=1.597E-17  Escherichia coli HB101
  4fnf-assembly2_I  TM=1.002E+00  e=1.067E-16  Escherichia coli
  7prp-assembly1_DDD  TM=9.884E-01  e=6.960E-13  Escherichia coli

Solvent-accessible surface area: 26751 Å² total; per-residue (Å²): 71,8,12,124,42,3,66,80,4,3,103,148,36,119,8,60,42,45,77,30,16,63,3,28,25,0,2,0,1,34,12,134,105,23,33,4,8,1,0,5,7,70,128,49,26,33,25,72,5,14,115,27,143,108,59,32,36,54,28,0,1,20,4,1,23,23,0,0,0,0,0,3,19,38,37,36,105,0,0,0,0,3,6,75,98,55,109,22,48,24,0,66,3,0,0,0,22,76,67,11,15,121,43,2,61,80,14,1,107,142,29,125,9,55,42,45,73,33,11,58,4,26,31,0,0,0,1,32,9,140,64,13,41,3,8,15,0,10,6,69,135,53,22,35,28,64,7,11,97,28,136,105,70,36,40,43,26,0,2,33,6,1,26,46,0,2,3,0,1,4,7,7,34,4,121,0,0,0,0,3,5,77,92,52,112,33,48,15,1,72,2,2,0,0,21,63,73,10,15,124,40,1,65,60,7,3,115,141,45,106,11,54,56,43,73,32,15,46,2,25,35,0,0,0,1,29,8,146,56,20,34,0,6,8,0,6,4,73,128,53,24,34,30,59,4,10,71,20,133,92,68,32,31,55,23,1,2,29,4,1,28,58,0,1,13,1,0,1,7,29,40,36,119,0,0,0,0,2,4,68,92,55,107,25,49,12,1,80,1,1,0,0,24,78,68,6,16,117,40,2,62,69,2,2,104,131,30,123,12,57,42,41,83,30,16,43,2,31,38,0,0,0,0,28,13,139,135,18,25,0,6,11,0,6,4,72,123,47,27,35,25,59,3,9,74,27,141,107,75,30,43,55,28,4,1,36,16,0,26,16,0,0,3,0,0,3,13,5,25,0,120,0,0,0,0,3,7,81,96,53,109,36,44,18,0,76,1,0,0,0,26,34,65,13,14,118,44,4,68,72,18,2,104,180,37,127,12,60,47,43,79,31,12,36,0,21,34,0,0,0,0,31,11,146,100,17,29,4,8,10,0,5,7,76,126,51,24,33,26,70,6,9,98,25,136,103,63,35,45,50,23,1,1,21,2,0,30,6,0,0,0,2,0,0,2,10,17,10,81,0,0,0,0,2,4,74,94,50,108,34,43,12,0,80,2,0,0,0,21,79,141,60,7,28,3,4,0,22,38,50,16,78,63,1,104,180,30,24,1,0,12,2,123,23,8,148,98,36,3,71,178,12,74,1,145,60,0,10,0,28,44,0,2,120,18,119,131,34,9,8,17,36,43,33,1,0,0,9,3,2,52,63,46,174,32,0,40,91,27,0,81,115,57,0,43,88,101,98,68,4,26,0,0,7,0,6,4,0,56,1,0,7,35,4,44,22,0,0,28,212,43,12,48,84,73,89,18,60,9,40,0,0,3,0,0,0,9,29,21,0,0,33,0,14,42,87,0,20,164,24,51,58,68,62,50,40,87,180,8,179,54,45,30,34,7,4,6,90,75,38,75,23,7,67,45,94,76,0,32,101,2,0,3,1,68,98,55,37,75,0,1,108,67,103,37,17,120,116,66,6,0,121,34,0,78,117,126,84,6,59,52,33,1,33,131,41,0,42,109,50,2,42,60,17,18,94,79,13,83,43,19,43,0,11,6,4,11,17,4,0,22,129

GO terms:
  GO:0060090 molecular adaptor activity (F, EXP)

Radius of gyration: 26.27 Å; Cα contacts (8 Å, |Δi|>4): 1682; chains: 7; bounding box: 69×60×68 Å

Secondary structure (DSSP, 8-state):
-EEEEEESS-HHHHHHHTEE--TT--S-TTT---S---HHHHHH----SSS--TTEE--BS-HHHHHHHHHHHSTT-SEEEEEEEE--TTEEEHHHHHGGG-S-GGG--EEEET-EEGGGEEEEEEEETTEE-SS-EE-TT--HHHHTT--PBPHHHHHTT--PPTT-GGGGSTTGGGT--GGG--/--HHHHHHHHHHHHHHHHHHHHHHHHHHHHHHHH--/---HHHHHHHTTSSSEEEEEE-EEEEEEE-STTT-EEEEEETTS-EEEEP--SSTTHHHHHHHHHHHHHHHHHH---EEEEEESSSSSEEEEEEEEE-/---HHHHHHHTTSSSEEEEEE-EEEEEEE-STTT-EEEEEETTS-EEEE---SSTTHHHHHHHHHHHHHHHHHH---EEEEEETTSSSEEEEEEEEE-/---HHHHHHHHTSSSEEEEEE-EEEEEEE-STTT-EEEEEETTS-EEEE---SSTTHHHHHHHHHHHHHHHHHHT--EEEEEESSSSSEEEEEEEEE-/---HHHHHHHTTSSSEEEEEE-EEEEEEE-STTT-EEEEEETTS-EEEE---SSTTHHHHHHHHHHHHHHHHHHT--EEEEEETTSSSEEEEEEEEE-/---HHHHHHHHTSSSEEEEEE-EEEEEEE-SSSS-EEEEEETTS-EEEPP--SSTTHHHHHHHHHHHHHHHHHH---EEEEEETTSSSEEEEEEEEE-